Protein AF-A0A9P5VM20-F1 (afdb_monomer_lite)

Foldseek 3Di:
DDDDDDDDDDDDDDDDDDDDDDDDDDDDDDDDDDDDDDDDDDDDDDDDDDDDDDDDDDDDDDDDDDDDDDDDDDDDDDDDDDDDDPPPVPPPDDDDDPVLLVLLVVCVVVVHQLVVNCVVSVHDSVVSVLCCLQPRDPQLQDCAGPVGHGDVVVLVVLCCCCPVVVDQLVRCQVVCSSNNDPDPPDDPPPDDDDDDDDDDDDPPPPDRCDSVNSVVSNVVVVVVVVVVVVVVVLVLLLVLLVVQCVVPPLPLVSSLVSSVVVVCVVVVVVCVVCVVPDDDPPPPPDDRSHSVNSVVSNVVCLVVPDPDDVVLVVLLVVLLVVVCVVPVCSVVLLQDDPPPDPDPPDPPVSLVSLCSSCVSSLPAHSVRSSVVVNVVVVVDLPDCVLVPLDDDLVNLLLLLVVLVVCVCVCVVVCVDVPQPPDQCPDPLVLLLVSLCLVVSCVVVVSYDSVSSSVSSVVLLCVFQNPDPPPPPPDDDDDPDPVVVVVVVVVVVVVVVVVVVVSSVVSSVVQGTSVSSVVCCVPGGSVVSNVVSVDDPLPDPPPDPDDPPPPDLDPPCDPVLLVLLVVLVVVQCPPDPDPPDDDPLQVSQVVSQVVVVVVCPDDDRDRGHSVSSVVSVVVVVVSDDDDDDDDDDDDDDDDDDDQDPQLVVLLVVLCVVPPLPLVSSCVPRNVPDDSVVSVVSVVVVVVVCVVPPPDDPVVVVVVVVVVVVVVVVVVVD

InterPro domains:
  IPR001005 SANT/Myb domain [PS50090] (93-136)
  IPR001005 SANT/Myb domain [PS50090] (308-377)
  IPR001005 SANT/Myb domain [PS50090] (634-685)
  IPR001005 SANT/Myb domain [SM00717] (92-138)
  IPR001005 SANT/Myb domain [SM00717] (304-379)
  IPR001005 SANT/Myb domain [SM00717] (638-687)
  IPR001005 SANT/Myb domain [cd00167] (354-377)
  IPR009057 Homedomain-like superfamily [SSF46689] (93-145)
  IPR009057 Homedomain-like superfamily [SSF46689] (640-685)
  IPR050560 Transcription factors Myb-like [PTHR45614] (554-683)

Sequence (716 aa):
MNHQRLARTLISSAPSTNRSLLSIQSLHALRRSYSQNPVSTTSTTSARFIHSTRSTQQKPRQPKRDPESRFESAYTPTGASSTSHHASTINAKSKWNKAADDLIVQLHQQDLPWIEIDRRLGRPASSCYNRYYTVLDPNLQLWNLPHGQPNTAMLKRLVYLVEVEKMPYGKIEKQGLLDGFVTRKAGSNSMKNTSGDPTKGNKGKGSAINKVTMMKKYKDYKILLSRQSFREGQAEISRTIRRSVELYGENWVKVAASVQAHMDQWHGKAVSAAATAEGSEGEKERRPLTPAFVKEIYIGMQEKGVHWGLEDDVVMARKVLELSQRQPNILDILAKKPSSSPQTTDTNGDDTYWKEISIALGNHSPEQCRRRWQGLWELNDSDKSAQSKMWHRYEKLQFWMLWRNMYRTKFSMGAIPDLDRQPLTDLAAVLEELSFAKEISRWMRHRSEAQCLKQFSNAVRMGLLPLPVDQLKSKEQPKSRADQAKLKLEQDKAQQAQDQKFLKQQAAKFPHRKALLDAIQGEIAGPTIKKLSTIDPDNDLSTRGDPHQQIVRSDWTAELSEALQERVLQAKQGVERADFELDWKKIAQELETQEQAKALVGETVHISGSHCQKCWEHISGGLVSRDKDSEESPQTSQSSEWSDLEVKLLQQGVRRFGTSWADIRAQFLPNRDVSELYPKWKSFADESKGKVDRLQEPDFVGLLSALDKVGKEKSK

Structure (mmCIF, N/CA/C/O backbone):
data_AF-A0A9P5VM20-F1
#
_entry.id   AF-A0A9P5VM20-F1
#
loop_
_atom_site.group_PDB
_atom_site.id
_atom_site.type_symbol
_atom_site.label_atom_id
_atom_site.label_alt_id
_atom_site.label_comp_id
_atom_site.label_asym_id
_atom_site.label_entity_id
_atom_site.label_seq_id
_atom_site.pdbx_PDB_ins_code
_atom_site.Cartn_x
_atom_site.Cartn_y
_atom_site.Cartn_z
_atom_site.occupancy
_atom_site.B_iso_or_equiv
_atom_site.auth_seq_id
_atom_site.auth_comp_id
_atom_site.auth_asym_id
_atom_site.auth_atom_id
_atom_site.pdbx_PDB_model_num
ATOM 1 N N . MET A 1 1 ? -16.131 -72.545 49.077 1.00 38.06 1 MET A N 1
ATOM 2 C CA . MET A 1 1 ? -15.452 -71.244 48.919 1.00 38.06 1 MET A CA 1
ATOM 3 C C . MET A 1 1 ? -16.455 -70.242 48.351 1.00 38.06 1 MET A C 1
ATOM 5 O O . MET A 1 1 ? -16.904 -70.400 47.227 1.00 38.06 1 MET A O 1
ATOM 9 N N . ASN A 1 2 ? -16.872 -69.351 49.255 1.00 30.48 2 ASN A N 1
ATOM 10 C CA . ASN A 1 2 ? -17.749 -68.162 49.244 1.00 30.48 2 ASN A CA 1
ATOM 11 C C . ASN A 1 2 ? -18.115 -67.508 47.890 1.00 30.48 2 ASN A C 1
ATOM 13 O O . ASN A 1 2 ? -17.232 -67.238 47.089 1.00 30.48 2 ASN A O 1
ATOM 17 N N . HIS A 1 3 ? -19.415 -67.400 47.553 1.00 31.14 3 HIS A N 1
ATOM 18 C CA . HIS A 1 3 ? -20.418 -66.336 47.873 1.00 31.14 3 HIS A CA 1
ATOM 19 C C . HIS A 1 3 ? -20.296 -65.094 46.953 1.00 31.14 3 HIS A C 1
ATOM 21 O O . HIS A 1 3 ? -19.238 -64.490 46.894 1.00 31.14 3 HIS A O 1
ATOM 27 N N . GLN A 1 4 ? -21.290 -64.809 46.081 1.00 38.38 4 GLN A N 1
ATOM 28 C CA . GLN A 1 4 ? -22.449 -63.895 46.300 1.00 38.38 4 GLN A CA 1
ATOM 29 C C . GLN A 1 4 ? -22.017 -62.419 46.494 1.00 38.38 4 GLN A C 1
ATOM 31 O O . GLN A 1 4 ? -21.036 -62.178 47.170 1.00 38.38 4 GLN A O 1
ATOM 36 N N . ARG A 1 5 ? -22.685 -61.339 46.065 1.00 35.28 5 ARG A N 1
ATOM 37 C CA . ARG A 1 5 ? -24.004 -61.003 45.486 1.00 35.28 5 ARG A CA 1
ATOM 38 C C . ARG A 1 5 ? -24.051 -59.451 45.432 1.00 35.28 5 ARG A C 1
ATOM 40 O O . ARG A 1 5 ? -23.492 -58.853 46.338 1.00 35.28 5 ARG A O 1
ATOM 47 N N . LEU A 1 6 ? -24.869 -58.884 44.523 1.00 34.31 6 LEU A N 1
ATOM 48 C CA . LEU A 1 6 ? -25.761 -57.700 44.716 1.00 34.31 6 LEU A CA 1
ATOM 49 C C . LEU A 1 6 ? -25.115 -56.327 45.060 1.00 34.31 6 LEU A C 1
ATOM 51 O O . LEU A 1 6 ? -24.033 -56.260 45.606 1.00 34.31 6 LEU A O 1
ATOM 55 N N . ALA A 1 7 ? -25.711 -55.151 44.836 1.00 32.66 7 ALA A N 1
ATOM 56 C CA . ALA A 1 7 ? -26.912 -54.696 44.135 1.00 32.66 7 ALA A CA 1
ATOM 57 C C . ALA A 1 7 ? -26.880 -53.151 44.025 1.00 32.66 7 ALA A C 1
ATOM 59 O O . ALA A 1 7 ? -26.360 -52.462 44.895 1.00 32.66 7 ALA A O 1
ATOM 60 N N . ARG A 1 8 ? -27.493 -52.650 42.944 1.00 35.59 8 ARG A N 1
ATOM 61 C CA . ARG A 1 8 ? -28.425 -51.500 42.845 1.00 35.59 8 ARG A CA 1
ATOM 62 C C . ARG A 1 8 ? -28.769 -50.721 44.130 1.00 35.59 8 ARG A C 1
ATOM 64 O O . ARG A 1 8 ? -29.330 -51.328 45.030 1.00 35.59 8 ARG A O 1
ATOM 71 N N . THR A 1 9 ? -28.741 -49.379 44.041 1.00 30.81 9 THR A N 1
ATOM 72 C CA . THR A 1 9 ? -29.944 -48.537 44.284 1.00 30.81 9 THR A CA 1
ATOM 73 C C . THR A 1 9 ? -29.855 -47.152 43.617 1.00 30.81 9 THR A C 1
ATOM 75 O O . THR A 1 9 ? -28.890 -46.422 43.806 1.00 30.81 9 THR A O 1
ATOM 78 N N . LEU A 1 10 ? -30.895 -46.815 42.845 1.00 35.56 10 LEU A N 1
ATOM 79 C CA . LEU A 1 10 ? -31.323 -45.466 42.443 1.00 35.56 10 LEU A CA 1
ATOM 80 C C . LEU A 1 10 ? -32.250 -44.892 43.533 1.00 35.56 10 LEU A C 1
ATOM 82 O O . LEU A 1 10 ? -32.932 -45.691 44.166 1.00 35.56 10 LEU A O 1
ATOM 86 N N . ILE A 1 11 ? -32.305 -43.556 43.676 1.00 32.06 11 ILE A N 1
ATOM 87 C CA . ILE A 1 11 ? -33.437 -42.660 44.065 1.00 32.06 11 ILE A CA 1
ATOM 88 C C . ILE A 1 11 ? -32.806 -41.263 44.308 1.00 32.06 11 ILE A C 1
ATOM 90 O O . ILE A 1 11 ? -31.900 -41.131 45.118 1.00 32.06 11 ILE A O 1
ATOM 94 N N . SER A 1 12 ? -33.007 -40.277 43.424 1.00 31.70 12 SER A N 1
ATOM 95 C CA . SER A 1 12 ? -34.045 -39.223 43.477 1.00 31.70 12 SER A CA 1
ATOM 96 C C . SER A 1 12 ? -33.974 -38.293 44.704 1.00 31.70 12 SER A C 1
ATOM 98 O O . SER A 1 12 ? -34.444 -38.676 45.768 1.00 31.70 12 SER A O 1
ATOM 100 N N . SER A 1 13 ? -33.542 -37.039 44.498 1.00 30.05 13 SER A N 1
ATOM 101 C CA . SER A 1 13 ? -34.269 -35.817 44.916 1.00 30.05 13 SER A CA 1
ATOM 102 C C . SER A 1 13 ? -33.485 -34.544 44.555 1.00 30.05 13 SER A C 1
ATOM 104 O O . SER A 1 13 ? -32.317 -34.406 44.910 1.00 30.05 13 SER A O 1
ATOM 106 N N . ALA A 1 14 ? -34.146 -33.611 43.866 1.00 35.94 14 ALA A N 1
ATOM 107 C CA . ALA A 1 14 ? -33.708 -32.231 43.636 1.00 35.94 14 ALA A CA 1
ATOM 108 C C . ALA A 1 14 ? -34.017 -31.330 44.874 1.00 35.94 14 ALA A C 1
ATOM 110 O O . ALA A 1 14 ? -34.301 -31.858 45.945 1.00 35.94 14 ALA A O 1
ATOM 111 N N . PRO A 1 15 ? -33.970 -29.987 44.776 1.00 47.41 15 PRO A N 1
ATOM 112 C CA . PRO A 1 15 ? -32.862 -29.132 45.196 1.00 47.41 15 PRO A CA 1
ATOM 113 C C . PRO A 1 15 ? -33.172 -28.313 46.468 1.00 47.41 15 PRO A C 1
ATOM 115 O O . PRO A 1 15 ? -34.305 -27.892 46.683 1.00 47.41 15 PRO A O 1
ATOM 118 N N . SER A 1 16 ? -32.153 -27.983 47.270 1.00 32.91 16 SER A N 1
ATOM 119 C CA . SER A 1 16 ? -32.283 -26.993 48.350 1.00 32.91 16 SER A CA 1
ATOM 120 C C . SER A 1 16 ? -31.511 -25.716 48.026 1.00 32.91 16 SER A C 1
ATOM 122 O O . SER A 1 16 ? -30.281 -25.669 48.055 1.00 32.91 16 SER A O 1
ATOM 124 N N . THR A 1 17 ? -32.272 -24.662 47.758 1.00 38.44 17 THR A N 1
ATOM 125 C CA . THR A 1 17 ? -31.903 -23.261 47.953 1.00 38.44 17 THR A CA 1
ATOM 126 C C . THR A 1 17 ? -31.278 -23.034 49.328 1.00 38.44 17 THR A C 1
ATOM 128 O O . THR A 1 17 ? -31.906 -23.356 50.332 1.00 38.44 17 THR A O 1
ATOM 131 N N . ASN A 1 18 ? -30.122 -22.367 49.387 1.00 34.44 18 ASN A N 1
ATOM 132 C CA . ASN A 1 18 ? -29.865 -21.425 50.471 1.00 34.44 18 ASN A CA 1
ATOM 133 C C . ASN A 1 18 ? -28.952 -20.272 50.045 1.00 34.44 18 ASN A C 1
ATOM 135 O O . ASN A 1 18 ? -27.825 -20.445 49.588 1.00 34.44 18 ASN A O 1
ATOM 139 N N . ARG A 1 19 ? -29.527 -19.080 50.218 1.00 32.50 19 ARG A N 1
ATOM 140 C CA . ARG A 1 19 ? -28.908 -17.757 50.245 1.00 32.50 19 ARG A CA 1
ATOM 141 C C . ARG A 1 19 ? -27.747 -17.720 51.241 1.00 32.50 19 ARG A C 1
ATOM 143 O O . ARG A 1 19 ? -27.906 -18.159 52.374 1.00 32.50 19 ARG A O 1
ATOM 150 N N . SER A 1 20 ? -26.677 -17.021 50.877 1.00 32.94 20 SER A N 1
ATOM 151 C CA . SER A 1 20 ? -25.859 -16.280 51.837 1.00 32.94 20 SER A CA 1
ATOM 152 C C . SER A 1 20 ? -25.519 -14.912 51.248 1.00 32.94 20 SER A C 1
ATOM 154 O O . SER A 1 20 ? -24.911 -14.800 50.186 1.00 32.94 20 SER A O 1
ATOM 156 N N . LEU A 1 21 ? -26.019 -13.887 51.936 1.00 33.06 21 LEU A N 1
ATOM 157 C CA . LEU A 1 21 ? -25.770 -12.464 51.757 1.00 33.06 21 LEU A CA 1
ATOM 158 C C . LEU A 1 21 ? -24.658 -12.059 52.731 1.00 33.06 21 LEU A C 1
ATOM 160 O O . LEU A 1 21 ? -24.861 -12.179 53.934 1.00 33.06 21 LEU A O 1
ATOM 164 N N . LEU A 1 22 ? -23.556 -11.502 52.231 1.00 34.56 22 LEU A N 1
ATOM 165 C CA . LEU A 1 22 ? -22.639 -10.606 52.955 1.00 34.56 22 LEU A CA 1
ATOM 166 C C . LEU A 1 22 ? -22.123 -9.614 51.892 1.00 34.56 22 LEU A C 1
ATOM 168 O O . LEU A 1 22 ? -21.466 -10.031 50.948 1.00 34.56 22 LEU A O 1
ATOM 172 N N . SER A 1 23 ? -22.598 -8.368 51.781 1.00 31.70 23 SER A N 1
ATOM 173 C CA . SER A 1 23 ? -22.459 -7.209 52.680 1.00 31.70 23 SER A CA 1
ATOM 174 C C . SER A 1 23 ? -21.010 -6.851 53.013 1.00 31.70 23 SER A C 1
ATOM 176 O O . SER A 1 23 ? -20.515 -7.262 54.056 1.00 31.70 23 SER A O 1
ATOM 178 N N . ILE A 1 24 ? -20.381 -6.002 52.186 1.00 31.09 24 ILE A N 1
ATOM 179 C CA . ILE A 1 24 ? -19.352 -5.048 52.633 1.00 31.09 24 ILE A CA 1
ATOM 180 C C . ILE A 1 24 ? -19.586 -3.708 51.916 1.00 31.09 24 ILE A C 1
ATOM 182 O O . ILE A 1 24 ? -19.298 -3.548 50.731 1.00 31.09 24 ILE A O 1
ATOM 186 N N . GLN A 1 25 ? -20.138 -2.750 52.661 1.00 31.08 25 GLN A N 1
ATOM 187 C CA . GLN A 1 25 ? -20.048 -1.316 52.400 1.00 31.08 25 GLN A CA 1
ATOM 188 C C . GLN A 1 25 ? -18.874 -0.730 53.201 1.00 31.08 25 GLN A C 1
ATOM 190 O O . GLN A 1 25 ? -18.604 -1.178 54.313 1.00 31.08 25 GLN A O 1
ATOM 195 N N . SER A 1 26 ? -18.323 0.364 52.664 1.00 28.53 26 SER A N 1
ATOM 196 C CA . SER A 1 26 ? -17.567 1.438 53.337 1.00 28.53 26 SER A CA 1
ATOM 197 C C . SER A 1 26 ? -16.039 1.393 53.255 1.00 28.53 26 SER A C 1
ATOM 199 O O . SER A 1 26 ? -15.383 0.688 54.009 1.00 28.53 26 SER A O 1
ATOM 201 N N . LEU A 1 27 ? -15.484 2.297 52.435 1.00 27.55 27 LEU A N 1
ATOM 202 C CA . LEU A 1 27 ? -14.484 3.275 52.884 1.00 27.55 27 LEU A CA 1
ATOM 203 C C . LEU A 1 27 ? -14.444 4.475 51.920 1.00 27.55 27 LEU A C 1
ATOM 205 O O . LEU A 1 27 ? -14.015 4.381 50.772 1.00 27.55 27 LEU A O 1
ATOM 209 N N . HIS A 1 28 ? -14.936 5.611 52.413 1.00 30.52 28 HIS A N 1
ATOM 210 C CA . HIS A 1 28 ? -14.766 6.940 51.835 1.00 30.52 28 HIS A CA 1
ATOM 211 C C . HIS A 1 28 ? -13.472 7.584 52.365 1.00 30.52 28 HIS A C 1
ATOM 213 O O . HIS A 1 28 ? -13.065 7.327 53.493 1.00 30.52 28 HIS A O 1
ATOM 219 N N . ALA A 1 29 ? -12.972 8.543 51.577 1.00 28.86 29 ALA A N 1
ATOM 220 C CA . ALA A 1 29 ? -12.149 9.699 51.951 1.00 28.86 29 ALA A CA 1
ATOM 221 C C . ALA A 1 29 ? -10.612 9.570 51.896 1.00 28.86 29 ALA A C 1
ATOM 223 O O . ALA A 1 29 ? -9.954 9.206 52.862 1.00 28.86 29 ALA A O 1
ATOM 224 N N . LEU A 1 30 ? -10.032 10.130 50.826 1.00 28.27 30 LEU A N 1
ATOM 225 C CA . LEU A 1 30 ? -8.989 11.147 50.987 1.00 28.27 30 LEU A CA 1
ATOM 226 C C . LEU A 1 30 ? -9.009 12.144 49.821 1.00 28.27 30 LEU A C 1
ATOM 228 O O . LEU A 1 30 ? -8.614 11.877 48.691 1.00 28.27 30 LEU A O 1
ATOM 232 N N . ARG A 1 31 ? -9.541 13.318 50.155 1.00 30.67 31 ARG A N 1
ATOM 233 C CA . ARG A 1 31 ? -9.606 14.558 49.387 1.00 30.67 31 ARG A CA 1
ATOM 234 C C . ARG A 1 31 ? -8.299 15.310 49.646 1.00 30.67 31 ARG A C 1
ATOM 236 O O . ARG A 1 31 ? -8.041 15.670 50.791 1.00 30.67 31 ARG A O 1
ATOM 243 N N . ARG A 1 32 ? -7.488 15.579 48.618 1.00 31.83 32 ARG A N 1
ATOM 244 C CA . ARG A 1 32 ? -6.439 16.610 48.687 1.00 31.83 32 ARG A CA 1
ATOM 245 C C . ARG A 1 32 ? -6.528 17.552 47.493 1.00 31.83 32 ARG A C 1
ATOM 247 O O . ARG A 1 32 ? -6.366 17.178 46.340 1.00 31.83 32 ARG A O 1
ATOM 254 N N . SER A 1 33 ? -6.839 18.782 47.861 1.00 30.30 33 SER A N 1
ATOM 255 C CA . SER A 1 33 ? -6.780 20.044 47.144 1.00 30.30 33 SER A CA 1
ATOM 256 C C . SER A 1 33 ? -5.393 20.346 46.573 1.00 30.30 33 SER A C 1
ATOM 258 O O . SER A 1 33 ? -4.416 20.273 47.313 1.00 30.30 33 SER A O 1
ATOM 260 N N . TYR A 1 34 ? -5.332 20.810 45.322 1.00 29.44 34 TYR A N 1
ATOM 261 C CA . TYR A 1 34 ? -4.222 21.627 44.828 1.00 29.44 34 TYR A CA 1
ATOM 262 C C . TYR A 1 34 ? -4.739 22.849 44.059 1.00 29.44 34 TYR A C 1
ATOM 264 O O . TYR A 1 34 ? -5.268 22.754 42.958 1.00 29.44 34 TYR A O 1
ATOM 272 N N . SER A 1 35 ? -4.634 23.975 44.766 1.00 29.05 35 SER A N 1
ATOM 273 C CA . SER A 1 35 ? -4.169 25.302 44.352 1.00 29.05 35 SER A CA 1
ATOM 274 C C . SER A 1 35 ? -4.210 25.668 42.863 1.00 29.05 35 SER A C 1
ATOM 276 O O . SER A 1 35 ? -3.471 25.131 42.039 1.00 29.05 35 SER A O 1
ATOM 278 N N . GLN A 1 36 ? -5.017 26.688 42.570 1.00 32.09 36 GLN A N 1
ATOM 279 C CA . GLN A 1 36 ? -4.915 27.531 41.387 1.00 32.09 36 GLN A CA 1
ATOM 280 C C . GLN A 1 36 ? -3.664 28.415 41.488 1.00 32.09 36 GLN A C 1
ATOM 282 O O . GLN A 1 36 ? -3.449 29.037 42.522 1.00 32.09 36 GLN A O 1
ATOM 287 N N . ASN A 1 37 ? -2.897 28.540 40.402 1.00 29.48 37 ASN A N 1
ATOM 288 C CA . ASN A 1 37 ? -2.129 29.753 40.125 1.00 29.48 37 ASN A CA 1
ATOM 289 C C . ASN A 1 37 ? -2.019 29.996 38.606 1.00 29.48 37 ASN A C 1
ATOM 291 O O . ASN A 1 37 ? -1.880 29.036 37.843 1.00 29.48 37 ASN A O 1
ATOM 295 N N . PRO A 1 38 ? -2.116 31.262 38.160 1.00 34.38 38 PRO A N 1
ATOM 296 C CA . PRO A 1 38 ? -2.258 31.634 36.755 1.00 34.38 38 PRO A CA 1
ATOM 297 C C . PRO A 1 38 ? -0.906 31.736 36.035 1.00 34.38 38 PRO A C 1
ATOM 299 O O . PRO A 1 38 ? 0.060 32.285 36.562 1.00 34.38 38 PRO A O 1
ATOM 302 N N . VAL A 1 39 ? -0.851 31.260 34.788 1.00 31.39 39 VAL A N 1
ATOM 303 C CA . VAL A 1 39 ? 0.297 31.460 33.892 1.00 31.39 39 VAL A CA 1
ATOM 304 C C . VAL A 1 39 ? 0.081 32.739 33.087 1.00 31.39 39 VAL A C 1
ATOM 306 O O . VAL A 1 39 ? -0.738 32.784 32.171 1.00 31.39 39 VAL A O 1
ATOM 309 N N . SER A 1 40 ? 0.844 33.775 33.428 1.00 29.50 40 SER A N 1
ATOM 310 C CA . SER A 1 40 ? 1.009 34.988 32.629 1.00 29.50 40 SER A CA 1
ATOM 311 C C . SER A 1 40 ? 1.922 34.702 31.436 1.00 29.50 40 SER A C 1
ATOM 313 O O . SER A 1 40 ? 3.107 34.419 31.599 1.00 29.50 40 SER A O 1
ATOM 315 N N . THR A 1 41 ? 1.385 34.789 30.223 1.00 31.41 41 THR A N 1
ATOM 316 C CA . THR A 1 41 ? 2.164 34.759 28.980 1.00 31.41 41 THR A CA 1
ATOM 317 C C . THR A 1 41 ? 2.647 36.167 28.636 1.00 31.41 41 THR A C 1
ATOM 319 O O . THR A 1 41 ? 1.854 36.994 28.189 1.00 31.41 41 THR A O 1
ATOM 322 N N . THR A 1 42 ? 3.940 36.444 28.802 1.00 30.69 42 THR A N 1
ATOM 323 C CA . THR A 1 42 ? 4.594 37.623 28.219 1.00 30.69 42 THR A CA 1
ATOM 324 C C . THR A 1 42 ? 5.226 37.251 26.880 1.00 30.69 42 THR A C 1
ATOM 326 O O . THR A 1 42 ? 6.098 36.394 26.766 1.00 30.69 42 THR A O 1
ATOM 329 N N . SER A 1 43 ? 4.722 37.885 25.829 1.00 30.95 43 SER A N 1
ATOM 330 C CA . SER A 1 43 ? 5.215 37.810 24.459 1.00 30.95 43 SER A CA 1
ATOM 331 C C . SER A 1 43 ? 6.303 38.860 24.233 1.00 30.95 43 SER A C 1
ATOM 333 O O . SER A 1 43 ? 6.011 40.052 24.313 1.00 30.95 43 SER A O 1
ATOM 335 N N . THR A 1 44 ? 7.521 38.429 23.894 1.00 31.06 44 THR A N 1
ATOM 336 C CA . THR A 1 44 ? 8.617 39.327 23.498 1.00 31.06 44 THR A CA 1
ATOM 337 C C . THR A 1 44 ? 8.800 39.320 21.983 1.00 31.06 44 THR A C 1
ATOM 339 O O . THR A 1 44 ? 9.075 38.299 21.353 1.00 31.06 44 THR A O 1
ATOM 342 N N . THR A 1 45 ? 8.606 40.504 21.420 1.00 33.88 45 THR A N 1
ATOM 343 C CA . THR A 1 45 ? 8.758 40.926 20.029 1.00 33.88 45 THR A CA 1
ATOM 344 C C . THR A 1 45 ? 10.213 40.793 19.564 1.00 33.88 45 THR A C 1
ATOM 346 O O . THR A 1 45 ? 11.106 41.306 20.231 1.00 33.88 45 THR A O 1
ATOM 349 N N . SER A 1 46 ? 10.461 40.163 18.408 1.00 32.09 46 SER A N 1
ATOM 350 C CA . SER A 1 46 ? 11.780 40.177 17.754 1.00 32.09 46 SER A CA 1
ATOM 351 C C . SER A 1 46 ? 11.720 40.890 16.404 1.00 32.09 46 SER A C 1
ATOM 353 O O . SER A 1 46 ? 10.743 40.784 15.660 1.00 32.09 46 SER A O 1
ATOM 355 N N . ALA A 1 47 ? 12.756 41.690 16.173 1.00 33.91 47 ALA A N 1
ATOM 356 C CA . ALA A 1 47 ? 12.840 42.791 15.232 1.00 33.91 47 ALA A CA 1
ATOM 357 C C . ALA A 1 47 ? 13.306 42.385 13.821 1.00 33.91 47 ALA A C 1
ATOM 359 O O . ALA A 1 47 ? 13.887 41.329 13.590 1.00 33.91 47 ALA A O 1
ATOM 360 N N . ARG A 1 48 ? 13.020 43.302 12.890 1.00 36.62 48 ARG A N 1
ATOM 361 C CA . ARG A 1 48 ? 13.340 43.338 11.454 1.00 36.62 48 ARG A CA 1
ATOM 362 C C . ARG A 1 48 ? 14.803 43.019 11.130 1.00 36.62 48 ARG A C 1
ATOM 364 O O . ARG A 1 48 ? 15.686 43.543 11.795 1.00 36.62 48 ARG A O 1
ATOM 371 N N . PHE A 1 49 ? 15.030 42.356 9.992 1.00 33.69 49 PHE A N 1
ATOM 372 C CA . PHE A 1 49 ? 16.246 42.531 9.190 1.00 33.69 49 PHE A CA 1
ATOM 373 C C . PHE A 1 49 ? 15.957 42.492 7.680 1.00 33.69 49 PHE A C 1
ATOM 375 O O . PHE A 1 49 ? 14.928 42.000 7.224 1.00 33.69 49 PHE A O 1
ATOM 382 N N . ILE A 1 50 ? 16.871 43.135 6.961 1.00 35.41 50 ILE A N 1
ATOM 383 C CA . ILE A 1 50 ? 16.756 43.872 5.699 1.00 35.41 50 ILE A CA 1
ATOM 384 C C . ILE A 1 50 ? 17.016 42.980 4.469 1.00 35.41 50 ILE A C 1
ATOM 386 O O . ILE A 1 50 ? 17.860 42.089 4.506 1.00 35.41 50 ILE A O 1
ATOM 390 N N . HIS A 1 51 ? 16.318 43.258 3.361 1.00 30.52 51 HIS A N 1
ATOM 391 C CA . HIS A 1 51 ? 16.576 42.683 2.036 1.00 30.52 51 HIS A CA 1
ATOM 392 C C . HIS A 1 51 ? 17.954 43.106 1.501 1.00 30.52 51 HIS A C 1
ATOM 394 O O . HIS A 1 51 ? 18.240 44.298 1.438 1.00 30.52 51 HIS A O 1
ATOM 400 N N . SER A 1 52 ? 18.769 42.151 1.039 1.00 30.73 52 SER A N 1
ATOM 401 C CA . SER A 1 52 ? 19.969 42.448 0.249 1.00 30.73 52 SER A CA 1
ATOM 402 C C . SER A 1 52 ? 19.996 41.623 -1.036 1.00 30.73 52 SER A C 1
ATOM 404 O O . SER A 1 52 ? 20.100 40.397 -1.035 1.00 30.73 52 SER A O 1
ATOM 406 N N . THR A 1 53 ? 19.834 42.345 -2.140 1.00 35.84 53 THR A N 1
ATOM 407 C CA . THR A 1 53 ? 19.958 41.930 -3.536 1.00 35.84 53 THR A CA 1
ATOM 408 C C . THR A 1 53 ? 21.412 41.606 -3.866 1.00 35.84 53 THR A C 1
ATOM 410 O O . THR A 1 53 ? 22.274 42.457 -3.641 1.00 35.84 53 THR A O 1
ATOM 413 N N . ARG A 1 54 ? 21.709 40.446 -4.475 1.00 31.30 54 ARG A N 1
ATOM 414 C CA . ARG A 1 54 ? 23.035 40.213 -5.068 1.00 31.30 54 ARG A CA 1
ATOM 415 C C . ARG A 1 54 ? 22.970 39.853 -6.548 1.00 31.30 54 ARG A C 1
ATOM 417 O O . ARG A 1 54 ? 22.342 38.888 -6.966 1.00 31.30 54 ARG A O 1
ATOM 424 N N . SER A 1 55 ? 23.654 40.730 -7.268 1.00 31.86 55 SER A N 1
ATOM 425 C CA . SER A 1 55 ? 23.850 40.884 -8.697 1.00 31.86 55 SER A CA 1
ATOM 426 C C . SER A 1 55 ? 24.488 39.682 -9.401 1.00 31.86 55 SER A C 1
ATOM 428 O O . S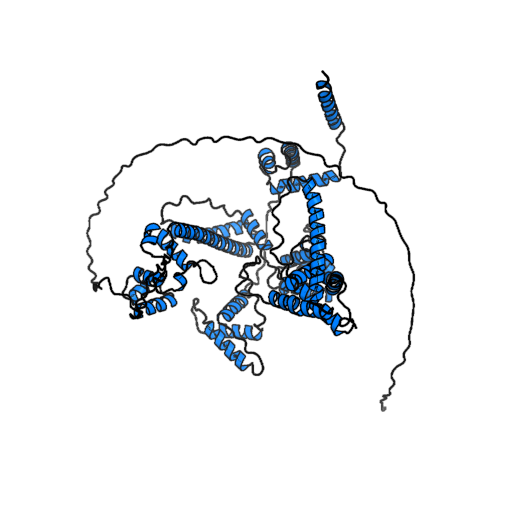ER A 1 55 ? 25.419 39.050 -8.902 1.00 31.86 55 SER A O 1
ATOM 430 N N . THR A 1 56 ? 23.973 39.453 -10.604 1.00 34.28 56 THR A N 1
ATOM 431 C CA . THR A 1 56 ? 24.447 38.643 -11.730 1.00 34.28 56 THR A CA 1
ATOM 432 C C . THR A 1 56 ? 25.924 38.876 -12.072 1.00 34.28 56 THR A C 1
ATOM 434 O O . THR A 1 56 ? 26.326 40.010 -12.323 1.00 34.28 56 THR A O 1
ATOM 437 N N . GLN A 1 57 ? 26.708 37.798 -12.197 1.00 34.34 57 GLN A N 1
ATOM 438 C CA . GLN A 1 57 ? 28.002 37.820 -12.888 1.00 34.34 57 GLN A CA 1
ATOM 439 C C . GLN A 1 57 ? 27.960 37.000 -14.181 1.00 34.34 57 GLN A C 1
ATOM 441 O O . GLN A 1 57 ? 27.395 35.909 -14.255 1.00 34.34 57 GLN A O 1
ATOM 446 N N . GLN A 1 58 ? 28.531 37.622 -15.209 1.00 33.25 58 GLN A N 1
ATOM 447 C CA . GLN A 1 58 ? 28.543 37.258 -16.618 1.00 33.25 58 GLN A CA 1
ATOM 448 C C . GLN A 1 58 ? 29.507 36.098 -16.909 1.00 33.25 58 GLN A C 1
ATOM 450 O O . GLN A 1 58 ? 30.575 35.988 -16.313 1.00 33.25 58 GLN A O 1
ATOM 455 N N . LYS A 1 59 ? 29.132 35.262 -17.882 1.00 36.28 59 LYS A N 1
ATOM 456 C CA . LYS A 1 59 ? 29.915 34.133 -18.402 1.00 36.28 59 LYS A CA 1
ATOM 457 C C . LYS A 1 59 ? 30.646 34.561 -19.690 1.00 36.28 59 LYS A C 1
ATOM 459 O O . LYS A 1 59 ? 29.984 35.123 -20.567 1.00 36.28 59 LYS A O 1
ATOM 464 N N . PRO A 1 60 ? 31.961 34.314 -19.845 1.00 36.81 60 PRO A N 1
ATOM 465 C CA . PRO A 1 60 ? 32.701 34.739 -21.030 1.00 36.81 60 PRO A CA 1
ATOM 466 C C . PRO A 1 60 ? 32.492 33.798 -22.228 1.00 36.81 60 PRO A C 1
ATOM 468 O O . PRO A 1 60 ? 32.379 32.579 -22.090 1.00 36.81 60 PRO A O 1
ATOM 471 N N . ARG A 1 61 ? 32.432 34.422 -23.411 1.00 35.06 61 ARG A N 1
ATOM 472 C CA . ARG A 1 61 ? 32.350 33.823 -24.751 1.00 35.06 61 ARG A CA 1
ATOM 473 C C . ARG A 1 61 ? 33.668 33.140 -25.134 1.00 35.06 61 ARG A C 1
ATOM 475 O O . ARG A 1 61 ? 34.734 33.696 -24.895 1.00 35.06 61 ARG A O 1
ATOM 482 N N . GLN A 1 62 ? 33.569 32.008 -25.825 1.00 37.97 62 GLN A N 1
ATOM 483 C CA . GLN A 1 62 ? 34.658 31.380 -26.582 1.00 37.97 62 GLN A CA 1
ATOM 484 C C . GLN A 1 62 ? 34.259 31.269 -28.070 1.00 37.97 62 GLN A C 1
ATOM 486 O O . GLN A 1 62 ? 33.057 31.269 -28.365 1.00 37.97 62 GLN A O 1
ATOM 491 N N . PRO A 1 63 ? 35.228 31.260 -29.008 1.00 42.69 63 PRO A N 1
ATOM 492 C CA . PRO A 1 63 ? 35.016 31.629 -30.405 1.00 42.69 63 PRO A CA 1
ATOM 493 C C . PRO A 1 63 ? 34.782 30.444 -31.357 1.00 42.69 63 PRO A C 1
ATOM 495 O O . PRO A 1 63 ? 35.165 29.308 -31.094 1.00 42.69 63 PRO A O 1
ATOM 498 N N . LYS A 1 64 ? 34.153 30.777 -32.492 1.00 38.72 64 LYS A N 1
ATOM 499 C CA . LYS A 1 64 ? 33.880 29.940 -33.671 1.00 38.72 64 LYS A CA 1
ATOM 500 C C . LYS A 1 64 ? 35.160 29.365 -34.294 1.00 38.72 64 LYS A C 1
ATOM 502 O O . LYS A 1 64 ? 36.144 30.087 -34.434 1.00 38.72 64 LYS A O 1
ATOM 507 N N . ARG A 1 65 ? 35.084 28.119 -34.772 1.00 35.75 65 ARG A N 1
ATOM 508 C CA . ARG A 1 65 ? 35.991 27.537 -35.773 1.00 35.75 65 ARG A CA 1
ATOM 509 C C . ARG A 1 65 ? 35.169 26.979 -36.936 1.00 35.75 65 ARG A C 1
ATOM 511 O O . ARG A 1 65 ? 34.158 26.319 -36.701 1.00 35.75 65 ARG A O 1
ATOM 518 N N . ASP A 1 66 ? 35.616 27.304 -38.142 1.00 43.00 66 ASP A N 1
ATOM 519 C CA . ASP A 1 66 ? 35.059 26.914 -39.439 1.00 43.00 66 ASP A CA 1
ATOM 520 C C . ASP A 1 66 ? 35.504 25.497 -39.874 1.00 43.00 66 ASP A C 1
ATOM 522 O O . ASP A 1 66 ? 36.386 24.916 -39.231 1.00 43.00 66 ASP A O 1
ATOM 526 N N . PRO A 1 67 ? 34.886 24.919 -40.927 1.00 47.09 67 PRO A N 1
ATOM 527 C CA . PRO A 1 67 ? 34.973 23.500 -41.249 1.00 47.09 67 PRO A CA 1
ATOM 528 C C . PRO A 1 67 ? 35.851 23.218 -42.478 1.00 47.09 67 PRO A C 1
ATOM 530 O O . PRO A 1 67 ? 35.543 23.671 -43.574 1.00 47.09 67 PRO A O 1
ATOM 533 N N . GLU A 1 68 ? 36.865 22.368 -42.333 1.00 32.84 68 GLU A N 1
ATOM 534 C CA . GLU A 1 68 ? 37.529 21.697 -43.456 1.00 32.84 68 GLU A CA 1
ATOM 535 C C . GLU A 1 68 ? 38.001 20.309 -43.017 1.00 32.84 68 GLU A C 1
ATOM 537 O O . GLU A 1 68 ? 38.734 20.174 -42.042 1.00 32.84 68 GLU A O 1
ATOM 542 N N . SER A 1 69 ? 37.578 19.267 -43.732 1.00 36.44 69 SER A N 1
ATOM 543 C CA . SER A 1 69 ? 38.497 18.308 -44.355 1.00 36.44 69 SER A CA 1
ATOM 544 C C . SER A 1 69 ? 37.712 17.134 -44.932 1.00 36.44 69 SER A C 1
ATOM 546 O O . SER A 1 69 ? 36.971 16.418 -44.260 1.00 36.44 69 SER A O 1
ATOM 548 N N . ARG A 1 70 ? 37.882 17.012 -46.238 1.00 37.62 70 ARG A N 1
ATOM 549 C CA . ARG A 1 70 ? 37.297 16.083 -47.187 1.00 37.62 70 ARG A CA 1
ATOM 550 C C . ARG A 1 70 ? 38.277 14.916 -47.290 1.00 37.62 70 ARG A C 1
ATOM 552 O O . ARG A 1 70 ? 39.385 15.121 -47.769 1.00 37.62 70 ARG A O 1
ATOM 559 N N . PHE A 1 71 ? 37.891 13.721 -46.848 1.00 40.44 71 PHE A N 1
ATOM 560 C CA . PHE A 1 71 ? 38.635 12.497 -47.149 1.00 40.44 71 PHE A CA 1
ATOM 561 C C . PHE A 1 71 ? 37.785 11.600 -48.045 1.00 40.44 71 PHE A C 1
ATOM 563 O O . PHE A 1 71 ? 36.813 10.981 -47.617 1.00 40.44 71 PHE A O 1
ATOM 570 N N . GLU A 1 72 ? 38.160 11.595 -49.320 1.00 34.16 72 GLU A N 1
ATOM 571 C CA . GLU A 1 72 ? 37.787 10.589 -50.303 1.00 34.16 72 GLU A CA 1
ATOM 572 C C . GLU A 1 72 ? 38.492 9.278 -49.935 1.00 34.16 72 GLU A C 1
ATOM 574 O O . GLU A 1 72 ? 39.712 9.240 -49.782 1.00 34.16 72 GLU A O 1
ATOM 579 N N . SER A 1 73 ? 37.728 8.197 -49.782 1.00 38.84 73 SER A N 1
ATOM 580 C CA . SER A 1 73 ? 38.270 6.841 -49.713 1.00 38.84 73 SER A CA 1
ATOM 581 C C . SER A 1 73 ? 37.667 6.038 -50.856 1.00 38.84 73 SER A C 1
ATOM 583 O O . SER A 1 73 ? 36.466 5.767 -50.896 1.00 38.84 73 SER A O 1
ATOM 585 N N . ALA A 1 74 ? 38.524 5.748 -51.829 1.00 35.69 74 ALA A N 1
ATOM 586 C CA . ALA A 1 74 ? 38.245 4.912 -52.975 1.00 35.69 74 ALA A CA 1
ATOM 587 C C . ALA A 1 74 ? 38.157 3.442 -52.544 1.00 35.69 74 ALA A C 1
ATOM 589 O O . ALA A 1 74 ? 39.093 2.918 -51.944 1.00 35.69 74 ALA A O 1
ATOM 590 N N . TYR A 1 75 ? 37.072 2.769 -52.924 1.00 39.41 75 TYR A N 1
ATOM 591 C CA . TYR A 1 75 ? 37.035 1.314 -53.022 1.00 39.41 75 TYR A CA 1
ATOM 592 C C . TYR A 1 75 ? 36.580 0.918 -54.424 1.00 39.41 75 TYR A C 1
ATOM 594 O O . TYR A 1 75 ? 35.526 1.331 -54.911 1.00 39.41 75 TYR A O 1
ATOM 602 N N . THR A 1 76 ? 37.437 0.139 -55.073 1.00 39.31 76 THR A N 1
ATOM 603 C CA . THR A 1 76 ? 37.229 -0.526 -56.354 1.00 39.31 76 THR A CA 1
ATOM 604 C C . THR A 1 76 ? 36.218 -1.676 -56.222 1.00 39.31 76 THR A C 1
ATOM 606 O O . THR A 1 76 ? 36.169 -2.334 -55.182 1.00 39.31 76 THR A O 1
ATOM 609 N N . PRO A 1 77 ? 35.413 -1.953 -57.265 1.00 42.50 77 PRO A N 1
ATOM 610 C CA . PRO A 1 77 ? 34.399 -3.001 -57.249 1.00 42.50 77 PRO A CA 1
ATOM 611 C C . PRO A 1 77 ? 34.903 -4.261 -57.962 1.00 42.50 77 PRO A C 1
ATOM 613 O O . PRO A 1 77 ? 35.419 -4.177 -59.075 1.00 42.50 77 PRO A O 1
ATOM 616 N N . THR A 1 78 ? 34.721 -5.452 -57.388 1.00 33.62 78 THR A N 1
ATOM 617 C CA . THR A 1 78 ? 34.682 -6.706 -58.169 1.00 33.62 78 THR A CA 1
ATOM 618 C C . THR A 1 78 ? 34.101 -7.842 -57.336 1.00 33.62 78 THR A C 1
ATOM 620 O O . THR A 1 78 ? 34.530 -8.055 -56.209 1.00 33.62 78 THR A O 1
ATOM 623 N N . GLY A 1 79 ? 33.158 -8.599 -57.902 1.00 32.56 79 GLY A N 1
ATOM 624 C CA . GLY A 1 79 ? 32.748 -9.886 -57.335 1.00 32.56 79 GLY A CA 1
ATOM 625 C C . GLY A 1 79 ? 31.270 -10.203 -57.497 1.00 32.56 79 GLY A C 1
ATOM 626 O O . GLY A 1 79 ? 30.524 -10.210 -56.526 1.00 32.56 79 GLY A O 1
ATOM 627 N N . ALA A 1 80 ? 30.853 -10.461 -58.735 1.00 39.16 80 ALA A N 1
ATOM 628 C CA . ALA A 1 80 ? 29.552 -11.024 -59.057 1.00 39.16 80 ALA A CA 1
ATOM 629 C C . ALA A 1 80 ? 29.380 -12.420 -58.431 1.00 39.16 80 ALA A C 1
ATOM 631 O O . ALA A 1 80 ? 30.239 -13.285 -58.588 1.00 39.16 80 ALA A O 1
ATOM 632 N N . SER A 1 81 ? 28.235 -12.663 -57.792 1.00 34.50 81 SER A N 1
ATOM 633 C CA . SER A 1 81 ? 27.719 -14.017 -57.608 1.00 34.50 81 SER A CA 1
ATOM 634 C C . SER A 1 81 ? 26.201 -14.002 -57.742 1.00 34.50 81 SER A C 1
ATOM 636 O O . SER A 1 81 ? 25.468 -13.462 -56.914 1.00 34.50 81 SER A O 1
ATOM 638 N N . SER A 1 82 ? 25.757 -14.532 -58.875 1.00 37.38 82 SER A N 1
ATOM 639 C CA . SER A 1 82 ? 24.372 -14.640 -59.302 1.00 37.38 82 SER A CA 1
ATOM 640 C C . SER A 1 82 ? 23.641 -15.685 -58.461 1.00 37.38 82 SER A C 1
ATOM 642 O O . SER A 1 82 ? 23.896 -16.878 -58.592 1.00 37.38 82 SER A O 1
ATOM 644 N N . THR A 1 83 ? 22.684 -15.249 -57.646 1.00 35.75 83 THR A N 1
ATOM 645 C CA . THR A 1 83 ? 21.616 -16.112 -57.126 1.00 35.75 83 THR A CA 1
ATOM 646 C C . THR A 1 83 ? 20.283 -15.574 -57.624 1.00 35.75 83 THR A C 1
ATOM 648 O O . THR A 1 83 ? 19.871 -14.453 -57.327 1.00 35.75 83 THR A O 1
ATOM 651 N N . SER A 1 84 ? 19.638 -16.365 -58.479 1.00 42.66 84 SER A N 1
ATOM 652 C CA . SER A 1 84 ? 18.350 -16.063 -59.087 1.00 42.66 84 SER A CA 1
ATOM 653 C C . SER A 1 84 ? 17.245 -16.131 -58.034 1.00 42.66 84 SER A C 1
ATOM 655 O O . SER A 1 84 ? 16.722 -17.203 -57.729 1.00 42.66 84 SER A O 1
ATOM 657 N N . HIS A 1 85 ? 16.854 -14.980 -57.501 1.00 36.69 85 HIS A N 1
ATOM 658 C CA . HIS A 1 85 ? 15.562 -14.836 -56.848 1.00 36.69 85 HIS A CA 1
ATOM 659 C C . HIS A 1 85 ? 14.558 -14.293 -57.861 1.00 36.69 85 HIS A C 1
ATOM 661 O O . HIS A 1 85 ? 14.742 -13.217 -58.428 1.00 36.69 85 HIS A O 1
ATOM 667 N N . HIS A 1 86 ? 13.489 -15.061 -58.080 1.00 41.03 86 HIS A N 1
ATOM 668 C CA . HIS A 1 86 ? 12.275 -14.634 -58.764 1.00 41.03 86 HIS A CA 1
ATOM 669 C C . HIS A 1 86 ? 11.707 -13.379 -58.084 1.00 41.03 86 HIS A C 1
ATOM 671 O O . HIS A 1 86 ? 10.885 -13.456 -57.171 1.00 41.03 86 HIS A O 1
ATOM 677 N N . ALA A 1 87 ? 12.140 -12.206 -58.540 1.00 38.47 87 ALA A N 1
ATOM 678 C CA . ALA A 1 87 ? 11.542 -10.931 -58.191 1.00 38.47 87 ALA A CA 1
ATOM 679 C C . ALA A 1 87 ? 10.211 -10.801 -58.942 1.00 38.47 87 ALA A C 1
ATOM 681 O O . ALA A 1 87 ? 10.124 -10.184 -60.003 1.00 38.47 87 ALA A O 1
ATOM 682 N N . SER A 1 88 ? 9.161 -11.402 -58.380 1.00 43.62 88 SER A N 1
ATOM 683 C CA . SER A 1 88 ? 7.794 -11.006 -58.703 1.00 43.62 88 SER A CA 1
ATOM 684 C C . SER A 1 88 ? 7.668 -9.528 -58.361 1.00 43.62 88 SER A C 1
ATOM 686 O O . SER A 1 88 ? 7.694 -9.138 -57.194 1.00 43.62 88 SER A O 1
ATOM 688 N N . THR A 1 89 ? 7.593 -8.693 -59.390 1.00 44.88 89 THR A N 1
ATOM 689 C CA . THR A 1 89 ? 7.396 -7.250 -59.288 1.00 44.88 89 THR A CA 1
ATOM 690 C C . THR A 1 89 ? 5.955 -7.013 -58.827 1.00 44.88 89 THR A C 1
ATOM 692 O O . THR A 1 89 ? 5.062 -6.702 -59.612 1.00 44.88 89 THR A O 1
ATOM 695 N N . ILE A 1 90 ? 5.689 -7.248 -57.538 1.00 51.78 90 ILE A N 1
ATOM 696 C CA . ILE A 1 90 ? 4.390 -6.976 -56.926 1.00 51.78 90 ILE A CA 1
ATOM 697 C C . ILE A 1 90 ? 4.228 -5.459 -56.902 1.00 51.78 90 ILE A C 1
ATOM 699 O O . ILE A 1 90 ? 4.886 -4.733 -56.159 1.00 51.78 90 ILE A O 1
ATOM 703 N N . ASN A 1 91 ? 3.353 -4.994 -57.785 1.00 47.41 91 ASN A N 1
ATOM 704 C CA . ASN A 1 91 ? 3.002 -3.601 -57.990 1.00 47.41 91 ASN A CA 1
ATOM 705 C C . ASN A 1 91 ? 2.669 -2.901 -56.657 1.00 47.41 91 ASN A C 1
ATOM 707 O O . ASN A 1 91 ? 1.755 -3.289 -55.924 1.00 47.41 91 ASN A O 1
ATOM 711 N N . ALA A 1 92 ? 3.409 -1.831 -56.365 1.00 50.72 92 ALA A N 1
ATOM 712 C CA . ALA A 1 92 ? 3.555 -1.188 -55.058 1.00 50.72 92 ALA A CA 1
ATOM 713 C C . ALA A 1 92 ? 2.331 -0.402 -54.525 1.00 50.72 92 ALA A C 1
ATOM 715 O O . ALA A 1 92 ? 2.499 0.545 -53.758 1.00 50.72 92 ALA A O 1
ATOM 716 N N . LYS A 1 93 ? 1.089 -0.746 -54.897 1.00 65.88 93 LYS A N 1
ATOM 717 C CA . LYS A 1 93 ? -0.130 -0.070 -54.392 1.00 65.88 93 LYS A CA 1
ATOM 718 C C . LYS A 1 93 ? -1.341 -0.995 -54.222 1.00 65.88 93 LYS A C 1
ATOM 720 O O . LYS A 1 93 ? -2.478 -0.555 -54.381 1.00 65.88 93 LYS A O 1
ATOM 725 N N . SER A 1 94 ? -1.134 -2.270 -53.897 1.00 75.88 94 SER A N 1
ATOM 726 C CA . SER A 1 94 ? -2.259 -3.155 -53.570 1.00 75.88 94 SER A CA 1
ATOM 727 C C . SER A 1 94 ? -3.037 -2.606 -52.365 1.00 75.88 94 SER A C 1
ATOM 729 O O . SER A 1 94 ? -2.507 -2.515 -51.252 1.00 75.88 94 SER A O 1
ATOM 731 N N . LYS A 1 95 ? -4.295 -2.211 -52.594 1.00 90.06 95 LYS A N 1
ATOM 732 C CA . LYS A 1 95 ? -5.212 -1.687 -51.574 1.00 90.06 95 LYS A CA 1
ATOM 733 C C . LYS A 1 95 ? -5.371 -2.725 -50.457 1.00 90.06 95 LYS A C 1
ATOM 735 O O . LYS A 1 95 ? -5.556 -3.905 -50.742 1.00 90.06 95 LYS A O 1
ATOM 740 N N . TRP A 1 96 ? -5.271 -2.298 -49.198 1.00 93.69 96 TRP A N 1
ATOM 741 C CA . TRP A 1 96 ? -5.534 -3.173 -48.053 1.00 93.69 96 TRP A CA 1
ATOM 742 C C . TRP A 1 96 ? -6.970 -3.698 -48.123 1.00 93.69 96 TRP A C 1
ATOM 744 O O . TRP A 1 96 ? -7.902 -2.918 -48.344 1.00 93.69 96 TRP A O 1
ATOM 754 N N . ASN A 1 97 ? -7.133 -5.011 -47.983 1.00 94.69 97 ASN A N 1
ATOM 755 C CA . ASN A 1 97 ? -8.429 -5.673 -47.950 1.00 94.69 97 ASN A CA 1
ATOM 756 C C . ASN A 1 97 ? -8.662 -6.277 -46.559 1.00 94.69 97 ASN A C 1
ATOM 758 O O . ASN A 1 97 ? -7.722 -6.472 -45.791 1.00 94.69 97 ASN A O 1
ATOM 762 N N . LYS A 1 98 ? -9.928 -6.566 -46.248 1.00 92.62 98 LYS A N 1
ATOM 763 C CA . LYS A 1 98 ? -10.327 -7.073 -44.932 1.00 92.62 98 LYS A CA 1
ATOM 764 C C . LYS A 1 98 ? -9.626 -8.394 -44.577 1.00 92.62 98 LYS A C 1
ATOM 766 O O . LYS A 1 98 ? -9.193 -8.555 -43.452 1.00 92.62 98 LYS A O 1
ATOM 771 N N . ALA A 1 99 ? -9.433 -9.288 -45.548 1.00 94.94 99 ALA A N 1
ATOM 772 C CA . ALA A 1 99 ? -8.759 -10.568 -45.319 1.00 94.94 99 ALA A CA 1
ATOM 773 C C . ALA A 1 99 ? -7.286 -10.405 -44.895 1.00 94.94 99 ALA A C 1
ATOM 775 O O . ALA A 1 99 ? -6.823 -11.102 -43.999 1.00 94.94 99 ALA A O 1
ATOM 776 N N . ALA A 1 100 ? -6.552 -9.470 -45.509 1.00 95.56 100 ALA A N 1
ATOM 777 C CA . ALA A 1 100 ? -5.185 -9.153 -45.106 1.00 95.56 100 ALA A CA 1
ATOM 778 C C . ALA A 1 100 ? -5.149 -8.509 -43.716 1.00 95.56 100 ALA A C 1
ATOM 780 O O . ALA A 1 100 ? -4.263 -8.815 -42.928 1.00 95.56 100 ALA A O 1
ATOM 781 N N . ASP A 1 101 ? -6.117 -7.643 -43.416 1.00 95.94 101 ASP A N 1
ATOM 782 C CA . ASP A 1 101 ? -6.253 -7.011 -42.107 1.00 95.94 101 ASP A CA 1
ATOM 783 C C . ASP A 1 101 ? -6.527 -8.055 -41.001 1.00 95.94 101 ASP A C 1
ATOM 785 O O . ASP A 1 101 ? -5.813 -8.085 -39.999 1.00 95.94 101 ASP A O 1
ATOM 789 N N . ASP A 1 102 ? -7.483 -8.964 -41.218 1.00 93.06 102 ASP A N 1
ATOM 790 C CA . ASP A 1 102 ? -7.815 -10.058 -40.294 1.00 93.06 102 ASP A CA 1
ATOM 791 C C . ASP A 1 102 ? -6.597 -10.974 -40.059 1.00 93.06 102 ASP A C 1
ATOM 793 O O . ASP A 1 102 ? -6.307 -11.358 -38.924 1.00 93.06 102 ASP A O 1
ATOM 797 N N . LEU A 1 103 ? -5.824 -11.260 -41.115 1.00 95.88 103 LEU A N 1
ATOM 798 C CA . LEU A 1 103 ? -4.610 -12.069 -41.016 1.00 95.88 103 LEU A CA 1
ATOM 799 C C . LEU A 1 103 ? -3.490 -11.352 -40.242 1.00 95.88 103 LEU A C 1
ATOM 801 O O . LEU A 1 103 ? -2.802 -11.995 -39.454 1.00 95.88 103 LEU A O 1
ATOM 805 N N . ILE A 1 104 ? -3.313 -10.033 -40.399 1.00 95.88 104 ILE A N 1
ATOM 806 C CA . ILE A 1 104 ? -2.352 -9.271 -39.579 1.00 95.88 104 ILE A CA 1
ATOM 807 C C . ILE A 1 104 ? -2.728 -9.369 -38.096 1.00 95.88 104 ILE A C 1
ATOM 809 O O . ILE A 1 104 ? -1.853 -9.624 -37.270 1.00 95.88 104 ILE A O 1
ATOM 813 N N . VAL A 1 105 ? -4.010 -9.185 -37.758 1.00 93.44 105 VAL A N 1
ATOM 814 C CA . VAL A 1 105 ? -4.491 -9.270 -36.369 1.00 93.44 105 VAL A CA 1
ATOM 815 C C . VAL A 1 105 ? -4.257 -10.670 -35.804 1.00 93.44 105 VAL A C 1
ATOM 817 O O . VAL A 1 105 ? -3.702 -10.797 -34.716 1.00 93.44 105 VAL A O 1
ATOM 820 N N . GLN A 1 106 ? -4.607 -11.714 -36.558 1.00 95.38 106 GLN A N 1
ATOM 821 C CA . GLN A 1 106 ? -4.416 -13.101 -36.140 1.00 95.38 106 GLN A CA 1
ATOM 822 C C . GLN A 1 106 ? -2.936 -13.439 -35.910 1.00 95.38 106 GLN A C 1
ATOM 824 O O . GLN A 1 106 ? -2.590 -14.008 -34.879 1.00 95.38 106 GLN A O 1
ATOM 829 N N . LEU A 1 107 ? -2.053 -13.088 -36.850 1.00 95.94 107 LEU A N 1
ATOM 830 C CA . LEU A 1 107 ? -0.623 -13.387 -36.736 1.00 95.94 107 LEU A CA 1
ATOM 831 C C . LEU A 1 107 ? 0.041 -12.584 -35.609 1.00 95.94 107 LEU A C 1
ATOM 833 O O . LEU A 1 107 ? 0.944 -13.093 -34.951 1.00 95.94 107 LEU A O 1
ATOM 837 N N . HIS A 1 108 ? -0.416 -11.354 -35.356 1.00 93.88 108 HIS A N 1
ATOM 838 C CA . HIS A 1 108 ? 0.076 -10.557 -34.235 1.00 93.88 108 HIS A CA 1
ATOM 839 C C . HIS A 1 108 ? -0.409 -11.093 -32.881 1.00 93.88 108 HIS A C 1
ATOM 841 O O . HIS A 1 108 ? 0.364 -11.111 -31.934 1.00 93.88 108 HIS A O 1
ATOM 847 N N . GLN A 1 109 ? -1.646 -11.596 -32.792 1.00 87.88 109 GLN A N 1
ATOM 848 C CA . GLN A 1 109 ? -2.158 -12.290 -31.598 1.00 87.88 109 GLN A CA 1
ATOM 849 C C . GLN A 1 109 ? -1.415 -13.601 -31.292 1.00 87.88 109 GLN A C 1
ATOM 851 O O . GLN A 1 109 ? -1.501 -14.101 -30.176 1.00 87.88 109 GLN A O 1
ATOM 856 N N . GLN A 1 110 ? -0.697 -14.155 -32.272 1.00 93.69 110 GLN A N 1
ATOM 857 C CA . GLN A 1 110 ? 0.204 -15.302 -32.114 1.00 93.69 110 GLN A CA 1
ATOM 858 C C . GLN A 1 110 ? 1.644 -14.886 -31.754 1.00 93.69 110 GLN A C 1
ATOM 860 O O . GLN A 1 110 ? 2.543 -15.718 -31.828 1.00 93.69 110 GLN A O 1
ATOM 865 N N . ASP A 1 111 ? 1.881 -13.608 -31.435 1.00 91.06 111 ASP A N 1
ATOM 866 C CA . ASP A 1 111 ? 3.196 -13.032 -31.119 1.00 91.06 111 ASP A CA 1
ATOM 867 C C . ASP A 1 111 ? 4.271 -13.263 -32.201 1.00 91.06 111 ASP A C 1
ATOM 869 O O . ASP A 1 111 ? 5.476 -13.285 -31.934 1.00 91.06 111 ASP A O 1
ATOM 873 N N . LEU A 1 112 ? 3.860 -13.393 -33.469 1.00 94.25 112 LEU A N 1
ATOM 874 C CA . LEU A 1 112 ? 4.809 -13.547 -34.569 1.00 94.25 112 LEU A CA 1
ATOM 875 C C . LEU A 1 112 ? 5.547 -12.225 -34.858 1.00 94.25 112 LEU A C 1
ATOM 877 O O . LEU A 1 112 ? 4.927 -11.155 -34.904 1.00 94.25 112 LEU A O 1
ATOM 881 N N . PRO A 1 113 ? 6.870 -12.263 -35.121 1.00 93.38 113 PRO A N 1
ATOM 882 C CA . PRO A 1 113 ? 7.627 -11.065 -35.460 1.00 93.38 113 PRO A CA 1
ATOM 883 C C . PRO A 1 113 ? 7.175 -10.493 -36.812 1.00 93.38 113 PRO A C 1
ATOM 885 O O . PRO A 1 113 ? 6.831 -11.229 -37.737 1.00 93.38 113 PRO A O 1
ATOM 888 N N . TRP A 1 114 ? 7.251 -9.167 -36.976 1.00 92.88 114 TRP A N 1
ATOM 889 C CA . TRP A 1 114 ? 6.772 -8.464 -38.181 1.00 92.88 114 TRP A CA 1
ATOM 890 C C . TRP A 1 114 ? 7.400 -8.942 -39.499 1.00 92.88 114 TRP A C 1
ATOM 892 O O . TRP A 1 114 ? 6.771 -8.834 -40.547 1.00 92.88 114 TRP A O 1
ATOM 902 N N . ILE A 1 115 ? 8.614 -9.493 -39.447 1.00 94.38 115 ILE A N 1
ATOM 903 C CA . ILE A 1 115 ? 9.309 -10.088 -40.600 1.00 94.38 115 ILE A CA 1
ATOM 904 C C . ILE A 1 115 ? 8.618 -11.385 -41.058 1.00 94.38 115 ILE A C 1
ATOM 906 O O . ILE A 1 115 ? 8.551 -11.668 -42.251 1.00 94.38 115 ILE A O 1
ATOM 910 N N . GLU A 1 116 ? 8.066 -12.166 -40.129 1.00 94.75 116 GLU A N 1
ATOM 911 C CA . GLU A 1 116 ? 7.305 -13.374 -40.463 1.00 94.75 116 GLU A CA 1
ATOM 912 C C . GLU A 1 116 ? 5.920 -13.014 -41.008 1.00 94.75 116 GLU A C 1
ATOM 914 O O . GLU A 1 116 ? 5.438 -13.617 -41.967 1.00 94.75 116 GLU A O 1
ATOM 919 N N . ILE A 1 117 ? 5.307 -11.974 -40.433 1.00 95.75 117 ILE A N 1
ATOM 920 C CA . ILE A 1 117 ? 4.037 -11.411 -40.902 1.00 95.75 117 ILE A CA 1
ATOM 921 C C . ILE A 1 117 ? 4.176 -10.906 -42.348 1.00 95.75 117 ILE A C 1
ATOM 923 O O . ILE A 1 117 ? 3.305 -11.178 -43.173 1.00 95.75 117 ILE A O 1
ATOM 927 N N . ASP A 1 118 ? 5.286 -10.236 -42.676 1.00 95.19 118 ASP A N 1
ATOM 928 C CA . ASP A 1 118 ? 5.644 -9.840 -44.046 1.00 95.19 118 ASP A CA 1
ATOM 929 C C . ASP A 1 118 ? 5.669 -11.040 -44.990 1.00 95.19 118 ASP A C 1
ATOM 931 O O . ASP A 1 118 ? 4.923 -11.069 -45.972 1.00 95.19 118 ASP A O 1
ATOM 935 N N . ARG A 1 119 ? 6.445 -12.073 -44.636 1.00 95.38 119 ARG A N 1
ATOM 936 C CA . ARG A 1 119 ? 6.607 -13.268 -45.469 1.00 95.38 119 ARG A CA 1
ATOM 937 C C . ARG A 1 119 ? 5.273 -13.958 -45.757 1.00 95.38 119 ARG A C 1
ATOM 939 O O . ARG A 1 119 ? 5.058 -14.411 -46.878 1.00 95.38 119 ARG A O 1
ATOM 946 N N . ARG A 1 120 ? 4.364 -14.006 -44.776 1.00 96.19 120 ARG A N 1
ATOM 947 C CA . ARG A 1 120 ? 3.028 -14.610 -44.937 1.00 96.19 120 ARG A CA 1
ATOM 948 C C . ARG A 1 120 ? 2.071 -13.765 -45.779 1.00 96.19 120 ARG A C 1
ATOM 950 O O . ARG A 1 120 ? 1.208 -14.325 -46.448 1.00 96.19 120 ARG A O 1
ATOM 957 N N . LEU A 1 121 ? 2.204 -12.439 -45.754 1.00 95.31 121 LEU A N 1
ATOM 958 C CA . LEU A 1 121 ? 1.329 -11.515 -46.488 1.00 95.31 121 LEU A CA 1
ATOM 959 C C . LEU A 1 121 ? 1.889 -11.079 -47.847 1.00 95.31 121 LEU A C 1
ATOM 961 O O . LEU A 1 121 ? 1.162 -10.456 -48.624 1.00 95.31 121 LEU A O 1
ATOM 965 N N . GLY A 1 122 ? 3.167 -11.357 -48.122 1.00 94.62 122 GLY A N 1
ATOM 966 C CA . GLY A 1 122 ? 3.880 -10.848 -49.294 1.00 94.62 122 GLY A CA 1
ATOM 967 C C . GLY A 1 122 ? 3.938 -9.318 -49.316 1.00 94.62 122 GLY A C 1
ATOM 968 O O . GLY A 1 122 ? 3.797 -8.705 -50.377 1.00 94.62 122 GLY A O 1
ATOM 969 N N . ARG A 1 123 ? 4.049 -8.682 -48.142 1.00 93.88 123 ARG A N 1
ATOM 970 C CA . ARG A 1 123 ? 4.022 -7.220 -47.987 1.00 93.88 123 ARG A CA 1
ATOM 971 C C . ARG A 1 123 ? 5.079 -6.770 -46.986 1.00 93.88 123 ARG A C 1
ATOM 973 O O . ARG A 1 123 ? 5.097 -7.327 -45.896 1.00 93.88 123 ARG A O 1
ATOM 980 N N . PRO A 1 124 ? 5.824 -5.679 -47.261 1.00 94.56 124 PRO A N 1
ATOM 981 C CA . PRO A 1 124 ? 6.905 -5.225 -46.391 1.00 94.56 124 PRO A CA 1
ATOM 982 C C . PRO A 1 124 ? 6.491 -5.132 -44.920 1.00 94.56 124 PRO A C 1
ATOM 984 O O . PRO A 1 124 ? 5.454 -4.535 -44.611 1.00 94.56 124 PRO A O 1
ATOM 987 N N . ALA A 1 125 ? 7.333 -5.635 -44.016 1.00 92.44 125 ALA A N 1
ATOM 988 C CA . ALA A 1 125 ? 7.094 -5.645 -42.569 1.00 92.44 125 ALA A CA 1
ATOM 989 C C . ALA A 1 125 ? 6.704 -4.263 -42.023 1.00 92.44 125 ALA A C 1
ATOM 991 O O . ALA A 1 125 ? 5.792 -4.141 -41.206 1.00 92.44 125 ALA A O 1
ATOM 992 N N . SER A 1 126 ? 7.331 -3.198 -42.535 1.00 86.12 126 SER A N 1
ATOM 993 C CA . SER A 1 126 ? 7.009 -1.807 -42.191 1.00 86.12 126 SER A CA 1
ATOM 994 C C . SER A 1 126 ? 5.586 -1.401 -42.592 1.00 86.12 126 SER A C 1
ATOM 996 O O . SER A 1 126 ? 4.942 -0.625 -41.887 1.00 86.12 126 SER A O 1
ATOM 998 N N . SER A 1 127 ? 5.066 -1.943 -43.696 1.00 91.75 127 SER A N 1
ATOM 999 C CA . SER A 1 127 ? 3.708 -1.704 -44.187 1.00 91.75 127 SER A CA 1
ATOM 1000 C C . SER A 1 127 ? 2.669 -2.430 -43.331 1.00 91.75 127 SER A C 1
ATOM 1002 O O . SER A 1 127 ? 1.693 -1.805 -42.916 1.00 91.75 127 SER A O 1
ATOM 1004 N N . CYS A 1 128 ? 2.907 -3.707 -43.009 1.00 93.75 128 CYS A N 1
ATOM 1005 C CA . CYS A 1 128 ? 2.057 -4.502 -42.115 1.00 93.75 128 CYS A CA 1
ATOM 1006 C C . CYS A 1 128 ? 2.019 -3.906 -40.702 1.00 93.75 128 CYS A C 1
ATOM 1008 O O . CYS A 1 128 ? 0.935 -3.699 -40.156 1.00 93.75 128 CYS A O 1
ATOM 1010 N N . TYR A 1 129 ? 3.185 -3.526 -40.164 1.00 89.94 129 TYR A N 1
ATOM 1011 C CA . TYR A 1 129 ? 3.303 -2.792 -38.906 1.00 89.94 129 TYR A CA 1
ATOM 1012 C C . TYR A 1 129 ? 2.456 -1.516 -38.962 1.00 89.94 129 TYR A C 1
ATOM 1014 O O . TYR A 1 129 ? 1.582 -1.294 -38.129 1.00 89.94 129 TYR A O 1
ATOM 1022 N N . ASN A 1 130 ? 2.680 -0.660 -39.964 1.00 85.12 130 ASN A N 1
ATOM 1023 C CA . ASN A 1 130 ? 1.977 0.617 -40.039 1.00 85.12 130 ASN A CA 1
ATOM 1024 C C . ASN A 1 130 ? 0.460 0.405 -40.132 1.00 85.12 130 ASN A C 1
ATOM 1026 O O . ASN A 1 130 ? -0.292 1.062 -39.419 1.00 85.12 130 ASN A O 1
ATOM 1030 N N . ARG A 1 131 ? 0.004 -0.561 -40.939 1.00 91.69 131 ARG A N 1
ATOM 1031 C CA . ARG A 1 131 ? -1.416 -0.903 -41.076 1.00 91.69 131 ARG A CA 1
ATOM 1032 C C . ARG A 1 131 ? -2.038 -1.346 -39.753 1.00 91.69 131 ARG A C 1
ATOM 1034 O O . ARG A 1 131 ? -3.102 -0.835 -39.407 1.00 91.69 131 ARG A O 1
ATOM 1041 N N . TYR A 1 132 ? -1.365 -2.224 -39.009 1.00 91.00 132 TYR A N 1
ATOM 1042 C CA . TYR A 1 132 ? -1.845 -2.699 -37.714 1.00 91.00 132 TYR A CA 1
ATOM 1043 C C . TYR A 1 132 ? -2.031 -1.549 -36.720 1.00 91.00 132 TYR A C 1
ATOM 1045 O O . TYR A 1 132 ? -3.140 -1.306 -36.247 1.00 91.00 132 TYR A O 1
ATOM 1053 N N . TYR A 1 133 ? -0.963 -0.779 -36.486 1.00 81.12 133 TYR A N 1
ATOM 1054 C CA . TYR A 1 133 ? -0.948 0.268 -35.462 1.00 81.12 133 TYR A CA 1
ATOM 1055 C C . TYR A 1 133 ? -1.786 1.507 -35.831 1.00 81.12 133 TYR A C 1
ATOM 1057 O O . TYR A 1 133 ? -2.150 2.267 -34.939 1.00 81.12 133 TYR A O 1
ATOM 1065 N N . THR A 1 134 ? -2.083 1.742 -37.117 1.00 76.38 134 THR A N 1
ATOM 1066 C CA . THR A 1 134 ? -2.874 2.916 -37.550 1.00 76.38 134 THR A CA 1
ATOM 1067 C C . THR A 1 134 ? -4.347 2.622 -37.802 1.00 76.38 134 THR A C 1
ATOM 1069 O O . THR A 1 134 ? -5.169 3.528 -37.657 1.00 76.38 134 THR A O 1
ATOM 1072 N N . VAL A 1 135 ? -4.696 1.396 -38.207 1.00 82.50 135 VAL A N 1
ATOM 1073 C CA . VAL A 1 135 ? -6.060 1.070 -38.656 1.00 82.50 135 VAL A CA 1
ATOM 1074 C C . VAL A 1 135 ? -6.693 -0.071 -37.870 1.00 82.50 135 VAL A C 1
ATOM 1076 O O . VAL A 1 135 ? -7.893 -0.005 -37.620 1.00 82.50 135 VAL A O 1
ATOM 1079 N N . LEU A 1 136 ? -5.929 -1.100 -37.497 1.00 87.88 136 LEU A N 1
ATOM 1080 C CA . LEU A 1 136 ? -6.505 -2.362 -37.015 1.00 87.88 136 LEU A CA 1
ATOM 1081 C C . LEU A 1 136 ? -6.614 -2.462 -35.504 1.00 87.88 136 LEU A C 1
ATOM 1083 O O . LEU A 1 136 ? -7.526 -3.126 -35.025 1.00 87.88 136 LEU A O 1
ATOM 1087 N N . ASP A 1 137 ? -5.735 -1.798 -34.759 1.00 79.50 137 ASP A N 1
ATOM 1088 C CA . ASP A 1 137 ? -5.816 -1.789 -33.304 1.00 79.50 137 ASP A CA 1
ATOM 1089 C C . ASP A 1 137 ? -6.663 -0.594 -32.815 1.00 79.50 137 ASP A C 1
ATOM 1091 O O . ASP A 1 137 ? -6.217 0.561 -32.870 1.00 79.50 137 ASP A O 1
ATOM 1095 N N . PRO A 1 138 ? -7.890 -0.837 -32.320 1.00 67.88 138 PRO A N 1
ATOM 1096 C CA . PRO A 1 138 ? -8.758 0.222 -31.820 1.00 67.88 138 PRO A CA 1
ATOM 1097 C C . PRO A 1 138 ? -8.213 0.871 -30.542 1.00 67.88 138 PRO A C 1
ATOM 1099 O O . PRO A 1 138 ? -8.500 2.041 -30.284 1.00 67.88 138 PRO A O 1
ATOM 1102 N N . ASN A 1 139 ? -7.395 0.165 -29.755 1.00 64.19 139 ASN A N 1
ATOM 1103 C CA . ASN A 1 139 ? -6.844 0.711 -28.518 1.00 64.19 139 ASN A CA 1
ATOM 1104 C C . ASN A 1 139 ? -5.811 1.797 -28.819 1.00 64.19 139 ASN A C 1
ATOM 1106 O O . ASN A 1 139 ? -5.737 2.792 -28.101 1.00 64.19 139 ASN A O 1
ATOM 1110 N N . LEU A 1 140 ? -5.063 1.650 -29.915 1.00 65.69 140 LEU A N 1
ATOM 1111 C CA . LEU A 1 140 ? -4.042 2.592 -30.381 1.00 65.69 140 LEU A CA 1
ATOM 1112 C C . LEU A 1 140 ? -4.576 3.916 -30.921 1.00 65.69 140 LEU A C 1
ATOM 1114 O O . LEU A 1 140 ? -3.805 4.860 -31.077 1.00 65.69 140 LEU A O 1
ATOM 1118 N N . GLN A 1 141 ? -5.885 4.029 -31.137 1.00 68.56 141 GLN A N 1
ATOM 1119 C CA . GLN A 1 141 ? -6.496 5.278 -31.589 1.00 68.56 141 GLN A CA 1
ATOM 1120 C C . GLN A 1 141 ? -6.618 6.319 -30.466 1.00 68.56 141 GLN A C 1
ATOM 1122 O O . GLN A 1 141 ? -6.845 7.499 -30.732 1.00 68.56 141 GLN A O 1
ATOM 1127 N N . LEU A 1 142 ? -6.440 5.911 -29.204 1.00 78.44 142 LEU A N 1
ATOM 1128 C CA . LEU A 1 142 ? -6.551 6.791 -28.046 1.00 78.44 142 LEU A CA 1
ATOM 1129 C C . LEU A 1 142 ? -5.213 6.918 -27.306 1.00 78.44 142 LEU A C 1
ATOM 1131 O O . LEU A 1 142 ? -4.565 5.930 -26.963 1.00 78.44 142 LEU A O 1
ATOM 1135 N N . TRP A 1 143 ? -4.821 8.160 -26.987 1.00 77.38 143 TRP A N 1
ATOM 1136 C CA . TRP A 1 143 ? -3.639 8.459 -26.151 1.00 77.38 143 TRP A CA 1
ATOM 1137 C C . TRP A 1 143 ? -3.767 7.961 -24.728 1.00 77.38 143 TRP A C 1
ATOM 1139 O O . TRP A 1 143 ? -2.752 7.699 -24.081 1.00 77.38 143 TRP A O 1
ATOM 1149 N N . ASN A 1 144 ? -5.000 7.850 -24.255 1.00 81.94 144 ASN A N 1
ATOM 1150 C CA . ASN A 1 144 ? -5.316 7.267 -22.975 1.00 81.94 144 ASN A CA 1
ATOM 1151 C C . ASN A 1 144 ? -6.359 6.179 -23.212 1.00 81.94 144 ASN A C 1
ATOM 1153 O O . ASN A 1 144 ? -7.311 6.392 -23.960 1.00 81.94 144 ASN A O 1
ATOM 1157 N N . LEU A 1 145 ? -6.186 5.038 -22.562 1.00 80.38 145 LEU A N 1
ATOM 1158 C CA . LEU A 1 145 ? -7.192 3.983 -22.537 1.00 80.38 145 LEU A CA 1
ATOM 1159 C C . LEU A 1 145 ? -8.463 4.493 -21.816 1.00 80.38 145 LEU A C 1
ATOM 1161 O O . LEU A 1 145 ? -8.384 5.493 -21.093 1.00 80.38 145 LEU A O 1
ATOM 1165 N N . PRO A 1 146 ? -9.633 3.837 -21.961 1.00 76.19 146 PRO A N 1
ATOM 1166 C CA . PRO A 1 146 ? -10.892 4.284 -21.345 1.00 76.19 146 PRO A CA 1
ATOM 1167 C C . PRO A 1 146 ? -10.817 4.531 -19.828 1.00 76.19 146 PRO A C 1
ATOM 1169 O O . PRO A 1 146 ? -11.520 5.385 -19.299 1.00 76.19 146 PRO A O 1
ATOM 1172 N N . HIS A 1 147 ? -9.910 3.842 -19.135 1.00 77.00 147 HIS A N 1
ATOM 1173 C CA . HIS A 1 147 ? -9.631 3.989 -17.702 1.00 77.00 147 HIS A CA 1
ATOM 1174 C C . HIS A 1 147 ? -8.619 5.109 -17.366 1.00 77.00 147 HIS A C 1
ATOM 1176 O O . HIS A 1 147 ? -8.104 5.184 -16.252 1.00 77.00 147 HIS A O 1
ATOM 1182 N N . GLY A 1 148 ? -8.279 5.976 -18.324 1.00 81.94 148 GLY A N 1
ATOM 1183 C CA . GLY A 1 148 ? -7.451 7.168 -18.119 1.00 81.94 148 GLY A CA 1
ATOM 1184 C C . GLY A 1 148 ? -5.935 6.939 -18.082 1.00 81.94 148 GLY A C 1
ATOM 1185 O O . GLY A 1 148 ? -5.187 7.917 -18.023 1.00 81.94 148 GLY A O 1
ATOM 1186 N N . GLN A 1 149 ? -5.448 5.695 -18.152 1.00 79.94 149 GLN A N 1
ATOM 1187 C CA . GLN A 1 149 ? -4.005 5.436 -18.221 1.00 79.94 149 GLN A CA 1
ATOM 1188 C C . GLN A 1 149 ? -3.442 5.739 -19.615 1.00 79.94 149 GLN A C 1
ATOM 1190 O O . GLN A 1 149 ? -4.140 5.544 -20.613 1.00 79.94 149 GLN A O 1
ATOM 1195 N N . PRO A 1 150 ? -2.177 6.188 -19.710 1.00 81.62 150 PRO A N 1
ATOM 1196 C CA . PRO A 1 150 ? -1.528 6.414 -20.992 1.00 81.62 150 PRO A CA 1
ATOM 1197 C C . PRO A 1 150 ? -1.432 5.113 -21.792 1.00 81.62 150 PRO A C 1
ATOM 1199 O O . PRO A 1 150 ? -1.006 4.083 -21.274 1.00 81.62 150 PRO A O 1
ATOM 1202 N N . ASN A 1 151 ? -1.769 5.181 -23.076 1.00 86.12 151 ASN A N 1
ATOM 1203 C CA . ASN A 1 151 ? -1.605 4.059 -23.983 1.00 86.12 151 ASN A CA 1
ATOM 1204 C C . ASN A 1 151 ? -0.112 3.814 -24.246 1.00 86.12 151 ASN A C 1
ATOM 1206 O O . ASN A 1 151 ? 0.539 4.524 -25.021 1.00 86.12 151 ASN A O 1
ATOM 1210 N N . THR A 1 152 ? 0.438 2.801 -23.582 1.00 84.44 152 THR A N 1
ATOM 1211 C CA . THR A 1 152 ? 1.860 2.457 -23.655 1.00 84.44 152 THR A CA 1
ATOM 1212 C C . THR A 1 152 ? 2.277 2.029 -25.057 1.00 84.44 152 THR A C 1
ATOM 1214 O O . THR A 1 152 ? 3.389 2.348 -25.465 1.00 84.44 152 THR A O 1
ATOM 1217 N N . ALA A 1 153 ? 1.403 1.382 -25.829 1.00 81.81 153 ALA A N 1
ATOM 1218 C CA . ALA A 1 153 ? 1.706 0.950 -27.188 1.00 81.81 153 ALA A CA 1
ATOM 1219 C C . ALA A 1 153 ? 1.846 2.148 -28.145 1.00 81.81 153 ALA A C 1
ATOM 1221 O O . ALA A 1 153 ? 2.799 2.204 -28.927 1.00 81.81 153 ALA A O 1
ATOM 1222 N N . MET A 1 154 ? 0.990 3.170 -28.015 1.00 84.81 154 MET A N 1
ATOM 1223 C CA . MET A 1 154 ? 1.133 4.387 -28.822 1.00 84.81 154 MET A CA 1
ATOM 1224 C C . MET A 1 154 ? 2.367 5.202 -28.414 1.00 84.81 154 MET A C 1
ATOM 1226 O O . MET A 1 154 ? 3.065 5.753 -29.266 1.00 84.81 154 MET A O 1
ATOM 1230 N N . LEU A 1 155 ? 2.695 5.235 -27.120 1.00 88.44 155 LEU A N 1
ATOM 1231 C CA . LEU A 1 155 ? 3.919 5.879 -26.642 1.00 88.44 155 LEU A CA 1
ATOM 1232 C C . LEU A 1 155 ? 5.186 5.146 -27.106 1.00 88.44 155 LEU A C 1
ATOM 1234 O O . LEU A 1 155 ? 6.128 5.804 -27.546 1.00 88.44 155 LEU A O 1
ATOM 1238 N N . LYS A 1 156 ? 5.193 3.805 -27.103 1.00 85.62 156 LYS A N 1
ATOM 1239 C CA . LYS A 1 156 ? 6.265 2.991 -27.702 1.00 85.62 156 LYS A CA 1
ATOM 1240 C C . LYS A 1 156 ? 6.424 3.298 -29.190 1.00 85.62 156 LYS A C 1
ATOM 1242 O O . LYS A 1 156 ? 7.548 3.490 -29.648 1.00 85.62 156 LYS A O 1
ATOM 1247 N N . ARG A 1 157 ? 5.316 3.425 -29.934 1.00 85.88 157 ARG A N 1
ATOM 1248 C CA . ARG A 1 157 ? 5.355 3.821 -31.349 1.00 85.88 157 ARG A CA 1
ATOM 1249 C C . ARG A 1 157 ? 5.955 5.213 -31.527 1.00 85.88 157 ARG A C 1
ATOM 1251 O O . ARG A 1 157 ? 6.833 5.376 -32.366 1.00 85.88 157 ARG A O 1
ATOM 1258 N N . LEU A 1 158 ? 5.543 6.197 -30.728 1.00 90.31 158 LEU A N 1
ATOM 1259 C CA . LEU A 1 158 ? 6.127 7.540 -30.766 1.00 90.31 158 LEU A CA 1
ATOM 1260 C C . LEU A 1 158 ? 7.640 7.512 -30.490 1.00 90.31 158 LEU A C 1
ATOM 1262 O O . LEU A 1 158 ? 8.389 8.176 -31.202 1.00 90.31 158 LEU A O 1
ATOM 1266 N N . VAL A 1 159 ? 8.098 6.730 -29.505 1.00 90.38 159 VAL A N 1
ATOM 1267 C CA . VAL A 1 159 ? 9.534 6.557 -29.227 1.00 90.38 159 VAL A CA 1
ATOM 1268 C C . VAL A 1 159 ? 10.257 5.935 -30.415 1.00 90.38 159 VAL A C 1
ATOM 1270 O O . VAL A 1 159 ? 11.285 6.459 -30.822 1.00 90.38 159 VAL A O 1
ATOM 1273 N N . TYR A 1 160 ? 9.699 4.888 -31.023 1.00 87.56 160 TYR A N 1
ATOM 1274 C CA . TYR A 1 160 ? 10.280 4.255 -32.206 1.00 87.56 160 TYR A CA 1
ATOM 1275 C C . TYR A 1 160 ? 10.429 5.241 -33.376 1.00 87.56 160 TYR A C 1
ATOM 1277 O O . TYR A 1 160 ? 11.509 5.366 -33.950 1.00 87.56 160 TYR A O 1
ATOM 1285 N N . LEU A 1 161 ? 9.376 6.002 -33.691 1.00 90.12 161 LEU A N 1
ATOM 1286 C CA . LEU A 1 161 ? 9.407 6.996 -34.771 1.00 90.12 161 LEU A CA 1
ATOM 1287 C C . LEU A 1 161 ? 10.470 8.084 -34.529 1.00 90.12 161 LEU A C 1
ATOM 1289 O O . LEU A 1 161 ? 11.125 8.540 -35.465 1.00 90.12 161 LEU A O 1
ATOM 1293 N N . VAL A 1 162 ? 10.641 8.515 -33.276 1.00 92.69 162 VAL A N 1
ATOM 1294 C CA . VAL A 1 162 ? 11.579 9.588 -32.910 1.00 92.69 162 VAL A CA 1
ATOM 1295 C C . VAL A 1 162 ? 13.018 9.079 -32.794 1.00 92.69 162 VAL A C 1
ATOM 1297 O O . VAL A 1 162 ? 13.931 9.714 -33.318 1.00 92.69 162 VAL A O 1
ATOM 1300 N N . GLU A 1 163 ? 13.249 7.963 -32.103 1.00 90.19 163 GLU A N 1
ATOM 1301 C CA . GLU A 1 163 ? 14.595 7.482 -31.769 1.00 90.19 163 GLU A CA 1
ATOM 1302 C C . GLU A 1 163 ? 15.178 6.533 -32.814 1.00 90.19 163 GLU A C 1
ATOM 1304 O O . GLU A 1 163 ? 16.381 6.613 -33.067 1.00 90.19 163 GLU A O 1
ATOM 1309 N N . VAL A 1 164 ? 14.355 5.677 -33.429 1.00 86.12 164 VAL A N 1
ATOM 1310 C CA . VAL A 1 164 ? 14.801 4.677 -34.412 1.00 86.12 164 VAL A CA 1
ATOM 1311 C C . VAL A 1 164 ? 14.703 5.240 -35.824 1.00 86.12 164 VAL A C 1
ATOM 1313 O O . VAL A 1 164 ? 15.708 5.313 -36.522 1.00 86.12 164 VAL A O 1
ATOM 1316 N N . GLU A 1 165 ? 13.528 5.727 -36.231 1.00 89.44 165 GLU A N 1
ATOM 1317 C CA . GLU A 1 165 ? 13.340 6.291 -37.580 1.00 89.44 165 GLU A CA 1
ATOM 1318 C C . GLU A 1 165 ? 13.863 7.735 -37.722 1.00 89.44 165 GLU A C 1
ATOM 1320 O O . GLU A 1 165 ? 13.833 8.304 -38.815 1.00 89.44 165 GLU A O 1
ATOM 1325 N N . LYS A 1 166 ? 14.324 8.353 -36.622 1.00 93.12 166 LYS A N 1
ATOM 1326 C CA . LYS A 1 166 ? 14.825 9.741 -36.566 1.00 93.12 166 LYS A CA 1
ATOM 1327 C C . LYS A 1 166 ? 13.855 10.765 -37.172 1.00 93.12 166 LYS A C 1
ATOM 1329 O O . LYS A 1 166 ? 14.269 11.790 -37.721 1.00 93.12 166 LYS A O 1
ATOM 1334 N N . MET A 1 167 ? 12.546 10.520 -37.087 1.00 91.44 167 MET A N 1
ATOM 1335 C CA . MET A 1 167 ? 11.562 11.408 -37.695 1.00 91.44 167 MET A CA 1
ATOM 1336 C C . MET A 1 167 ? 11.312 12.654 -36.839 1.00 91.44 167 MET A C 1
ATOM 1338 O O . MET A 1 167 ? 10.982 12.547 -35.655 1.00 91.44 167 MET A O 1
ATOM 1342 N N . PRO A 1 168 ? 11.373 13.867 -37.423 1.00 94.62 168 PRO A N 1
ATOM 1343 C CA . PRO A 1 168 ? 11.026 15.072 -36.689 1.00 94.62 168 PRO A CA 1
ATOM 1344 C C . PRO A 1 168 ? 9.521 15.093 -36.395 1.00 94.62 168 PRO A C 1
ATOM 1346 O O . PRO A 1 168 ? 8.705 14.767 -37.258 1.00 94.62 168 PRO A O 1
ATOM 1349 N N . TYR A 1 169 ? 9.132 15.575 -35.212 1.00 92.56 169 TYR A N 1
ATOM 1350 C CA . TYR A 1 169 ? 7.727 15.635 -34.777 1.00 92.56 169 TYR A CA 1
ATOM 1351 C C . TYR A 1 169 ? 6.780 16.307 -35.783 1.00 92.56 169 TYR A C 1
ATOM 1353 O O . TYR A 1 169 ? 5.640 15.885 -35.923 1.00 92.56 169 TYR A O 1
ATOM 1361 N N . GLY A 1 170 ? 7.251 17.318 -36.525 1.00 91.12 170 GLY A N 1
ATOM 1362 C CA . GLY A 1 170 ? 6.441 17.969 -37.562 1.00 91.12 170 GLY A CA 1
ATOM 1363 C C . GLY A 1 170 ? 6.156 17.075 -38.776 1.00 91.12 170 GLY A C 1
ATOM 1364 O O . GLY A 1 170 ? 5.144 17.261 -39.443 1.00 91.12 170 GLY A O 1
ATOM 1365 N N . LYS A 1 171 ? 7.018 16.092 -39.069 1.00 91.44 171 LYS A N 1
ATOM 1366 C CA . LYS A 1 171 ? 6.774 15.073 -40.102 1.00 91.44 171 LYS A CA 1
ATOM 1367 C C . LYS A 1 171 ? 5.793 14.015 -39.594 1.00 91.44 171 LYS A C 1
ATOM 1369 O O . LYS A 1 171 ? 4.883 13.665 -40.334 1.00 91.44 171 LYS A O 1
ATOM 1374 N N . ILE A 1 172 ? 5.927 13.599 -38.329 1.00 89.75 172 ILE A N 1
ATOM 1375 C CA . ILE A 1 172 ? 4.982 12.688 -37.657 1.00 89.75 172 ILE A CA 1
ATOM 1376 C C . ILE A 1 172 ? 3.564 13.286 -37.664 1.00 89.75 172 ILE A C 1
ATOM 1378 O O . ILE A 1 172 ? 2.617 12.607 -38.052 1.00 89.75 172 ILE A O 1
ATOM 1382 N N . GLU A 1 173 ? 3.442 14.575 -37.320 1.00 88.44 173 GLU A N 1
ATOM 1383 C CA . GLU A 1 173 ? 2.183 15.336 -37.339 1.00 88.44 173 GLU A CA 1
ATOM 1384 C C . GLU A 1 173 ? 1.587 15.410 -38.750 1.00 88.44 173 GLU A C 1
ATOM 1386 O O . GLU A 1 173 ? 0.448 15.011 -38.971 1.00 88.44 173 GLU A O 1
ATOM 1391 N N . LYS A 1 174 ? 2.372 15.870 -39.736 1.00 86.31 174 LYS A N 1
ATOM 1392 C CA . LYS A 1 174 ? 1.907 16.032 -41.125 1.00 86.31 174 LYS A CA 1
ATOM 1393 C C . LYS A 1 174 ? 1.471 14.719 -41.773 1.00 86.31 174 LYS A C 1
ATOM 1395 O O . LYS A 1 174 ? 0.597 14.737 -42.634 1.00 86.31 174 LYS A O 1
ATOM 1400 N N . GLN A 1 175 ? 2.098 13.605 -41.401 1.00 84.56 175 GLN A N 1
ATOM 1401 C CA . GLN A 1 175 ? 1.770 12.282 -41.932 1.00 84.56 175 GLN A CA 1
ATOM 1402 C C . GLN A 1 175 ? 0.623 11.601 -41.173 1.00 84.56 175 GLN A C 1
ATOM 1404 O O . GLN A 1 175 ? 0.182 10.539 -41.603 1.00 84.56 175 GLN A O 1
ATOM 1409 N N . GLY A 1 176 ? 0.135 12.189 -40.072 1.00 82.50 176 GLY A N 1
ATOM 1410 C CA . GLY A 1 176 ? -0.954 11.622 -39.277 1.00 82.50 176 GLY A CA 1
ATOM 1411 C C . GLY A 1 176 ? -0.625 10.248 -38.688 1.00 82.50 176 GLY A C 1
ATOM 1412 O O . GLY A 1 176 ? -1.529 9.468 -38.426 1.00 82.50 176 GLY A O 1
ATOM 1413 N N . LEU A 1 177 ? 0.660 9.930 -38.484 1.00 80.25 177 LEU A N 1
ATOM 1414 C CA . LEU A 1 177 ? 1.102 8.583 -38.084 1.00 80.25 177 LEU A CA 1
ATOM 1415 C C . LEU A 1 177 ? 0.676 8.181 -36.665 1.00 80.25 177 LEU A C 1
ATOM 1417 O O . LEU A 1 177 ? 0.802 7.015 -36.302 1.00 80.25 177 LEU A O 1
ATOM 1421 N N . LEU A 1 178 ? 0.213 9.147 -35.869 1.00 75.94 178 LEU A N 1
ATOM 1422 C CA . LEU A 1 178 ? -0.314 8.956 -34.514 1.00 75.94 178 LEU A CA 1
ATOM 1423 C C . LEU A 1 178 ? -1.743 9.499 -34.358 1.00 75.94 178 LEU A C 1
ATOM 1425 O O . LEU A 1 178 ? -2.317 9.410 -33.276 1.00 75.94 178 LEU A O 1
ATOM 1429 N N . ASP A 1 179 ? -2.318 10.056 -35.427 1.00 72.62 179 ASP A N 1
ATOM 1430 C CA . ASP A 1 179 ? -3.722 10.455 -35.454 1.00 72.62 179 ASP A CA 1
ATOM 1431 C C . ASP A 1 179 ? -4.524 9.240 -35.927 1.00 72.62 179 ASP A C 1
ATOM 1433 O O . ASP A 1 179 ? -4.883 9.109 -37.100 1.00 72.62 179 ASP A O 1
ATOM 1437 N N . GLY A 1 180 ? -4.793 8.319 -34.999 1.00 61.28 180 GLY A N 1
ATOM 1438 C CA . GLY A 1 180 ? -5.828 7.313 -35.197 1.00 61.28 180 GLY A CA 1
ATOM 1439 C C . GLY A 1 180 ? -7.151 8.034 -35.430 1.00 61.28 180 GLY A C 1
ATOM 1440 O O . GLY A 1 180 ? -7.706 8.599 -34.496 1.00 61.28 180 GLY A O 1
ATOM 1441 N N . PHE A 1 181 ? -7.577 8.101 -36.695 1.00 48.19 181 PHE A N 1
ATOM 1442 C CA . PHE A 1 181 ? -8.880 8.555 -37.183 1.00 48.19 181 PHE A CA 1
ATOM 1443 C C . PHE A 1 181 ? -9.726 9.319 -36.145 1.00 48.19 181 PHE A C 1
ATOM 1445 O O . PHE A 1 181 ? -10.692 8.791 -35.595 1.00 48.19 181 PHE A O 1
ATOM 1452 N N . VAL A 1 182 ? -9.454 10.616 -35.948 1.00 46.56 182 VAL A N 1
ATOM 1453 C CA . VAL A 1 182 ? -10.536 11.519 -35.536 1.00 46.56 182 VAL A CA 1
ATOM 1454 C C . VAL A 1 182 ? -11.542 11.439 -36.671 1.00 46.56 182 VAL A C 1
ATOM 1456 O O . VAL A 1 182 ? -11.298 11.982 -37.749 1.00 46.56 182 VAL A O 1
ATOM 1459 N N . THR A 1 183 ? -12.591 10.647 -36.465 1.00 43.16 183 THR A N 1
ATOM 1460 C CA . THR A 1 183 ? -13.638 10.316 -37.427 1.00 43.16 183 THR A CA 1
ATOM 1461 C C . THR A 1 183 ? -13.980 11.519 -38.308 1.00 43.16 183 THR A C 1
ATOM 1463 O O . THR A 1 183 ? -14.828 12.353 -37.991 1.00 43.16 183 THR A O 1
ATOM 1466 N N . ARG A 1 184 ? -13.372 11.594 -39.501 1.00 45.66 184 ARG A N 1
ATOM 1467 C CA . ARG A 1 184 ? -14.056 12.216 -40.629 1.00 45.66 184 ARG A CA 1
ATOM 1468 C C . ARG A 1 184 ? -15.225 11.290 -40.871 1.00 45.66 184 ARG A C 1
ATOM 1470 O O . ARG A 1 184 ? -15.047 10.255 -41.502 1.00 45.66 184 ARG A O 1
ATOM 1477 N N . LYS A 1 185 ? -16.372 11.623 -40.273 1.00 43.22 185 LYS A N 1
ATOM 1478 C CA . LYS A 1 185 ? -17.677 11.027 -40.552 1.00 43.22 185 LYS A CA 1
ATOM 1479 C C . LYS A 1 185 ? -17.740 10.831 -42.069 1.00 43.22 185 LYS A C 1
ATOM 1481 O O . LYS A 1 185 ? -17.852 11.808 -42.811 1.00 43.22 185 LYS A O 1
ATOM 1486 N N . ALA A 1 186 ? -17.526 9.596 -42.520 1.00 41.88 186 ALA A N 1
ATOM 1487 C CA . ALA A 1 186 ? -17.704 9.238 -43.911 1.00 41.88 186 ALA A CA 1
ATOM 1488 C C . ALA A 1 186 ? -19.152 9.592 -44.244 1.00 41.88 186 ALA A C 1
ATOM 1490 O O . ALA A 1 186 ? -20.042 9.372 -43.420 1.00 41.88 186 ALA A O 1
ATOM 1491 N N . GLY A 1 187 ? -19.346 10.250 -45.385 1.00 42.53 187 GLY A N 1
ATOM 1492 C CA . GLY A 1 187 ? -20.625 10.808 -45.788 1.00 42.53 187 GLY A CA 1
ATOM 1493 C C . GLY A 1 187 ? -21.759 9.818 -45.558 1.00 42.53 187 GLY A C 1
ATOM 1494 O O . GLY A 1 187 ? -21.811 8.760 -46.179 1.00 42.53 187 GLY A O 1
ATOM 1495 N N . SER A 1 188 ? -22.680 10.199 -44.674 1.00 37.06 188 SER A N 1
ATOM 1496 C CA . SER A 1 188 ? -24.055 9.754 -44.808 1.00 37.06 188 SER A CA 1
ATOM 1497 C C . SER A 1 188 ? -24.519 10.270 -46.166 1.00 37.06 188 SER A C 1
ATOM 1499 O O . SER A 1 188 ? -24.702 11.477 -46.343 1.00 37.06 188 SER A O 1
ATOM 1501 N N . ASN A 1 189 ? -24.649 9.366 -47.136 1.00 45.25 189 ASN A N 1
ATOM 1502 C CA . ASN A 1 189 ? -25.506 9.568 -48.295 1.00 45.25 189 ASN A CA 1
ATOM 1503 C C . ASN A 1 189 ? -26.950 9.628 -47.778 1.00 45.25 189 ASN A C 1
ATOM 1505 O O . ASN A 1 189 ? -27.715 8.677 -47.904 1.00 45.25 189 ASN A O 1
ATOM 1509 N N . SER A 1 190 ? -27.306 10.746 -47.146 1.00 36.47 190 SER A N 1
ATOM 1510 C CA . SER A 1 190 ? -28.695 11.099 -46.906 1.00 36.47 190 SER A CA 1
ATOM 1511 C C . SER A 1 190 ? -29.256 11.529 -48.248 1.00 36.47 190 SER A C 1
ATOM 1513 O O . SER A 1 190 ? -28.836 12.542 -48.813 1.00 36.47 190 SER A O 1
ATOM 1515 N N . MET A 1 191 ? -30.163 10.710 -48.775 1.00 42.09 191 MET A N 1
ATOM 1516 C CA . MET A 1 191 ? -30.963 11.033 -49.943 1.00 42.09 191 MET A CA 1
ATOM 1517 C C . MET A 1 191 ? -31.519 12.451 -49.823 1.00 42.09 191 MET A C 1
ATOM 1519 O O . MET A 1 191 ? -31.978 12.882 -48.763 1.00 42.09 191 MET A O 1
ATOM 1523 N N . LYS A 1 192 ? -31.455 13.149 -50.958 1.00 48.84 192 LYS A N 1
ATOM 1524 C CA . LYS A 1 192 ? -32.224 14.348 -51.267 1.00 48.84 192 LYS A CA 1
ATOM 1525 C C . LYS A 1 192 ? -33.640 14.191 -50.716 1.00 48.84 192 LYS A C 1
ATOM 1527 O O . LYS A 1 192 ? -34.319 13.246 -51.102 1.00 48.84 192 LYS A O 1
ATOM 1532 N N . ASN A 1 193 ? -34.068 15.115 -49.864 1.00 47.72 193 ASN A N 1
ATOM 1533 C CA . ASN A 1 193 ? -35.348 15.794 -50.018 1.00 47.72 193 ASN A CA 1
ATOM 1534 C C . ASN A 1 193 ? -35.480 16.948 -49.023 1.00 47.72 193 ASN A C 1
ATOM 1536 O O . ASN A 1 193 ? -34.986 16.894 -47.902 1.00 47.72 193 ASN A O 1
ATOM 1540 N N . THR A 1 194 ? -36.213 17.958 -49.483 1.00 43.56 194 THR A N 1
ATOM 1541 C CA . THR A 1 194 ? -36.635 19.203 -48.827 1.00 43.56 194 THR A CA 1
ATOM 1542 C C . THR A 1 194 ? -35.622 20.353 -48.787 1.00 43.56 194 THR A C 1
ATOM 1544 O O . THR A 1 194 ? -34.630 20.376 -48.067 1.00 43.56 194 THR A O 1
ATOM 1547 N N . SER A 1 195 ? -35.943 21.334 -49.629 1.00 50.59 195 SER A N 1
ATOM 1548 C CA . SER A 1 195 ? -35.539 22.731 -49.589 1.00 50.59 195 SER A CA 1
ATOM 1549 C C . SER A 1 195 ? -35.778 23.334 -48.203 1.00 50.59 195 SER A C 1
ATOM 1551 O O . SER A 1 195 ? -36.924 23.477 -47.780 1.00 50.59 195 SER A O 1
ATOM 1553 N N . GLY A 1 196 ? -34.702 23.710 -47.520 1.00 47.06 196 GLY A N 1
ATOM 1554 C CA . GLY A 1 196 ? -34.747 24.401 -46.237 1.00 47.06 196 GLY A CA 1
ATOM 1555 C C . GLY A 1 196 ? -33.369 24.955 -45.882 1.00 47.06 196 GLY A C 1
ATOM 1556 O O . GLY A 1 196 ? -32.458 24.200 -45.571 1.00 47.06 196 GLY A O 1
ATOM 1557 N N . ASP A 1 197 ? -33.251 26.270 -46.036 1.00 45.47 197 ASP A N 1
ATOM 1558 C CA . ASP A 1 197 ? -32.247 27.234 -45.561 1.00 45.47 197 ASP A CA 1
ATOM 1559 C C . ASP A 1 197 ? -30.972 26.722 -44.819 1.00 45.47 197 ASP A C 1
ATOM 1561 O O . ASP A 1 197 ? -31.065 26.135 -43.734 1.00 45.47 197 ASP A O 1
ATOM 1565 N N . PRO A 1 198 ? -29.746 26.986 -45.330 1.00 49.03 198 PRO A N 1
ATOM 1566 C CA . PRO A 1 198 ? -28.504 26.544 -44.704 1.00 49.03 198 PRO A CA 1
ATOM 1567 C C . PRO A 1 198 ? -28.029 27.531 -43.627 1.00 49.03 198 PRO A C 1
ATOM 1569 O O . PRO A 1 198 ? -27.197 28.410 -43.869 1.00 49.03 198 PRO A O 1
ATOM 1572 N N . THR A 1 199 ? -28.466 27.335 -42.384 1.00 48.69 199 THR A N 1
ATOM 1573 C CA . THR A 1 199 ? -27.792 27.958 -41.237 1.00 48.69 199 THR A CA 1
ATOM 1574 C C . THR A 1 199 ? -26.474 27.233 -40.932 1.00 48.69 199 THR A C 1
ATOM 1576 O O . THR A 1 199 ? -26.375 26.007 -40.878 1.00 48.69 199 THR A O 1
ATOM 1579 N N . LYS A 1 200 ? -25.406 28.027 -40.806 1.00 48.38 200 LYS A N 1
ATOM 1580 C CA . LYS A 1 200 ? -23.994 27.625 -40.712 1.00 48.38 200 LYS A CA 1
ATOM 1581 C C . LYS A 1 200 ? -23.726 26.679 -39.530 1.00 48.38 200 LYS A C 1
ATOM 1583 O O . LYS A 1 200 ? -23.409 27.118 -38.428 1.00 48.38 200 LYS A O 1
ATOM 1588 N N . GLY A 1 201 ? -23.766 25.372 -39.780 1.00 45.56 201 GLY A N 1
ATOM 1589 C CA . GLY A 1 201 ? -23.267 24.358 -38.853 1.00 45.56 201 GLY A CA 1
ATOM 1590 C C . GLY A 1 201 ? -21.750 24.470 -38.688 1.00 45.56 201 GLY A C 1
ATOM 1591 O O . GLY A 1 201 ? -20.987 24.183 -39.614 1.00 45.56 201 GLY A O 1
ATOM 1592 N N . ASN A 1 202 ? -21.312 24.900 -37.504 1.00 47.38 202 ASN A N 1
ATOM 1593 C CA . ASN A 1 202 ? -19.910 25.011 -37.120 1.00 47.38 202 ASN A CA 1
ATOM 1594 C C . ASN A 1 202 ? -19.275 23.609 -37.101 1.00 47.38 202 ASN A C 1
ATOM 1596 O O . ASN A 1 202 ? -19.426 22.851 -36.143 1.00 47.38 202 ASN A O 1
ATOM 1600 N N . LYS A 1 203 ? -18.606 23.228 -38.198 1.00 48.78 203 LYS A N 1
ATOM 1601 C CA . LYS A 1 203 ? -17.834 21.983 -38.288 1.00 48.78 203 LYS A CA 1
ATOM 1602 C C . LYS A 1 203 ? -16.697 22.070 -37.275 1.00 48.78 203 LYS A C 1
ATOM 1604 O O . LYS A 1 203 ? -15.679 22.703 -37.549 1.00 48.78 203 LYS A O 1
ATOM 1609 N N . GLY A 1 204 ? -16.888 21.448 -36.113 1.00 46.28 204 GLY A N 1
ATOM 1610 C CA . GLY A 1 204 ? -15.857 21.307 -35.094 1.00 46.28 204 GLY A CA 1
ATOM 1611 C C . GLY A 1 204 ? -14.611 20.701 -35.726 1.00 46.28 204 GLY A C 1
ATOM 1612 O O . GLY A 1 204 ? -14.580 19.515 -36.052 1.00 46.28 204 GLY A O 1
ATOM 1613 N N . LYS A 1 205 ? -13.594 21.534 -35.959 1.00 55.19 205 LYS A N 1
ATOM 1614 C CA . LYS A 1 205 ? -12.264 21.073 -36.338 1.00 55.19 205 LYS A CA 1
ATOM 1615 C C . LYS A 1 205 ? -11.745 20.301 -35.134 1.00 55.19 205 LYS A C 1
ATOM 1617 O O . LYS A 1 205 ? -11.333 20.916 -34.154 1.00 55.19 205 LYS A O 1
ATOM 1622 N N . GLY A 1 206 ? -11.817 18.972 -35.188 1.00 55.72 206 GLY A N 1
ATOM 1623 C CA . GLY A 1 206 ? -11.074 18.128 -34.263 1.00 55.72 206 GLY A CA 1
ATOM 1624 C C . GLY A 1 206 ? -9.631 18.613 -34.282 1.00 55.72 206 GLY A C 1
ATOM 1625 O O . GLY A 1 206 ? -9.007 18.646 -35.343 1.00 55.72 206 GLY A O 1
ATOM 1626 N N . SER A 1 207 ? -9.164 19.132 -33.147 1.00 57.47 207 SER A N 1
ATOM 1627 C CA . SER A 1 207 ? -7.821 19.682 -33.042 1.00 57.47 207 SER A CA 1
ATOM 1628 C C . SER A 1 207 ? -6.851 18.532 -33.255 1.00 57.47 207 SER A C 1
ATOM 1630 O O . SER A 1 207 ? -6.711 17.691 -32.370 1.00 57.47 207 SER A O 1
ATOM 1632 N N . ALA A 1 208 ? -6.201 18.499 -34.420 1.00 66.38 208 ALA A N 1
ATOM 1633 C CA . ALA A 1 208 ? -5.066 17.619 -34.656 1.00 66.38 208 ALA A CA 1
ATOM 1634 C C . ALA A 1 208 ? -4.077 17.774 -33.493 1.00 66.38 208 ALA A C 1
ATOM 1636 O O . ALA A 1 208 ? -3.910 18.874 -32.939 1.00 66.38 208 ALA A O 1
ATOM 1637 N N . ILE A 1 209 ? -3.479 16.666 -33.070 1.00 72.12 209 ILE A N 1
ATOM 1638 C CA . ILE A 1 209 ? -2.553 16.676 -31.945 1.00 72.12 209 ILE A CA 1
ATOM 1639 C C . ILE A 1 209 ? -1.307 17.454 -32.365 1.00 72.12 209 ILE A C 1
ATOM 1641 O O . ILE A 1 209 ? -0.481 16.986 -33.142 1.00 72.12 209 ILE A O 1
ATOM 1645 N N . ASN A 1 210 ? -1.180 18.664 -31.824 1.00 84.12 210 ASN A N 1
ATOM 1646 C CA . ASN A 1 210 ? -0.073 19.558 -32.131 1.00 84.12 210 ASN A CA 1
ATOM 1647 C C . ASN A 1 210 ? 1.271 18.896 -31.773 1.00 84.12 210 ASN A C 1
ATOM 1649 O O . ASN A 1 210 ? 1.398 18.271 -30.712 1.00 84.12 210 ASN A O 1
ATOM 1653 N N . LYS A 1 211 ? 2.299 19.106 -32.606 1.00 89.25 211 LYS A N 1
ATOM 1654 C CA . LYS A 1 211 ? 3.725 18.848 -32.317 1.00 89.25 211 LYS A CA 1
ATOM 1655 C C . LYS A 1 211 ? 4.116 19.008 -30.842 1.00 89.25 211 LYS A C 1
ATOM 1657 O O . LYS A 1 211 ? 4.812 18.152 -30.295 1.00 89.25 211 LYS A O 1
ATOM 1662 N N . VAL A 1 212 ? 3.681 20.087 -30.189 1.00 87.31 212 VAL A N 1
ATOM 1663 C CA . VAL A 1 212 ? 3.993 20.381 -28.778 1.00 87.31 212 VAL A CA 1
ATOM 1664 C C . VAL A 1 212 ? 3.467 19.290 -27.837 1.00 87.31 212 VAL A C 1
ATOM 1666 O O . VAL A 1 212 ? 4.177 18.861 -26.926 1.00 87.31 212 VAL A O 1
ATOM 1669 N N . THR A 1 213 ? 2.253 18.795 -28.078 1.00 86.56 213 THR A N 1
ATOM 1670 C CA . THR A 1 213 ? 1.631 17.726 -27.288 1.00 86.56 213 THR A CA 1
ATOM 1671 C C . THR A 1 213 ? 2.384 16.409 -27.454 1.00 86.56 213 THR A C 1
ATOM 1673 O O . THR A 1 213 ? 2.672 15.755 -26.452 1.00 86.56 213 THR A O 1
ATOM 1676 N N . MET A 1 214 ? 2.785 16.051 -28.681 1.00 89.19 214 MET A N 1
ATOM 1677 C CA . MET A 1 214 ? 3.604 14.853 -28.922 1.00 89.19 214 MET A CA 1
ATOM 1678 C C . MET A 1 214 ? 4.967 14.946 -28.236 1.00 89.19 214 MET A C 1
ATOM 1680 O O . MET A 1 214 ? 5.379 14.006 -27.563 1.00 89.19 214 MET A O 1
ATOM 1684 N N . MET A 1 215 ? 5.647 16.094 -28.331 1.00 90.38 215 MET A N 1
ATOM 1685 C CA . MET A 1 215 ? 6.925 16.310 -27.642 1.00 90.38 215 MET A CA 1
ATOM 1686 C C . MET A 1 215 ? 6.792 16.160 -26.124 1.00 90.38 215 MET A C 1
ATOM 1688 O O . MET A 1 215 ? 7.663 15.567 -25.486 1.00 90.38 215 MET A O 1
ATOM 1692 N N . LYS A 1 216 ? 5.706 16.680 -25.537 1.00 91.56 216 LYS A N 1
ATOM 1693 C CA . LYS A 1 216 ? 5.424 16.521 -24.106 1.00 91.56 216 LYS A CA 1
ATOM 1694 C C . LYS A 1 216 ? 5.200 15.049 -23.748 1.00 91.56 216 LYS A C 1
ATOM 1696 O O . LYS A 1 216 ? 5.878 14.540 -22.863 1.00 91.56 216 LYS A O 1
ATOM 1701 N N . LYS A 1 217 ? 4.326 14.350 -24.480 1.00 88.06 217 LYS A N 1
ATOM 1702 C CA . LYS A 1 217 ? 4.024 12.924 -24.262 1.00 88.06 217 LYS A CA 1
ATOM 1703 C C . LYS A 1 217 ? 5.265 12.035 -24.400 1.00 88.06 217 LYS A C 1
ATOM 1705 O O . LYS A 1 217 ? 5.462 11.149 -23.574 1.00 88.06 217 LYS A O 1
ATOM 1710 N N . TYR A 1 218 ? 6.127 12.309 -25.380 1.00 92.31 218 TYR A N 1
ATOM 1711 C CA . TYR A 1 218 ? 7.414 11.630 -25.541 1.00 92.31 218 TYR A CA 1
ATOM 1712 C C . TYR A 1 218 ? 8.323 11.828 -24.321 1.00 92.31 218 TYR A C 1
ATOM 1714 O O . TYR A 1 218 ? 8.830 10.854 -23.768 1.00 92.31 218 TYR A O 1
ATOM 1722 N N . LYS A 1 219 ? 8.502 13.077 -23.866 1.00 90.00 219 LYS A N 1
ATOM 1723 C CA . LYS A 1 219 ? 9.329 13.385 -22.687 1.00 90.00 219 LYS A CA 1
ATOM 1724 C C . LYS A 1 219 ? 8.792 12.713 -21.425 1.00 90.00 219 LYS A C 1
ATOM 1726 O O . LYS A 1 219 ? 9.566 12.095 -20.698 1.00 90.00 219 LYS A O 1
ATOM 1731 N N . ASP A 1 220 ? 7.483 12.795 -21.194 1.00 86.25 220 ASP A N 1
ATOM 1732 C CA . ASP A 1 220 ? 6.825 12.174 -20.042 1.00 86.25 220 ASP A CA 1
ATOM 1733 C C . ASP A 1 220 ? 7.025 10.648 -20.050 1.00 86.25 220 ASP A C 1
ATOM 1735 O O . ASP A 1 220 ? 7.333 10.050 -19.018 1.00 86.25 220 ASP A O 1
ATOM 1739 N N . TYR A 1 221 ? 6.930 10.017 -21.223 1.00 88.75 221 TYR A N 1
ATOM 1740 C CA . TYR A 1 221 ? 7.148 8.581 -21.365 1.00 88.75 221 TYR A CA 1
ATOM 1741 C C . TYR A 1 221 ? 8.617 8.169 -21.218 1.00 88.75 221 TYR A C 1
ATOM 1743 O O . TYR A 1 221 ? 8.896 7.173 -20.559 1.00 88.75 221 TYR A O 1
ATOM 1751 N N . LYS A 1 222 ? 9.571 8.957 -21.730 1.00 87.19 222 LYS A N 1
ATOM 1752 C CA . LYS A 1 222 ? 11.010 8.765 -21.461 1.00 87.19 222 LYS A CA 1
ATOM 1753 C C . LYS A 1 222 ? 11.297 8.779 -19.963 1.00 87.19 222 LYS A C 1
ATOM 1755 O O . LYS A 1 222 ? 11.992 7.900 -19.469 1.00 87.19 222 LYS A O 1
ATOM 1760 N N . ILE A 1 223 ? 10.721 9.737 -19.234 1.00 83.44 223 ILE A N 1
ATOM 1761 C CA . ILE A 1 223 ? 10.846 9.812 -17.772 1.00 83.44 223 ILE A CA 1
ATOM 1762 C C . ILE A 1 223 ? 10.242 8.566 -17.115 1.00 83.44 223 ILE A C 1
ATOM 1764 O O . ILE A 1 223 ? 10.830 8.029 -16.177 1.00 83.44 223 ILE A O 1
ATOM 1768 N N . LEU A 1 224 ? 9.086 8.096 -17.593 1.00 82.94 224 LEU A N 1
ATOM 1769 C CA . LEU A 1 224 ? 8.453 6.877 -17.093 1.00 82.94 224 LEU A CA 1
ATOM 1770 C C . LEU A 1 224 ? 9.334 5.641 -17.325 1.00 82.94 224 LEU A C 1
ATOM 1772 O O . LEU A 1 224 ? 9.571 4.902 -16.375 1.00 82.94 224 LEU A O 1
ATOM 1776 N N . LEU A 1 225 ? 9.867 5.459 -18.537 1.00 81.56 225 LEU A N 1
ATOM 1777 C CA . LEU A 1 225 ? 10.776 4.363 -18.879 1.00 81.56 225 LEU A CA 1
ATOM 1778 C C . LEU A 1 225 ? 12.049 4.403 -18.035 1.00 81.56 225 LEU A C 1
ATOM 1780 O O . LEU A 1 225 ? 12.428 3.384 -17.475 1.00 81.56 225 LEU A O 1
ATOM 1784 N N . SER A 1 226 ? 12.666 5.577 -17.860 1.00 76.31 226 SER A N 1
ATOM 1785 C CA . SER A 1 226 ? 13.840 5.721 -16.991 1.00 76.31 226 SER A CA 1
ATOM 1786 C C . SER A 1 226 ? 13.529 5.406 -15.525 1.00 76.31 226 SER A C 1
ATOM 1788 O O . SER A 1 226 ? 14.369 4.862 -14.815 1.00 76.31 226 SER A O 1
ATOM 1790 N N . ARG A 1 227 ? 12.322 5.734 -15.043 1.00 76.00 227 ARG A N 1
ATOM 1791 C CA . ARG A 1 227 ? 11.877 5.350 -13.694 1.00 76.00 227 ARG A CA 1
ATOM 1792 C C . ARG A 1 227 ? 11.629 3.851 -13.586 1.00 76.00 227 ARG A C 1
ATOM 1794 O O . ARG A 1 227 ? 11.939 3.277 -12.548 1.00 76.00 227 ARG A O 1
ATOM 1801 N N . GLN A 1 228 ? 11.065 3.235 -14.619 1.00 78.62 228 GLN A N 1
ATOM 1802 C CA . GLN A 1 228 ? 10.813 1.800 -14.655 1.00 78.62 228 GLN A CA 1
ATOM 1803 C C . GLN A 1 228 ? 12.127 1.014 -14.698 1.00 78.62 228 GLN A C 1
ATOM 1805 O O . GLN A 1 228 ? 12.339 0.179 -13.828 1.00 78.62 228 GLN A O 1
ATOM 1810 N N . SER A 1 229 ? 13.052 1.363 -15.595 1.00 75.50 229 SER A N 1
ATOM 1811 C CA . SER A 1 229 ? 14.376 0.735 -15.664 1.00 75.50 229 SER A CA 1
ATOM 1812 C C . SER A 1 229 ? 15.165 0.923 -14.364 1.00 75.50 229 SER A C 1
ATOM 1814 O O . SER A 1 229 ? 15.870 0.020 -13.927 1.00 75.50 229 SER A O 1
ATOM 1816 N N . PHE A 1 230 ? 15.017 2.076 -13.700 1.00 77.06 230 PHE A N 1
ATOM 1817 C CA . PHE A 1 230 ? 15.597 2.306 -12.377 1.00 77.06 230 PHE A CA 1
ATOM 1818 C C . PHE A 1 230 ? 14.984 1.392 -11.306 1.00 77.06 230 PHE A C 1
ATOM 1820 O O . PHE A 1 230 ? 15.719 0.839 -10.493 1.00 77.06 230 PHE A O 1
ATOM 1827 N N . ARG A 1 231 ? 13.657 1.204 -11.300 1.00 76.00 231 ARG A N 1
ATOM 1828 C CA . ARG A 1 231 ? 12.976 0.285 -10.369 1.00 76.00 231 ARG A CA 1
ATOM 1829 C C . ARG A 1 231 ? 13.367 -1.168 -10.616 1.00 76.00 231 ARG A C 1
ATOM 1831 O O . ARG A 1 231 ? 13.662 -1.871 -9.658 1.00 76.00 231 ARG A O 1
ATOM 1838 N N . GLU A 1 232 ? 13.398 -1.598 -11.873 1.00 80.00 232 GLU A N 1
ATOM 1839 C CA . GLU A 1 232 ? 13.818 -2.946 -12.269 1.00 80.00 232 GLU A CA 1
ATOM 1840 C C . GLU A 1 232 ? 15.279 -3.195 -11.876 1.00 80.00 232 GLU A C 1
ATOM 1842 O O . GLU A 1 232 ? 15.576 -4.205 -11.241 1.00 80.00 232 GLU A O 1
ATOM 1847 N N . GLY A 1 233 ? 16.167 -2.226 -12.125 1.00 83.94 233 GLY A N 1
ATOM 1848 C CA . GLY A 1 233 ? 17.556 -2.276 -11.671 1.00 83.94 233 GLY A CA 1
ATOM 1849 C C . GLY A 1 233 ? 17.682 -2.338 -10.145 1.00 83.94 233 GLY A C 1
ATOM 1850 O O . GLY A 1 233 ? 18.437 -3.153 -9.624 1.00 83.94 233 GLY A O 1
ATOM 1851 N N . GLN A 1 234 ? 16.904 -1.544 -9.400 1.00 84.81 234 GLN A N 1
ATOM 1852 C CA . GLN A 1 234 ? 16.878 -1.632 -7.935 1.00 84.81 234 GLN A CA 1
ATOM 1853 C C . GLN A 1 234 ? 16.359 -2.984 -7.434 1.00 84.81 234 GLN A C 1
ATOM 1855 O O . GLN A 1 234 ? 16.895 -3.509 -6.456 1.00 84.81 234 GLN A O 1
ATOM 1860 N N . ALA A 1 235 ? 15.341 -3.555 -8.080 1.00 81.25 235 ALA A N 1
ATOM 1861 C CA . ALA A 1 235 ? 14.795 -4.862 -7.728 1.00 81.25 235 ALA A CA 1
ATOM 1862 C C . ALA A 1 235 ? 15.799 -5.992 -8.007 1.00 81.25 235 ALA A C 1
ATOM 1864 O O . ALA A 1 235 ? 15.935 -6.903 -7.191 1.00 81.25 235 ALA A O 1
ATOM 1865 N N . GLU A 1 236 ? 16.532 -5.915 -9.119 1.00 86.81 236 GLU A N 1
ATOM 1866 C CA . GLU A 1 236 ? 17.601 -6.858 -9.461 1.00 86.81 236 GLU A CA 1
ATOM 1867 C C . GLU A 1 236 ? 18.763 -6.781 -8.463 1.00 86.81 236 GLU A C 1
ATOM 1869 O O . GLU A 1 236 ? 19.172 -7.807 -7.917 1.00 86.81 236 GLU A O 1
ATOM 1874 N N . ILE A 1 237 ? 19.231 -5.568 -8.138 1.00 90.38 237 ILE A N 1
ATOM 1875 C CA . ILE A 1 237 ? 20.252 -5.340 -7.102 1.00 90.38 237 ILE A CA 1
ATOM 1876 C C . ILE A 1 237 ? 19.780 -5.933 -5.772 1.00 90.38 237 ILE A C 1
ATOM 1878 O O . ILE A 1 237 ? 20.498 -6.700 -5.142 1.00 90.38 237 ILE A O 1
ATOM 1882 N N . SER A 1 238 ? 18.541 -5.650 -5.374 1.00 89.88 238 SER A N 1
ATOM 1883 C CA . SER A 1 238 ? 17.940 -6.150 -4.133 1.00 89.88 238 SER A CA 1
ATOM 1884 C C . SER A 1 238 ? 17.884 -7.684 -4.070 1.00 89.88 238 SER A C 1
ATOM 1886 O O . SER A 1 238 ? 18.192 -8.277 -3.034 1.00 89.88 238 SER A O 1
ATOM 1888 N N . ARG A 1 239 ? 17.509 -8.346 -5.175 1.00 85.31 239 ARG A N 1
ATOM 1889 C CA . ARG A 1 239 ? 17.503 -9.817 -5.283 1.00 85.31 239 ARG A CA 1
ATOM 1890 C C . ARG A 1 239 ? 18.916 -10.394 -5.214 1.00 85.31 239 ARG A C 1
ATOM 1892 O O . ARG A 1 239 ? 19.141 -11.378 -4.515 1.00 85.31 239 ARG A O 1
ATOM 1899 N N . THR A 1 240 ? 19.867 -9.754 -5.884 1.00 90.62 240 THR A N 1
ATOM 1900 C CA . THR A 1 240 ? 21.271 -10.184 -5.912 1.00 90.62 240 THR A CA 1
ATOM 1901 C C . THR A 1 240 ? 21.938 -10.028 -4.549 1.00 90.62 240 THR A C 1
ATOM 1903 O O . THR A 1 240 ? 22.673 -10.918 -4.125 1.00 90.62 240 THR A O 1
ATOM 1906 N N . ILE A 1 241 ? 21.646 -8.936 -3.834 1.00 93.62 241 ILE A N 1
ATOM 1907 C CA . ILE A 1 241 ? 22.115 -8.720 -2.463 1.00 93.62 241 ILE A CA 1
ATOM 1908 C C . ILE A 1 241 ? 21.573 -9.822 -1.550 1.00 93.62 241 ILE A C 1
ATOM 1910 O O . ILE A 1 241 ? 22.364 -10.415 -0.829 1.00 93.62 241 ILE A O 1
ATOM 1914 N N . ARG A 1 242 ? 20.270 -10.147 -1.609 1.00 88.44 242 ARG A N 1
ATOM 1915 C CA . ARG A 1 242 ? 19.682 -11.238 -0.805 1.00 88.44 242 ARG A CA 1
ATOM 1916 C C . ARG A 1 242 ? 20.388 -12.575 -1.035 1.00 88.44 242 ARG A C 1
ATOM 1918 O O . ARG A 1 242 ? 20.930 -13.129 -0.088 1.00 88.44 242 ARG A O 1
ATOM 1925 N N . ARG A 1 243 ? 20.502 -13.009 -2.295 1.00 84.12 243 ARG A N 1
ATOM 1926 C CA . ARG A 1 243 ? 21.219 -14.247 -2.657 1.00 84.12 243 ARG A CA 1
ATOM 1927 C C . ARG A 1 243 ? 22.683 -14.230 -2.222 1.00 84.12 243 ARG A C 1
ATOM 1929 O O . ARG A 1 243 ? 23.219 -15.235 -1.781 1.00 84.12 243 ARG A O 1
ATOM 1936 N N . SER A 1 244 ? 23.349 -13.085 -2.347 1.00 91.50 244 SER A N 1
ATOM 1937 C CA . SER A 1 244 ? 24.753 -12.965 -1.950 1.00 91.50 244 SER A CA 1
ATOM 1938 C C . SER A 1 244 ? 24.917 -13.013 -0.427 1.00 91.50 244 SER A C 1
ATOM 1940 O O . SER A 1 244 ? 25.887 -13.591 0.047 1.00 91.50 244 SER A O 1
ATOM 1942 N N . VAL A 1 245 ? 23.980 -12.455 0.347 1.00 92.38 245 VAL A N 1
ATOM 1943 C CA . VAL A 1 245 ? 23.974 -12.585 1.815 1.00 92.38 245 VAL A CA 1
ATOM 1944 C C . VAL A 1 245 ? 23.665 -14.023 2.238 1.00 92.38 245 VAL A C 1
ATOM 1946 O O . VAL A 1 245 ? 24.278 -14.512 3.177 1.00 92.38 245 VAL A O 1
ATOM 1949 N N . GLU A 1 246 ? 22.787 -14.733 1.525 1.00 81.25 246 GLU A N 1
ATOM 1950 C CA . GLU A 1 246 ? 22.542 -16.168 1.752 1.00 81.25 246 GLU A CA 1
ATOM 1951 C C . GLU 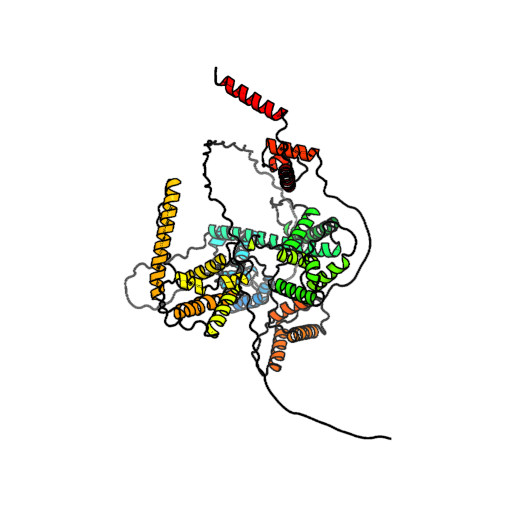A 1 246 ? 23.808 -17.010 1.511 1.00 81.25 246 GLU A C 1
ATOM 1953 O O . GLU A 1 246 ? 24.116 -17.896 2.301 1.00 81.25 246 GLU A O 1
ATOM 1958 N N . LEU A 1 247 ? 24.575 -16.706 0.457 1.00 84.81 247 LEU A N 1
ATOM 1959 C CA . LEU A 1 247 ? 25.790 -17.450 0.098 1.00 84.81 247 LEU A CA 1
ATOM 1960 C C . LEU A 1 247 ? 27.016 -17.101 0.953 1.00 84.81 247 LEU A C 1
ATOM 1962 O O . LEU A 1 247 ? 27.851 -17.965 1.214 1.00 84.81 247 LEU A O 1
ATOM 1966 N N . TYR A 1 248 ? 27.173 -15.835 1.343 1.00 91.81 248 TYR A N 1
ATOM 1967 C CA . TYR A 1 248 ? 28.397 -15.331 1.980 1.00 91.81 248 TYR A CA 1
ATOM 1968 C C . TYR A 1 248 ? 28.191 -14.828 3.416 1.00 91.81 248 TYR A C 1
ATOM 1970 O O . TYR A 1 248 ? 29.138 -14.315 4.021 1.00 91.81 248 TYR A O 1
ATOM 1978 N N . GLY A 1 249 ? 26.977 -14.935 3.961 1.00 88.94 249 GLY A N 1
ATOM 1979 C CA . GLY A 1 249 ? 26.592 -14.323 5.231 1.00 88.94 249 GLY A CA 1
ATOM 1980 C C . GLY A 1 249 ? 26.682 -12.793 5.197 1.00 88.94 249 GLY A C 1
ATOM 1981 O O . GLY A 1 249 ? 26.670 -12.158 4.141 1.00 88.94 249 GLY A O 1
ATOM 1982 N N . GLU A 1 250 ? 26.852 -12.170 6.364 1.00 92.25 250 GLU A N 1
ATOM 1983 C CA . GLU A 1 250 ? 27.077 -10.719 6.486 1.00 92.25 250 GLU A CA 1
ATOM 1984 C C . GLU A 1 250 ? 28.517 -10.286 6.129 1.00 92.25 250 GLU A C 1
ATOM 1986 O O . GLU A 1 250 ? 29.014 -9.255 6.590 1.00 92.25 250 GLU A O 1
ATOM 1991 N N . ASN A 1 251 ? 29.222 -11.048 5.284 1.00 94.88 251 ASN A N 1
ATOM 1992 C CA . ASN A 1 251 ? 30.510 -10.634 4.737 1.00 94.88 251 ASN A CA 1
ATOM 1993 C C . ASN A 1 251 ? 30.299 -9.607 3.612 1.00 94.88 251 ASN A C 1
ATOM 1995 O O . ASN A 1 251 ? 30.368 -9.920 2.423 1.00 94.88 251 ASN A O 1
ATOM 1999 N N . TRP A 1 252 ? 30.044 -8.354 3.996 1.00 96.06 252 TRP A N 1
ATOM 2000 C CA . TRP A 1 252 ? 29.675 -7.269 3.079 1.00 96.06 252 TRP A CA 1
ATOM 2001 C C . TRP A 1 252 ? 30.692 -7.014 1.960 1.00 96.06 252 TRP A C 1
ATOM 2003 O O . TRP A 1 252 ? 30.314 -6.495 0.913 1.00 96.06 252 TRP A O 1
ATOM 2013 N N . VAL A 1 253 ? 31.961 -7.392 2.149 1.00 96.94 253 VAL A N 1
ATOM 2014 C CA . VAL A 1 253 ? 32.997 -7.305 1.108 1.00 96.94 253 VAL A CA 1
ATOM 2015 C C . VAL A 1 253 ? 32.733 -8.325 -0.000 1.00 96.94 253 VAL A C 1
ATOM 2017 O O . VAL A 1 253 ? 32.666 -7.946 -1.169 1.00 96.94 253 VAL A O 1
ATOM 2020 N N . LYS A 1 254 ? 32.506 -9.598 0.355 1.00 95.44 254 LYS A N 1
ATOM 2021 C CA . LYS A 1 254 ? 32.158 -10.657 -0.610 1.00 95.44 254 LYS A CA 1
ATOM 2022 C C . LYS A 1 254 ? 30.796 -10.409 -1.257 1.00 95.44 254 LYS A C 1
ATOM 2024 O O . LYS A 1 254 ? 30.661 -10.557 -2.469 1.00 95.44 254 LYS A O 1
ATOM 2029 N N . VAL A 1 255 ? 29.813 -9.965 -0.470 1.00 95.06 255 VAL A N 1
ATOM 2030 C CA . VAL A 1 255 ? 28.477 -9.605 -0.970 1.00 95.06 255 VAL A CA 1
ATOM 2031 C C . VAL A 1 255 ? 28.581 -8.470 -1.990 1.00 95.06 255 VAL A C 1
ATOM 2033 O O . VAL A 1 255 ? 28.039 -8.591 -3.084 1.00 95.06 255 VAL A O 1
ATOM 2036 N N . ALA A 1 256 ? 29.314 -7.395 -1.687 1.00 96.25 256 ALA A N 1
ATOM 2037 C CA . ALA A 1 256 ? 29.487 -6.282 -2.616 1.00 96.25 256 ALA A CA 1
ATOM 2038 C C . ALA A 1 256 ? 30.221 -6.688 -3.900 1.00 96.25 256 ALA A C 1
ATOM 2040 O O . ALA A 1 256 ? 29.772 -6.321 -4.983 1.00 96.25 256 ALA A O 1
ATOM 2041 N N . ALA A 1 257 ? 31.287 -7.488 -3.801 1.00 96.12 257 ALA A N 1
ATOM 2042 C CA . ALA A 1 257 ? 32.008 -7.998 -4.968 1.00 96.12 257 ALA A CA 1
ATOM 2043 C C . ALA A 1 257 ? 31.115 -8.878 -5.864 1.00 96.12 257 ALA A C 1
ATOM 2045 O O . ALA A 1 257 ? 31.103 -8.705 -7.080 1.00 96.12 257 ALA A O 1
ATOM 2046 N N . SER A 1 258 ? 30.316 -9.766 -5.263 1.00 96.25 258 SER A N 1
ATOM 2047 C CA . SER A 1 258 ? 29.345 -10.615 -5.967 1.00 96.25 258 SER A CA 1
ATOM 2048 C C . SER A 1 258 ? 28.268 -9.791 -6.680 1.00 96.25 258 SER A C 1
ATOM 2050 O O . SER A 1 258 ? 28.001 -9.989 -7.866 1.00 96.25 258 SER A O 1
ATOM 2052 N N . VAL A 1 259 ? 27.683 -8.809 -5.984 1.00 95.62 259 VAL A N 1
ATOM 2053 C CA . VAL A 1 259 ? 26.652 -7.932 -6.558 1.00 95.62 259 VAL A CA 1
ATOM 2054 C C . VAL A 1 259 ? 27.237 -7.078 -7.682 1.00 95.62 259 VAL A C 1
ATOM 2056 O O . VAL A 1 259 ? 26.596 -6.930 -8.720 1.00 95.62 259 VAL A O 1
ATOM 2059 N N . GLN A 1 260 ? 28.455 -6.556 -7.517 1.00 94.81 260 GLN A N 1
ATOM 2060 C CA . GLN A 1 260 ? 29.149 -5.799 -8.558 1.00 94.81 260 GLN A CA 1
ATOM 2061 C C . GLN A 1 260 ? 29.407 -6.666 -9.798 1.00 94.81 260 GLN A C 1
ATOM 2063 O O . GLN A 1 260 ? 29.048 -6.249 -10.895 1.00 94.81 260 GLN A O 1
ATOM 2068 N N . ALA A 1 261 ? 29.909 -7.895 -9.632 1.00 94.19 261 ALA A N 1
ATOM 2069 C CA . ALA A 1 261 ? 30.135 -8.826 -10.739 1.00 94.19 261 ALA A CA 1
ATOM 2070 C C . ALA A 1 261 ? 28.837 -9.169 -11.498 1.00 94.19 261 ALA A C 1
ATOM 2072 O O . ALA A 1 261 ? 28.818 -9.170 -12.731 1.00 94.19 261 ALA A O 1
ATOM 2073 N N . HIS A 1 262 ? 27.728 -9.393 -10.782 1.00 92.69 262 HIS A N 1
ATOM 2074 C CA . HIS A 1 262 ? 26.411 -9.607 -11.400 1.00 92.69 262 HIS A CA 1
ATOM 2075 C C . HIS A 1 262 ? 25.929 -8.363 -12.152 1.00 92.69 262 HIS A C 1
ATOM 2077 O O . HIS A 1 262 ? 25.412 -8.463 -13.268 1.00 92.69 262 HIS A O 1
ATOM 2083 N N . MET A 1 263 ? 26.139 -7.169 -11.584 1.00 89.38 263 MET A N 1
ATOM 2084 C CA . MET A 1 263 ? 25.790 -5.930 -12.271 1.00 89.38 263 MET A CA 1
ATOM 2085 C C . MET A 1 263 ? 26.637 -5.698 -13.517 1.00 89.38 263 MET A C 1
ATOM 2087 O O . MET A 1 263 ? 26.102 -5.210 -14.515 1.00 89.38 263 MET A O 1
ATOM 2091 N N . ASP A 1 264 ? 27.917 -6.048 -13.492 1.00 88.69 264 ASP A N 1
ATOM 2092 C CA . ASP A 1 264 ? 28.801 -5.937 -14.649 1.00 88.69 264 ASP A CA 1
ATOM 2093 C C . ASP A 1 264 ? 28.391 -6.929 -15.746 1.00 88.69 264 ASP A C 1
ATOM 2095 O O . ASP A 1 264 ? 28.358 -6.560 -16.919 1.00 88.69 264 ASP A O 1
ATOM 2099 N N . GLN A 1 265 ? 27.943 -8.138 -15.390 1.00 88.38 265 GLN A N 1
ATOM 2100 C CA . GLN A 1 265 ? 27.374 -9.097 -16.344 1.00 88.38 265 GLN A CA 1
ATOM 2101 C C . GLN A 1 265 ? 26.056 -8.596 -16.961 1.00 88.38 265 GLN A C 1
ATOM 2103 O O . GLN A 1 265 ? 25.841 -8.717 -18.172 1.00 88.38 265 GLN A O 1
ATOM 2108 N N . TRP A 1 266 ? 25.171 -8.018 -16.144 1.00 84.12 266 TRP A N 1
ATOM 2109 C CA . TRP A 1 266 ? 23.879 -7.498 -16.595 1.00 84.12 266 TRP A CA 1
ATOM 2110 C C . TRP A 1 266 ? 24.048 -6.293 -17.524 1.00 84.12 266 TRP A C 1
ATOM 2112 O O . TRP A 1 266 ? 23.454 -6.229 -18.603 1.00 84.12 266 TRP A O 1
ATOM 2122 N N . HIS A 1 267 ? 24.925 -5.361 -17.152 1.00 78.94 267 HIS A N 1
ATOM 2123 C CA . HIS A 1 267 ? 25.211 -4.194 -17.973 1.00 78.94 267 HIS A CA 1
ATOM 2124 C C . HIS A 1 267 ? 26.124 -4.506 -19.153 1.00 78.94 267 HIS A C 1
ATOM 2126 O O . HIS A 1 267 ? 25.970 -3.859 -20.178 1.00 78.94 267 HIS A O 1
ATOM 2132 N N . GLY A 1 268 ? 27.014 -5.496 -19.080 1.00 74.81 268 GLY A N 1
ATOM 2133 C CA . GLY A 1 268 ? 27.839 -5.913 -20.217 1.00 74.81 268 GLY A CA 1
ATOM 2134 C C . GLY A 1 268 ? 26.990 -6.327 -21.422 1.00 74.81 268 GLY A C 1
ATOM 2135 O O . GLY A 1 268 ? 27.324 -6.004 -22.561 1.00 74.81 268 GLY A O 1
ATOM 2136 N N . LYS A 1 269 ? 25.820 -6.934 -21.180 1.00 63.94 269 LYS A N 1
ATOM 2137 C CA . LYS A 1 269 ? 24.834 -7.257 -22.228 1.00 63.94 269 LYS A CA 1
ATOM 2138 C C . LYS A 1 269 ? 24.068 -6.031 -22.743 1.00 63.94 269 LYS A C 1
ATOM 2140 O O . LYS A 1 269 ? 23.777 -5.952 -23.930 1.00 63.94 269 LYS A O 1
ATOM 2145 N N . ALA A 1 270 ? 23.756 -5.066 -21.878 1.00 57.84 270 ALA A N 1
ATOM 2146 C CA . ALA A 1 270 ? 23.000 -3.867 -22.260 1.00 57.84 270 ALA A CA 1
ATOM 2147 C C . ALA A 1 270 ? 23.872 -2.776 -22.916 1.00 57.84 270 ALA A C 1
ATOM 2149 O O . ALA A 1 270 ? 23.434 -2.094 -23.839 1.00 57.84 270 ALA A O 1
ATOM 2150 N N . VAL A 1 271 ? 25.113 -2.615 -22.454 1.00 52.47 271 VAL A N 1
ATOM 2151 C CA . VAL A 1 271 ? 26.080 -1.620 -22.936 1.00 52.47 271 VAL A CA 1
ATOM 2152 C C . VAL A 1 271 ? 26.708 -2.073 -24.252 1.00 52.47 271 VAL A C 1
ATOM 2154 O O . VAL A 1 271 ? 26.870 -1.238 -25.129 1.00 52.47 271 VAL A O 1
ATOM 2157 N N . SER A 1 272 ? 26.958 -3.370 -24.470 1.00 50.38 272 SER A N 1
ATOM 2158 C CA . SER A 1 272 ? 27.386 -3.864 -25.795 1.00 50.38 272 SER A CA 1
ATOM 2159 C C . SER A 1 272 ? 26.326 -3.644 -26.886 1.00 50.38 272 SER A C 1
ATOM 2161 O O . SER A 1 272 ? 26.677 -3.354 -28.027 1.00 50.38 272 SER A O 1
ATOM 2163 N N . ALA A 1 273 ? 25.035 -3.679 -26.532 1.00 51.47 273 ALA A N 1
ATOM 2164 C CA . ALA A 1 273 ? 23.937 -3.353 -27.444 1.00 51.47 273 ALA A CA 1
ATOM 2165 C C . ALA A 1 273 ? 23.747 -1.837 -27.677 1.00 51.47 273 ALA A C 1
ATOM 2167 O O . ALA A 1 273 ? 23.185 -1.444 -28.695 1.00 51.47 273 ALA A O 1
ATOM 2168 N N . ALA A 1 274 ? 24.199 -0.984 -26.750 1.00 44.31 274 ALA A N 1
ATOM 2169 C CA . ALA A 1 274 ? 24.039 0.472 -26.823 1.00 44.31 274 ALA A CA 1
ATOM 2170 C C . ALA A 1 274 ? 25.300 1.217 -27.302 1.00 44.31 274 ALA A C 1
ATOM 2172 O O . ALA A 1 274 ? 25.183 2.305 -27.856 1.00 44.31 274 ALA A O 1
ATOM 2173 N N . ALA A 1 275 ? 26.496 0.642 -27.138 1.00 44.12 275 ALA A N 1
ATOM 2174 C CA . ALA A 1 275 ? 27.776 1.241 -27.530 1.00 44.12 275 ALA A CA 1
ATOM 2175 C C . ALA A 1 275 ? 27.959 1.364 -29.055 1.00 44.12 275 ALA A C 1
ATOM 2177 O O . ALA A 1 275 ? 28.855 2.064 -29.514 1.00 44.12 275 ALA A O 1
ATOM 2178 N N . THR A 1 276 ? 27.086 0.742 -29.849 1.00 52.94 276 THR A N 1
ATOM 2179 C CA . THR A 1 276 ? 26.984 0.967 -31.299 1.00 52.94 276 THR A CA 1
ATOM 2180 C C . THR A 1 276 ? 26.157 2.207 -31.670 1.00 52.94 276 THR A C 1
ATOM 2182 O O . THR A 1 276 ? 26.101 2.560 -32.845 1.00 52.94 276 THR A O 1
ATOM 2185 N N . ALA A 1 277 ? 25.540 2.904 -30.707 1.00 45.72 277 ALA A N 1
ATOM 2186 C CA . ALA A 1 277 ? 24.789 4.139 -30.932 1.00 45.72 277 ALA A CA 1
ATOM 2187 C C . ALA A 1 277 ? 25.517 5.343 -30.303 1.00 45.72 277 ALA A C 1
ATOM 2189 O O . ALA A 1 277 ? 25.543 5.529 -29.088 1.00 45.72 277 ALA A O 1
ATOM 2190 N N . GLU A 1 278 ? 26.126 6.150 -31.167 1.00 38.72 278 GLU A N 1
ATOM 2191 C CA . GLU A 1 278 ? 27.039 7.259 -30.873 1.00 38.72 278 GLU A CA 1
ATOM 2192 C C . GLU A 1 278 ? 26.543 8.288 -29.825 1.00 38.72 278 GLU A C 1
ATOM 2194 O O . GLU A 1 278 ? 25.415 8.782 -29.883 1.00 38.72 278 GLU A O 1
ATOM 2199 N N . GLY A 1 279 ? 27.456 8.705 -28.934 1.00 50.03 279 GLY A N 1
ATOM 2200 C CA . GLY A 1 279 ? 27.555 10.101 -28.476 1.00 50.03 279 GLY A CA 1
ATOM 2201 C C . GLY A 1 279 ? 26.647 10.584 -27.335 1.00 50.03 279 GLY A C 1
ATOM 2202 O O . GLY A 1 279 ? 26.157 11.710 -27.394 1.00 50.03 279 GLY A O 1
ATOM 2203 N N . SER A 1 280 ? 26.419 9.797 -26.279 1.00 43.81 280 SER A N 1
ATOM 2204 C CA . SER A 1 280 ? 25.638 10.245 -25.109 1.00 43.81 280 SER A CA 1
ATOM 2205 C C . SER A 1 280 ? 26.527 10.747 -23.954 1.00 43.81 280 SER A C 1
ATOM 2207 O O . SER A 1 280 ? 26.986 9.949 -23.143 1.00 43.81 280 SER A O 1
ATOM 2209 N N . GLU A 1 281 ? 26.660 12.074 -23.799 1.00 48.50 281 GLU A N 1
ATOM 2210 C CA . GLU A 1 281 ? 27.300 12.806 -22.668 1.00 48.50 281 GLU A CA 1
ATOM 2211 C C . GLU A 1 281 ? 26.582 12.646 -21.297 1.00 48.50 281 GLU A C 1
ATOM 2213 O O . GLU A 1 281 ? 26.664 13.491 -20.406 1.00 48.50 281 GLU A O 1
ATOM 2218 N N . GLY A 1 282 ? 25.819 11.572 -21.111 1.00 47.34 282 GLY A N 1
ATOM 2219 C CA . GLY A 1 282 ? 24.954 11.344 -19.953 1.00 47.34 282 GLY A CA 1
ATOM 2220 C C . GLY A 1 282 ? 25.437 10.265 -18.989 1.00 47.34 282 GLY A C 1
ATOM 2221 O O . GLY A 1 282 ? 24.619 9.769 -18.212 1.00 47.34 282 GLY A O 1
ATOM 2222 N N . GLU A 1 283 ? 26.710 9.866 -19.041 1.00 51.62 283 GLU A N 1
ATOM 2223 C CA . GLU A 1 283 ? 27.285 8.867 -18.138 1.00 51.62 283 GLU A CA 1
ATOM 2224 C C . GLU A 1 283 ? 27.458 9.478 -16.740 1.00 51.62 283 GLU A C 1
ATOM 2226 O O . GLU A 1 283 ? 28.531 9.893 -16.315 1.00 51.62 283 GLU A O 1
ATOM 2231 N N . LYS A 1 284 ? 26.340 9.609 -16.019 1.00 55.84 284 LYS A N 1
ATOM 2232 C CA . LYS A 1 284 ? 26.369 9.891 -14.587 1.00 55.84 284 LYS A CA 1
ATOM 2233 C C . LYS A 1 284 ? 27.139 8.756 -13.931 1.00 55.84 284 LYS A C 1
ATOM 2235 O O . LYS A 1 284 ? 26.633 7.638 -13.858 1.00 55.84 284 LYS A O 1
ATOM 2240 N N . GLU A 1 285 ? 28.343 9.096 -13.493 1.00 59.44 285 GLU A N 1
ATOM 2241 C CA . GLU A 1 285 ? 29.268 8.305 -12.694 1.00 59.44 285 GLU A CA 1
ATOM 2242 C C . GLU A 1 285 ? 28.500 7.337 -11.785 1.00 59.44 285 GLU A C 1
ATOM 2244 O O . GLU A 1 285 ? 27.798 7.735 -10.844 1.00 59.44 285 GLU A O 1
ATOM 2249 N N . ARG A 1 286 ? 28.538 6.048 -12.140 1.00 71.50 286 ARG A N 1
ATOM 2250 C CA . ARG A 1 286 ? 27.902 5.006 -11.338 1.00 71.50 286 ARG A CA 1
ATOM 2251 C C . ARG A 1 286 ? 28.613 4.996 -9.996 1.00 71.50 286 ARG A C 1
ATOM 2253 O O . ARG A 1 286 ? 29.814 4.752 -9.939 1.00 71.50 286 ARG A O 1
ATOM 2260 N N . ARG A 1 287 ? 27.875 5.260 -8.916 1.00 79.25 287 ARG A N 1
ATOM 2261 C CA . ARG A 1 287 ? 28.437 5.115 -7.572 1.00 79.25 287 ARG A CA 1
ATOM 2262 C C . ARG A 1 287 ? 28.877 3.656 -7.400 1.00 79.25 287 ARG A C 1
ATOM 2264 O O . ARG A 1 287 ? 28.031 2.781 -7.598 1.00 79.25 287 ARG A O 1
ATOM 2271 N N . PRO A 1 288 ? 30.147 3.387 -7.052 1.00 86.12 288 PRO A N 1
ATOM 2272 C CA . PRO A 1 288 ? 30.598 2.026 -6.805 1.00 86.12 288 PRO A CA 1
ATOM 2273 C C . PRO A 1 288 ? 29.773 1.415 -5.669 1.00 86.12 288 PRO A C 1
ATOM 2275 O O . PRO A 1 288 ? 29.470 2.089 -4.678 1.00 86.12 288 PRO A O 1
ATOM 2278 N N . LEU A 1 289 ? 29.389 0.145 -5.817 1.00 92.88 289 LEU A N 1
ATOM 2279 C CA . LEU A 1 289 ? 28.674 -0.601 -4.785 1.00 92.88 289 LEU A CA 1
ATOM 2280 C C . LEU A 1 289 ? 29.646 -0.939 -3.651 1.00 92.88 289 LEU A C 1
ATOM 2282 O O . LEU A 1 289 ? 30.235 -2.014 -3.611 1.00 92.88 289 LEU A O 1
ATOM 2286 N N . THR A 1 290 ? 29.860 0.005 -2.737 1.00 95.94 290 THR A N 1
ATOM 2287 C CA . THR A 1 290 ? 30.716 -0.230 -1.572 1.00 95.94 290 THR A CA 1
ATOM 2288 C C . THR A 1 290 ? 30.051 -1.218 -0.603 1.00 95.94 290 THR A C 1
ATOM 2290 O O . THR A 1 290 ? 28.818 -1.267 -0.527 1.00 95.94 290 THR A O 1
ATOM 2293 N N . PRO A 1 291 ? 30.830 -1.966 0.202 1.00 97.44 291 PRO A N 1
ATOM 2294 C CA . PRO A 1 291 ? 30.288 -2.855 1.234 1.00 97.44 291 PRO A CA 1
ATOM 2295 C C . PRO A 1 291 ? 29.284 -2.164 2.167 1.00 97.44 291 PRO A C 1
ATOM 2297 O O . PRO A 1 291 ? 28.238 -2.725 2.482 1.00 97.44 291 PRO A O 1
ATOM 2300 N N . ALA A 1 292 ? 29.562 -0.914 2.554 1.00 94.44 292 ALA A N 1
ATOM 2301 C CA . ALA A 1 292 ? 28.674 -0.113 3.393 1.00 94.44 292 ALA A CA 1
ATOM 2302 C C . ALA A 1 292 ? 27.338 0.201 2.703 1.00 94.44 292 ALA A C 1
ATOM 2304 O O . ALA A 1 292 ? 26.286 0.080 3.324 1.00 94.44 292 ALA A O 1
ATOM 2305 N N . PHE A 1 293 ? 27.366 0.549 1.414 1.00 94.19 293 PHE A N 1
ATOM 2306 C CA . PHE A 1 293 ? 26.153 0.849 0.657 1.00 94.19 293 PHE A CA 1
ATOM 2307 C C . PHE A 1 293 ? 25.291 -0.399 0.437 1.00 94.19 293 PHE A C 1
ATOM 2309 O O . PHE A 1 293 ? 24.072 -0.355 0.585 1.00 94.19 293 PHE A O 1
ATOM 2316 N N . VAL A 1 294 ? 25.918 -1.539 0.143 1.00 95.81 294 VAL A N 1
ATOM 2317 C CA . VAL A 1 294 ? 25.220 -2.825 0.013 1.00 95.81 294 VAL A CA 1
ATOM 2318 C C . VAL A 1 294 ? 24.594 -3.251 1.342 1.00 95.81 294 VAL A C 1
ATOM 2320 O O . VAL A 1 294 ? 23.438 -3.678 1.360 1.00 95.81 294 VAL A O 1
ATOM 2323 N N . LYS A 1 295 ? 25.310 -3.058 2.457 1.00 95.06 295 LYS A N 1
ATOM 2324 C CA . LYS A 1 295 ? 24.780 -3.257 3.811 1.00 95.06 295 LYS A CA 1
ATOM 2325 C C . LYS A 1 295 ? 23.585 -2.349 4.092 1.00 95.06 295 LYS A C 1
ATOM 2327 O O . LYS A 1 295 ? 22.573 -2.830 4.586 1.00 95.06 295 LYS A O 1
ATOM 2332 N N . GLU A 1 296 ? 23.668 -1.062 3.759 1.00 93.19 296 GLU A N 1
ATOM 2333 C CA . GLU A 1 296 ? 22.567 -0.108 3.938 1.00 93.19 296 GLU A CA 1
ATOM 2334 C C . GLU A 1 296 ? 21.335 -0.508 3.116 1.00 93.19 296 GLU A C 1
ATOM 2336 O O . GLU A 1 296 ? 20.221 -0.501 3.637 1.00 93.19 296 GLU A O 1
ATOM 2341 N N . ILE A 1 297 ? 21.519 -0.927 1.857 1.00 90.00 297 ILE A N 1
ATOM 2342 C CA . ILE A 1 297 ? 20.419 -1.447 1.036 1.00 90.00 297 ILE A CA 1
ATOM 2343 C C . ILE A 1 297 ? 19.829 -2.700 1.680 1.00 90.00 297 ILE A C 1
ATOM 2345 O O . ILE A 1 297 ? 18.609 -2.807 1.751 1.00 90.00 297 ILE A O 1
ATOM 2349 N N . TYR A 1 298 ? 20.654 -3.629 2.168 1.00 92.12 298 TYR A N 1
ATOM 2350 C CA . TYR A 1 298 ? 20.171 -4.840 2.828 1.00 92.12 298 TYR A CA 1
ATOM 2351 C C . TYR A 1 298 ? 19.408 -4.547 4.118 1.00 92.12 298 TYR A C 1
ATOM 2353 O O . TYR A 1 298 ? 18.310 -5.065 4.294 1.00 92.12 298 TYR A O 1
ATOM 2361 N N . ILE A 1 299 ? 19.924 -3.673 4.982 1.00 87.56 299 ILE A N 1
ATOM 2362 C CA . ILE A 1 299 ? 19.220 -3.215 6.186 1.00 87.56 299 ILE A CA 1
ATOM 2363 C C . ILE A 1 299 ? 17.910 -2.544 5.786 1.00 87.56 299 ILE A C 1
ATOM 2365 O O . ILE A 1 299 ? 16.860 -2.907 6.298 1.00 87.56 299 ILE A O 1
ATOM 2369 N N . GLY A 1 300 ? 17.940 -1.651 4.798 1.00 84.81 300 GLY A N 1
ATOM 2370 C CA . GLY A 1 300 ? 16.743 -1.013 4.268 1.00 84.81 300 GLY A CA 1
ATOM 2371 C C . GLY A 1 300 ? 15.749 -2.016 3.680 1.00 84.81 300 GLY A C 1
ATOM 2372 O O . GLY A 1 300 ? 14.549 -1.806 3.799 1.00 84.81 300 GLY A O 1
ATOM 2373 N N . MET A 1 301 ? 16.206 -3.114 3.073 1.00 83.12 301 MET A N 1
ATOM 2374 C CA . MET A 1 301 ? 15.348 -4.222 2.649 1.00 83.12 301 MET A CA 1
ATOM 2375 C C . MET A 1 301 ? 14.801 -4.995 3.842 1.00 83.12 301 MET A C 1
ATOM 2377 O O . MET A 1 301 ? 13.641 -5.353 3.813 1.00 83.12 301 MET A O 1
ATOM 2381 N N . GLN A 1 302 ? 15.579 -5.238 4.891 1.00 79.50 302 GLN A N 1
ATOM 2382 C CA . GLN A 1 302 ? 15.108 -5.908 6.106 1.00 79.50 302 GLN A CA 1
ATOM 2383 C C . GLN A 1 302 ? 14.098 -5.044 6.879 1.00 79.50 302 GLN A C 1
ATOM 2385 O O . GLN A 1 302 ? 13.144 -5.559 7.451 1.00 79.50 302 GLN A O 1
ATOM 2390 N N . GLU A 1 303 ? 14.268 -3.723 6.853 1.00 74.50 303 GLU A N 1
ATOM 2391 C CA . GLU A 1 303 ? 13.354 -2.748 7.452 1.00 74.50 303 GLU A CA 1
ATOM 2392 C C . GLU A 1 303 ? 12.087 -2.537 6.613 1.00 74.50 303 GLU A C 1
ATOM 2394 O O . GLU A 1 303 ? 11.003 -2.358 7.164 1.00 74.50 303 GLU A O 1
ATOM 2399 N N . LYS A 1 304 ? 12.205 -2.546 5.278 1.00 71.19 304 LYS A N 1
ATOM 2400 C CA . LYS A 1 304 ? 11.072 -2.353 4.350 1.00 71.19 304 LYS A CA 1
ATOM 2401 C C . LYS A 1 304 ? 10.367 -3.654 3.964 1.00 71.19 304 LYS A C 1
ATOM 2403 O O . LYS A 1 304 ? 9.262 -3.595 3.437 1.00 71.19 304 LYS A O 1
ATOM 2408 N N . GLY A 1 305 ? 11.026 -4.796 4.132 1.00 55.47 305 GLY A N 1
ATOM 2409 C CA . GLY A 1 305 ? 10.784 -6.009 3.345 1.00 55.47 305 GLY A CA 1
ATOM 2410 C C . GLY A 1 305 ? 9.986 -7.098 4.028 1.00 55.47 305 GLY A C 1
ATOM 2411 O O . GLY A 1 305 ? 9.912 -8.196 3.493 1.00 55.47 305 GLY A O 1
ATOM 2412 N N . VAL A 1 306 ? 9.335 -6.798 5.142 1.00 59.00 306 VAL A N 1
ATOM 2413 C CA . VAL A 1 306 ? 8.254 -7.640 5.627 1.00 59.00 306 VAL A CA 1
ATOM 2414 C C . VAL A 1 306 ? 7.070 -6.738 5.901 1.00 59.00 306 VAL A C 1
ATOM 2416 O O . VAL A 1 306 ? 7.016 -6.036 6.913 1.00 59.00 306 VAL A O 1
ATOM 2419 N N . HIS A 1 307 ? 6.131 -6.709 4.956 1.00 61.91 307 HIS A N 1
ATOM 2420 C CA . HIS A 1 307 ? 4.833 -6.125 5.237 1.00 61.91 307 HIS A CA 1
ATOM 2421 C C . HIS A 1 307 ? 4.144 -7.043 6.241 1.00 61.91 307 HIS A C 1
ATOM 2423 O O . HIS A 1 307 ? 3.546 -8.037 5.852 1.00 61.91 307 HIS A O 1
ATOM 2429 N N . TRP A 1 308 ? 4.225 -6.682 7.517 1.00 74.88 308 TRP A N 1
ATOM 2430 C CA . TRP A 1 308 ? 3.422 -7.285 8.569 1.00 74.88 308 TRP A CA 1
ATOM 2431 C C . TRP A 1 308 ? 1.950 -7.040 8.255 1.00 74.88 308 TRP A C 1
ATOM 2433 O O . TRP A 1 308 ? 1.447 -5.919 8.387 1.00 74.88 308 TRP A O 1
ATOM 2443 N N . GLY A 1 309 ? 1.289 -8.070 7.736 1.00 76.69 309 GLY A N 1
ATOM 2444 C CA . GLY A 1 309 ? -0.156 -8.116 7.655 1.00 76.69 309 GLY A CA 1
ATOM 2445 C C . GLY A 1 309 ? -0.750 -8.217 9.053 1.00 76.69 309 GLY A C 1
ATOM 2446 O O . GLY A 1 309 ? -0.098 -8.626 10.014 1.00 76.69 309 GLY A O 1
ATOM 2447 N N . LEU A 1 310 ? -2.024 -7.865 9.170 1.00 73.12 310 LEU A N 1
ATOM 2448 C CA . LEU A 1 310 ? -2.759 -8.168 10.390 1.00 73.12 310 LEU A CA 1
ATOM 2449 C C . LEU A 1 310 ? -2.798 -9.684 10.618 1.00 73.12 310 LEU A C 1
ATOM 2451 O O . LEU A 1 310 ? -2.724 -10.139 11.753 1.00 73.12 310 LEU A O 1
ATOM 2455 N N . GLU A 1 311 ? -2.936 -10.454 9.544 1.00 67.44 311 GLU A N 1
ATOM 2456 C CA . GLU A 1 311 ? -2.943 -11.908 9.572 1.00 67.44 311 GLU A CA 1
ATOM 2457 C C . GLU A 1 311 ? -1.666 -12.436 10.234 1.00 67.44 311 G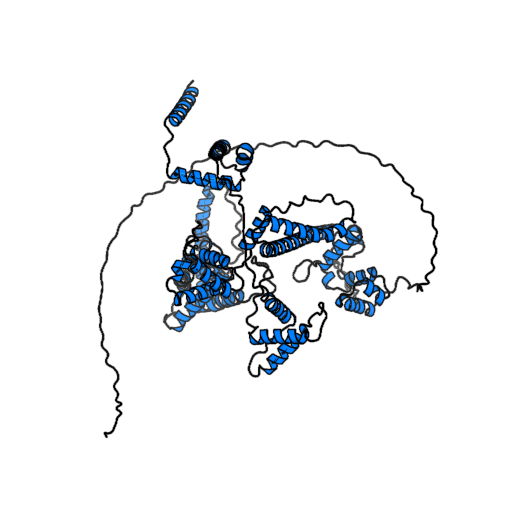LU A C 1
ATOM 2459 O O . GLU A 1 311 ? -1.756 -13.289 11.114 1.00 67.44 311 GLU A O 1
ATOM 2464 N N . ASP A 1 312 ? -0.508 -11.853 9.911 1.00 83.69 312 ASP A N 1
ATOM 2465 C CA . ASP A 1 312 ? 0.768 -12.174 10.553 1.00 83.69 312 ASP A CA 1
ATOM 2466 C C . ASP A 1 312 ? 0.750 -11.831 12.048 1.00 83.69 312 ASP A C 1
ATOM 2468 O O . ASP A 1 312 ? 1.128 -12.650 12.882 1.00 83.69 312 ASP A O 1
ATOM 2472 N N . ASP A 1 313 ? 0.253 -10.649 12.423 1.00 86.88 313 ASP A N 1
ATOM 2473 C CA . ASP A 1 313 ? 0.138 -10.262 13.835 1.00 86.88 313 ASP A CA 1
ATOM 2474 C C . ASP A 1 313 ? -0.814 -11.201 14.608 1.00 86.88 313 ASP A C 1
ATOM 2476 O O . ASP A 1 313 ? -0.557 -11.549 15.762 1.00 86.88 313 ASP A O 1
ATOM 2480 N N . VAL A 1 314 ? -1.905 -11.651 13.978 1.00 78.12 314 VAL A N 1
ATOM 2481 C CA . VAL A 1 314 ? -2.879 -12.588 14.563 1.00 78.12 314 VAL A CA 1
ATOM 2482 C C . VAL A 1 314 ? -2.281 -13.983 14.710 1.00 78.12 314 VAL A C 1
ATOM 2484 O O . VAL A 1 314 ? -2.467 -14.613 15.754 1.00 78.12 314 VAL A O 1
ATOM 2487 N N . VAL A 1 315 ? -1.562 -14.473 13.698 1.00 84.62 315 VAL A N 1
ATOM 2488 C CA . VAL A 1 315 ? -0.861 -15.764 13.748 1.00 84.62 315 VAL A CA 1
ATOM 2489 C C . VAL A 1 315 ? 0.225 -15.728 14.821 1.00 84.62 315 VAL A C 1
ATOM 2491 O O . VAL A 1 315 ? 0.280 -16.634 15.655 1.00 84.62 315 VAL A O 1
ATOM 2494 N N . MET A 1 316 ? 1.011 -14.649 14.883 1.00 93.69 316 MET A N 1
ATOM 2495 C CA . MET A 1 316 ? 2.009 -14.430 15.929 1.00 93.69 316 MET A CA 1
ATOM 2496 C C . MET A 1 316 ? 1.367 -14.432 17.317 1.00 93.69 316 MET A C 1
ATOM 2498 O O . MET A 1 316 ? 1.790 -15.192 18.184 1.00 93.69 316 MET A O 1
ATOM 2502 N N . ALA A 1 317 ? 0.313 -13.638 17.529 1.00 88.69 317 ALA A N 1
ATOM 2503 C CA . ALA A 1 317 ? -0.379 -13.561 18.813 1.00 88.69 317 ALA A CA 1
ATOM 2504 C C . ALA A 1 317 ? -0.986 -14.911 19.225 1.00 88.69 317 ALA A C 1
ATOM 2506 O O . ALA A 1 317 ? -0.887 -15.302 20.388 1.00 88.69 317 ALA A O 1
ATOM 2507 N N . ARG A 1 318 ? -1.575 -15.656 18.278 1.00 86.62 318 ARG A N 1
ATOM 2508 C CA . ARG A 1 318 ? -2.103 -17.005 18.527 1.00 86.62 318 ARG A CA 1
ATOM 2509 C C . ARG A 1 318 ? -0.987 -17.962 18.932 1.00 86.62 318 ARG A C 1
ATOM 2511 O O . ARG A 1 318 ? -1.171 -18.714 19.885 1.00 86.62 318 ARG A O 1
ATOM 2518 N N . LYS A 1 319 ? 0.157 -17.922 18.244 1.00 95.94 319 LYS A N 1
ATOM 2519 C CA . LYS A 1 319 ? 1.284 -18.804 18.549 1.00 95.94 319 LYS A CA 1
ATOM 2520 C C . LYS A 1 319 ? 1.915 -18.476 19.900 1.00 95.94 319 LYS A C 1
ATOM 2522 O O . LYS A 1 319 ? 2.181 -19.386 20.675 1.00 95.94 319 LYS A O 1
ATOM 2527 N N . VAL A 1 320 ? 2.073 -17.195 20.230 1.00 93.06 320 VAL A N 1
ATOM 2528 C CA . VAL A 1 320 ? 2.533 -16.759 21.558 1.00 93.06 320 VAL A CA 1
ATOM 2529 C C . VAL A 1 320 ? 1.558 -17.201 22.651 1.00 93.06 320 VAL A C 1
ATOM 2531 O O . VAL A 1 320 ? 1.989 -17.688 23.694 1.00 93.06 320 VAL A O 1
ATOM 2534 N N . LEU A 1 321 ? 0.246 -17.101 22.412 1.00 88.06 321 LEU A N 1
ATOM 2535 C CA . LEU A 1 321 ? -0.763 -17.582 23.357 1.00 88.06 321 LEU A CA 1
ATOM 2536 C C . LEU A 1 321 ? -0.678 -19.105 23.549 1.00 88.06 321 LEU A C 1
ATOM 2538 O O . LEU A 1 321 ? -0.702 -19.575 24.683 1.00 88.06 321 LEU A O 1
ATOM 2542 N N . GLU A 1 322 ? -0.530 -19.870 22.467 1.00 92.12 322 GLU A N 1
ATOM 2543 C CA . GLU A 1 322 ? -0.317 -21.322 22.523 1.00 92.12 322 GLU A CA 1
ATOM 2544 C C . GLU A 1 322 ? 0.936 -21.674 23.345 1.00 92.12 322 GLU A C 1
ATOM 2546 O O . GLU A 1 322 ? 0.877 -22.514 24.244 1.00 92.12 322 GLU A O 1
ATOM 2551 N N . LEU A 1 323 ? 2.056 -20.986 23.097 1.00 94.44 323 LEU A N 1
ATOM 2552 C CA . LEU A 1 323 ? 3.288 -21.158 23.869 1.00 94.44 323 LEU A CA 1
ATOM 2553 C C . LEU A 1 323 ? 3.082 -20.801 25.348 1.00 94.44 323 LEU A C 1
ATOM 2555 O O . LEU A 1 323 ? 3.596 -21.502 26.214 1.00 94.44 323 LEU A O 1
ATOM 2559 N N . SER A 1 324 ? 2.267 -19.785 25.653 1.00 91.12 324 SER A N 1
ATOM 2560 C CA . SER A 1 324 ? 1.983 -19.371 27.038 1.00 91.12 324 SER A CA 1
ATOM 2561 C C . SER A 1 324 ? 1.168 -20.382 27.834 1.00 91.12 324 SER A C 1
ATOM 2563 O O . SER A 1 324 ? 1.316 -20.476 29.050 1.00 91.12 324 SER A O 1
ATOM 2565 N N . GLN A 1 325 ? 0.350 -21.184 27.152 1.00 92.31 325 GLN A N 1
ATOM 2566 C CA . GLN A 1 325 ? -0.384 -22.278 27.785 1.00 92.31 325 GLN A CA 1
ATOM 2567 C C . GLN A 1 325 ? 0.542 -23.445 28.138 1.00 92.31 325 GLN A C 1
ATOM 2569 O O . GLN A 1 325 ? 0.330 -24.107 29.151 1.00 92.31 325 GLN A O 1
ATOM 2574 N N . ARG A 1 326 ? 1.577 -23.689 27.321 1.00 95.25 326 ARG A N 1
ATOM 2575 C CA . ARG A 1 326 ? 2.593 -24.723 27.578 1.00 95.25 326 ARG A CA 1
ATOM 2576 C C . ARG A 1 326 ? 3.619 -24.270 28.615 1.00 95.25 326 ARG A C 1
ATOM 2578 O O . ARG A 1 326 ? 4.096 -25.088 29.395 1.00 95.25 326 ARG A O 1
ATOM 2585 N N . GLN A 1 327 ? 3.960 -22.983 28.609 1.00 93.94 327 GLN A N 1
ATOM 2586 C CA . GLN A 1 327 ? 4.971 -22.389 29.471 1.00 93.94 327 GLN A CA 1
ATOM 2587 C C . GLN A 1 327 ? 4.501 -21.034 30.020 1.00 93.94 327 GLN A C 1
ATOM 2589 O O . GLN A 1 327 ? 4.547 -20.025 29.310 1.00 93.94 327 GLN A O 1
ATOM 2594 N N . PRO A 1 328 ? 4.080 -20.969 31.295 1.00 89.50 328 PRO A N 1
ATOM 2595 C CA . PRO A 1 328 ? 3.482 -19.759 31.859 1.00 89.50 328 PRO A CA 1
ATOM 2596 C C . PRO A 1 328 ? 4.451 -18.566 31.932 1.00 89.50 328 PRO A C 1
ATOM 2598 O O . PRO A 1 328 ? 4.010 -17.423 31.967 1.00 89.50 328 PRO A O 1
ATOM 2601 N N . ASN A 1 329 ? 5.763 -18.811 31.908 1.00 91.38 329 ASN A N 1
ATOM 2602 C CA . ASN A 1 329 ? 6.819 -17.795 31.927 1.00 91.38 329 ASN A CA 1
ATOM 2603 C C . ASN A 1 329 ? 7.226 -17.283 30.531 1.00 91.38 329 ASN A C 1
ATOM 2605 O O . ASN A 1 329 ? 8.130 -16.452 30.435 1.00 91.38 329 ASN A O 1
ATOM 2609 N N . ILE A 1 330 ? 6.588 -17.741 29.444 1.00 90.94 330 ILE A N 1
ATOM 2610 C CA . ILE A 1 330 ? 6.991 -17.347 28.086 1.00 90.94 330 ILE A CA 1
ATOM 2611 C C . ILE A 1 330 ? 6.860 -15.842 27.851 1.00 90.94 330 ILE A C 1
ATOM 2613 O O . ILE A 1 330 ? 7.671 -15.261 27.142 1.00 90.94 330 ILE A O 1
ATOM 2617 N N . LEU A 1 331 ? 5.858 -15.185 28.442 1.00 88.94 331 LEU A N 1
ATOM 2618 C CA . LEU A 1 331 ? 5.639 -13.756 28.216 1.00 88.94 331 LEU A CA 1
ATOM 2619 C C . LEU A 1 331 ? 6.778 -12.928 28.812 1.00 88.94 331 LEU A C 1
ATOM 2621 O O . LEU A 1 331 ? 7.231 -11.986 28.169 1.00 88.94 331 LEU A O 1
ATOM 2625 N N . ASP A 1 332 ? 7.295 -13.329 29.973 1.00 88.94 332 ASP A N 1
ATOM 2626 C CA . ASP A 1 332 ? 8.456 -12.690 30.594 1.00 88.94 332 ASP A CA 1
ATOM 2627 C C . ASP A 1 332 ? 9.726 -12.929 29.772 1.00 88.94 332 ASP A C 1
ATOM 2629 O O . ASP A 1 332 ? 10.559 -12.034 29.641 1.00 88.94 332 ASP A O 1
ATOM 2633 N N . ILE A 1 333 ? 9.859 -14.119 29.178 1.00 89.12 333 ILE A N 1
ATOM 2634 C CA . ILE A 1 333 ? 10.958 -14.457 28.269 1.00 89.12 333 ILE A CA 1
ATOM 2635 C C . ILE A 1 333 ? 10.894 -13.595 26.997 1.00 89.12 333 ILE A C 1
ATOM 2637 O O . ILE A 1 333 ? 11.869 -12.935 26.650 1.00 89.12 333 ILE A O 1
ATOM 2641 N N . LEU A 1 334 ? 9.737 -13.528 26.329 1.00 88.62 334 LEU A N 1
ATOM 2642 C CA . LEU A 1 334 ? 9.563 -12.774 25.080 1.00 88.62 334 LEU A CA 1
ATOM 2643 C C . LEU A 1 334 ? 9.593 -11.249 25.287 1.00 88.62 334 LEU A C 1
ATOM 2645 O O . LEU A 1 334 ? 9.894 -10.515 24.344 1.00 88.62 334 LEU A O 1
ATOM 2649 N N . ALA A 1 335 ? 9.278 -10.765 26.493 1.00 85.56 335 ALA A N 1
ATOM 2650 C CA . ALA A 1 335 ? 9.323 -9.347 26.849 1.00 85.56 335 ALA A CA 1
ATOM 2651 C C . ALA A 1 335 ? 10.733 -8.848 27.208 1.00 85.56 335 ALA A C 1
ATOM 2653 O O . ALA A 1 335 ? 10.959 -7.634 27.228 1.00 85.56 335 ALA A O 1
ATOM 2654 N N . LYS A 1 336 ? 11.697 -9.741 27.481 1.00 86.69 336 LYS A N 1
ATOM 2655 C CA . LYS A 1 336 ? 13.083 -9.329 27.726 1.00 86.69 336 LYS A CA 1
ATOM 2656 C C . LYS A 1 336 ? 13.645 -8.660 26.474 1.00 86.69 336 LYS A C 1
ATOM 2658 O O . LYS A 1 336 ? 13.719 -9.242 25.391 1.00 86.69 336 LYS A O 1
ATOM 2663 N N . LYS A 1 337 ? 14.064 -7.403 26.632 1.00 79.62 337 LYS A N 1
ATOM 2664 C CA . LYS A 1 337 ? 14.806 -6.684 25.596 1.00 79.62 337 LYS A CA 1
ATOM 2665 C C . LYS A 1 337 ? 16.096 -7.463 25.315 1.00 79.62 337 LYS A C 1
ATOM 2667 O O . LYS A 1 337 ? 16.709 -7.929 26.279 1.00 79.62 337 LYS A O 1
ATOM 2672 N N . PRO A 1 338 ? 16.526 -7.617 24.049 1.00 70.25 338 PRO A N 1
ATOM 2673 C CA . PRO A 1 338 ? 17.760 -8.325 23.758 1.00 70.25 338 PRO A CA 1
ATOM 2674 C C . PRO A 1 338 ? 18.869 -7.568 24.481 1.00 70.25 338 PRO A C 1
ATOM 2676 O O . PRO A 1 338 ? 19.051 -6.369 24.249 1.00 70.25 338 PRO A O 1
ATOM 2679 N N . SER A 1 339 ? 19.549 -8.237 25.409 1.00 70.62 339 SER A N 1
ATOM 2680 C CA . SER A 1 339 ? 20.733 -7.683 26.052 1.00 70.62 339 SER A CA 1
ATOM 2681 C C . SER A 1 339 ? 21.703 -7.280 24.944 1.00 70.62 339 SER A C 1
ATOM 2683 O O . SER A 1 339 ? 22.117 -8.114 24.144 1.00 70.62 339 SER A O 1
ATOM 2685 N N . SER A 1 340 ? 22.070 -6.001 24.879 1.00 60.00 340 SER A N 1
ATOM 2686 C CA . SER A 1 340 ? 23.068 -5.504 23.925 1.00 60.00 340 SER A CA 1
ATOM 2687 C C . SER A 1 340 ? 24.484 -6.023 24.220 1.00 60.00 340 SER A C 1
ATOM 2689 O O . SER A 1 340 ? 25.420 -5.664 23.511 1.00 60.00 340 SER A O 1
ATOM 2691 N N . SER A 1 341 ? 24.657 -6.837 25.268 1.00 55.56 341 SER A N 1
ATOM 2692 C CA . SER A 1 341 ? 25.917 -7.480 25.622 1.00 55.56 341 SER A CA 1
ATOM 2693 C C . SER A 1 341 ? 25.891 -8.965 25.228 1.00 55.56 341 SER A C 1
ATOM 2695 O O . SER A 1 341 ? 25.005 -9.691 25.694 1.00 55.56 341 SER A O 1
ATOM 2697 N N . PRO A 1 342 ? 26.845 -9.434 24.400 1.00 48.12 342 PRO A N 1
ATOM 2698 C CA . PRO A 1 342 ? 27.028 -10.845 24.088 1.00 48.12 342 PRO A CA 1
ATOM 2699 C C . PRO A 1 342 ? 27.676 -11.548 25.289 1.00 48.12 342 PRO A C 1
ATOM 2701 O O . PRO A 1 342 ? 28.880 -11.790 25.308 1.00 48.12 342 PRO A O 1
ATOM 2704 N N . GLN A 1 343 ? 26.894 -11.831 26.331 1.00 47.09 343 GLN A N 1
ATOM 2705 C CA . GLN A 1 343 ? 27.309 -12.740 27.400 1.00 47.09 343 GLN A CA 1
ATOM 2706 C C . GLN A 1 343 ? 26.696 -14.121 27.162 1.00 47.09 343 GLN A C 1
ATOM 2708 O O . GLN A 1 343 ? 25.506 -14.266 26.905 1.00 47.09 343 GLN A O 1
ATOM 2713 N N . THR A 1 344 ? 27.565 -15.125 27.191 1.00 50.66 344 THR A N 1
ATOM 2714 C CA . THR A 1 344 ? 27.433 -16.464 26.602 1.00 50.66 344 THR A CA 1
ATOM 2715 C C . THR A 1 344 ? 26.666 -17.478 27.452 1.00 50.66 344 THR A C 1
ATOM 2717 O O . THR A 1 344 ? 26.876 -18.678 27.298 1.00 50.66 344 THR A O 1
ATOM 2720 N N . THR A 1 345 ? 25.787 -17.052 28.356 1.00 48.53 345 THR A N 1
ATOM 2721 C CA . THR A 1 345 ? 25.120 -17.983 29.278 1.00 48.53 345 THR A CA 1
ATOM 2722 C C . THR A 1 345 ? 23.603 -17.953 29.092 1.00 48.53 345 THR A C 1
ATOM 2724 O O . THR A 1 345 ? 22.944 -16.985 29.463 1.00 48.53 345 THR A O 1
ATOM 2727 N N . ASP A 1 346 ? 23.087 -19.042 28.512 1.00 54.91 346 ASP A N 1
ATOM 2728 C CA . ASP A 1 346 ? 21.683 -19.489 28.479 1.00 54.91 346 ASP A CA 1
ATOM 2729 C C . ASP A 1 346 ? 20.668 -18.785 27.552 1.00 54.91 346 ASP A C 1
ATOM 2731 O O . ASP A 1 346 ? 19.467 -18.803 27.811 1.00 54.91 346 ASP A O 1
ATOM 2735 N N . THR A 1 347 ? 21.086 -18.269 26.390 1.00 60.22 347 THR A N 1
ATOM 2736 C CA . THR A 1 347 ? 20.152 -17.774 25.345 1.00 60.22 347 THR A CA 1
ATOM 2737 C C . THR A 1 347 ? 19.489 -18.873 24.500 1.00 60.22 347 THR A C 1
ATOM 2739 O O . THR A 1 347 ? 18.624 -18.576 23.675 1.00 60.22 347 THR A O 1
ATOM 2742 N N . ASN A 1 348 ? 19.850 -20.148 24.688 1.00 68.94 348 ASN A N 1
ATOM 2743 C CA . ASN A 1 348 ? 19.350 -21.248 23.848 1.00 68.94 348 ASN A CA 1
ATOM 2744 C C . ASN A 1 348 ? 17.826 -21.462 23.956 1.00 68.94 348 ASN A C 1
ATOM 2746 O O . ASN A 1 348 ? 17.199 -21.931 23.003 1.00 68.94 348 ASN A O 1
ATOM 2750 N N . GLY A 1 349 ? 17.214 -21.104 25.090 1.00 76.31 349 GLY A N 1
ATOM 2751 C CA . GLY A 1 349 ? 15.762 -21.197 25.269 1.00 76.31 349 GLY A CA 1
ATOM 2752 C C . GLY A 1 349 ? 14.998 -20.193 24.402 1.00 76.31 349 GLY A C 1
ATOM 2753 O O . GLY A 1 349 ? 14.072 -20.570 23.686 1.00 76.31 349 GLY A O 1
ATOM 2754 N N . ASP A 1 350 ? 15.423 -18.930 24.413 1.00 81.88 350 ASP A N 1
ATOM 2755 C CA . ASP A 1 350 ? 14.710 -17.819 23.772 1.00 81.88 350 ASP A CA 1
ATOM 2756 C C . ASP A 1 350 ? 14.653 -17.986 22.249 1.00 81.88 350 ASP A C 1
ATOM 2758 O O . ASP A 1 350 ? 13.599 -17.808 21.632 1.00 81.88 350 ASP A O 1
ATOM 2762 N N . ASP A 1 351 ? 15.767 -18.392 21.638 1.00 87.75 351 ASP A N 1
ATOM 2763 C CA . ASP A 1 351 ? 15.845 -18.624 20.194 1.00 87.75 351 ASP A CA 1
ATOM 2764 C C . ASP A 1 351 ? 14.918 -19.753 19.730 1.00 87.75 351 ASP A C 1
ATOM 2766 O O . ASP A 1 351 ? 14.419 -19.714 18.604 1.00 87.75 351 ASP A O 1
ATOM 2770 N N . THR A 1 352 ? 14.636 -20.732 20.591 1.00 93.06 352 THR A N 1
ATOM 2771 C CA . THR A 1 352 ? 13.753 -21.856 20.255 1.00 93.06 352 THR A CA 1
ATOM 2772 C C . THR A 1 352 ? 12.310 -21.383 20.053 1.00 93.06 352 THR A C 1
ATOM 2774 O O . THR A 1 352 ? 11.683 -21.728 19.050 1.00 93.06 352 THR A O 1
ATOM 2777 N N . TYR A 1 353 ? 11.801 -20.501 20.918 1.00 94.75 353 TYR A N 1
ATOM 2778 C CA . TYR A 1 353 ? 10.438 -19.968 20.788 1.00 94.75 353 TYR A CA 1
ATOM 2779 C C . TYR A 1 353 ? 10.278 -19.054 19.577 1.00 94.75 353 TYR A C 1
ATOM 2781 O O . TYR A 1 353 ? 9.276 -19.130 18.866 1.00 94.75 353 TYR A O 1
ATOM 2789 N N . TRP A 1 354 ? 11.277 -18.213 19.297 1.00 94.75 354 TRP A N 1
ATOM 2790 C CA . TRP A 1 354 ? 11.243 -17.354 18.115 1.00 94.75 354 TRP A CA 1
ATOM 2791 C C . TRP A 1 354 ? 11.333 -18.156 16.814 1.00 94.75 354 TRP A C 1
ATOM 2793 O O . TRP A 1 354 ? 10.692 -17.776 15.835 1.00 94.75 354 TRP A O 1
ATOM 2803 N N . LYS A 1 355 ? 12.048 -19.289 16.810 1.00 94.19 355 LYS A N 1
ATOM 2804 C CA . LYS A 1 355 ? 12.025 -20.256 15.703 1.00 94.19 355 LYS A CA 1
ATOM 2805 C C . LYS A 1 355 ? 10.645 -20.880 15.526 1.00 94.19 355 LYS A C 1
ATOM 2807 O O . LYS A 1 355 ? 10.152 -20.904 14.406 1.00 94.19 355 LYS A O 1
ATOM 2812 N N . GLU A 1 356 ? 9.975 -21.305 16.597 1.00 96.19 356 GLU A N 1
ATOM 2813 C CA . GLU A 1 356 ? 8.603 -21.828 16.500 1.00 96.19 356 GLU A CA 1
ATOM 2814 C C . GLU A 1 356 ? 7.594 -20.789 15.984 1.00 96.19 356 GLU A C 1
ATOM 2816 O O . GLU A 1 356 ? 6.730 -21.117 15.170 1.00 96.19 356 GLU A O 1
ATOM 2821 N N . ILE A 1 357 ? 7.704 -19.533 16.433 1.00 95.06 357 ILE A N 1
ATOM 2822 C CA . ILE A 1 357 ? 6.860 -18.423 15.961 1.00 95.06 357 ILE A CA 1
ATOM 2823 C C . ILE A 1 357 ? 7.135 -18.129 14.482 1.00 95.06 357 ILE A C 1
ATOM 2825 O O . ILE A 1 357 ? 6.200 -17.983 13.699 1.00 95.06 357 ILE A O 1
ATOM 2829 N N . SER A 1 358 ? 8.408 -18.096 14.093 1.00 94.44 358 SER A N 1
ATOM 2830 C CA . SER A 1 358 ? 8.845 -17.926 12.705 1.00 94.44 358 SER A CA 1
ATOM 2831 C C . SER A 1 358 ? 8.307 -19.035 11.796 1.00 94.44 358 SER A C 1
ATOM 2833 O O . SER A 1 358 ? 7.724 -18.737 10.755 1.00 94.44 358 SER A O 1
ATOM 2835 N N . ILE A 1 359 ? 8.395 -20.298 12.226 1.00 93.12 359 ILE A N 1
ATOM 2836 C CA . ILE A 1 359 ? 7.836 -21.451 11.503 1.00 93.12 359 ILE A CA 1
ATOM 2837 C C . ILE A 1 359 ? 6.319 -21.307 11.336 1.00 93.12 359 ILE A C 1
ATOM 2839 O O . ILE A 1 359 ? 5.799 -21.569 10.256 1.00 93.12 359 ILE A O 1
ATOM 2843 N N . ALA A 1 360 ? 5.604 -20.855 12.373 1.00 92.44 360 ALA A N 1
ATOM 2844 C CA . ALA A 1 360 ? 4.156 -20.648 12.298 1.00 92.44 360 ALA A CA 1
ATOM 2845 C C . ALA A 1 360 ? 3.754 -19.531 11.316 1.00 92.44 360 ALA A C 1
ATOM 2847 O O . ALA A 1 360 ? 2.671 -19.588 10.740 1.00 92.44 360 ALA A O 1
ATOM 2848 N N . LEU A 1 361 ? 4.610 -18.524 11.132 1.00 90.94 361 LEU A N 1
ATOM 2849 C CA . LEU A 1 361 ? 4.384 -17.407 10.213 1.00 90.94 361 LEU A CA 1
ATOM 2850 C C . LEU A 1 361 ? 4.827 -17.704 8.774 1.00 90.94 361 LEU A C 1
ATOM 2852 O O . LEU A 1 361 ? 4.367 -17.042 7.847 1.00 90.94 361 LEU A O 1
ATOM 2856 N N . GLY A 1 362 ? 5.728 -18.670 8.580 1.00 86.56 362 GLY A N 1
ATOM 2857 C CA . GLY A 1 362 ? 6.211 -19.155 7.282 1.00 86.56 362 GLY A CA 1
ATOM 2858 C C . GLY A 1 362 ? 7.140 -18.196 6.527 1.00 86.56 362 GLY A C 1
ATOM 2859 O O . GLY A 1 362 ? 8.115 -18.638 5.930 1.00 86.56 362 GLY A O 1
ATOM 2860 N N . ASN A 1 363 ? 6.880 -16.887 6.584 1.00 85.31 363 ASN A N 1
ATOM 2861 C CA . ASN A 1 363 ? 7.555 -15.875 5.763 1.00 85.31 363 ASN A CA 1
ATOM 2862 C C . ASN A 1 363 ? 8.486 -14.938 6.550 1.00 85.31 363 ASN A C 1
ATOM 2864 O O . ASN A 1 363 ? 9.135 -14.083 5.946 1.00 85.31 363 ASN A O 1
ATOM 2868 N N . HIS A 1 364 ? 8.550 -15.081 7.879 1.00 85.69 364 HIS A N 1
ATOM 2869 C CA . HIS A 1 364 ? 9.257 -14.147 8.763 1.00 85.69 364 HIS A CA 1
ATOM 2870 C C . HIS A 1 364 ? 10.337 -14.871 9.547 1.00 85.69 364 HIS A C 1
ATOM 2872 O O . HIS A 1 364 ? 10.058 -15.898 10.159 1.00 85.69 364 HIS A O 1
ATOM 2878 N N . SER A 1 365 ? 11.554 -14.332 9.581 1.00 88.50 365 SER A N 1
ATOM 2879 C CA . SER A 1 365 ? 12.646 -14.899 10.377 1.00 88.50 365 SER A CA 1
ATOM 2880 C C . SER A 1 365 ? 12.402 -14.733 11.889 1.00 88.50 365 SER A C 1
ATOM 2882 O O . SER A 1 365 ? 11.640 -13.844 12.294 1.00 88.50 365 SER A O 1
ATOM 2884 N N . PRO A 1 366 ? 13.058 -15.527 12.755 1.00 91.88 366 PRO A N 1
ATOM 2885 C CA . PRO A 1 366 ? 12.936 -15.399 14.212 1.00 91.88 366 PRO A CA 1
ATOM 2886 C C . PRO A 1 366 ? 13.222 -13.975 14.714 1.00 91.88 366 PRO A C 1
ATOM 2888 O O . PRO A 1 366 ? 12.478 -13.429 15.526 1.00 91.88 366 PRO A O 1
ATOM 2891 N N . GLU A 1 367 ? 14.244 -13.319 14.166 1.00 85.12 367 GLU A N 1
ATOM 2892 C CA . GLU A 1 367 ? 14.637 -11.946 14.494 1.00 85.12 367 GLU A CA 1
ATOM 2893 C C . GLU A 1 367 ? 13.616 -10.913 14.020 1.00 85.12 367 GLU A C 1
ATOM 2895 O O . GLU A 1 367 ? 13.424 -9.891 14.684 1.00 85.12 367 GLU A O 1
ATOM 2900 N N . GLN A 1 368 ? 12.976 -11.146 12.870 1.00 87.25 368 GLN A N 1
ATOM 2901 C CA . GLN A 1 368 ? 11.891 -10.295 12.382 1.00 87.25 368 GLN A CA 1
ATOM 2902 C C . GLN A 1 368 ? 10.675 -10.423 13.304 1.00 87.25 368 GLN A C 1
ATOM 2904 O O . GLN A 1 368 ? 10.120 -9.404 13.718 1.00 87.25 368 GLN A O 1
ATOM 2909 N N . CYS A 1 369 ? 10.324 -11.650 13.701 1.00 92.00 369 CYS A N 1
ATOM 2910 C CA . CYS A 1 369 ? 9.253 -11.924 14.659 1.00 92.00 369 CYS A CA 1
ATOM 2911 C C . CYS A 1 369 ? 9.522 -11.260 16.011 1.00 92.00 369 CYS A C 1
ATOM 2913 O O . CYS A 1 369 ? 8.654 -10.566 16.538 1.00 92.00 369 CYS A O 1
ATOM 2915 N N . ARG A 1 370 ? 10.748 -11.392 16.530 1.00 91.00 370 ARG A N 1
ATOM 2916 C CA . ARG A 1 370 ? 11.190 -10.765 17.782 1.00 91.00 370 ARG A CA 1
ATOM 2917 C C . ARG A 1 370 ? 11.078 -9.246 17.725 1.00 91.00 370 ARG A C 1
ATOM 2919 O O . ARG A 1 370 ? 10.480 -8.642 18.611 1.00 91.00 370 ARG A O 1
ATOM 2926 N N . ARG A 1 371 ? 11.608 -8.624 16.665 1.00 85.25 371 ARG A N 1
ATOM 2927 C CA . ARG A 1 371 ? 11.526 -7.168 16.459 1.00 85.25 371 ARG A CA 1
ATOM 2928 C C . ARG A 1 371 ? 10.086 -6.690 16.335 1.00 85.25 371 ARG A C 1
ATOM 2930 O O . ARG A 1 371 ? 9.744 -5.653 16.896 1.00 85.25 371 ARG A O 1
ATOM 2937 N N . ARG A 1 372 ? 9.235 -7.434 15.625 1.00 89.25 372 ARG A N 1
ATOM 2938 C CA . ARG A 1 372 ? 7.818 -7.092 15.496 1.00 89.25 372 ARG A CA 1
ATOM 2939 C C . ARG A 1 372 ? 7.091 -7.194 16.821 1.00 89.25 372 ARG A C 1
ATOM 2941 O O . ARG A 1 372 ? 6.384 -6.256 17.162 1.00 89.25 372 ARG A O 1
ATOM 2948 N N . TRP A 1 373 ? 7.278 -8.279 17.563 1.00 91.38 373 TRP A N 1
ATOM 2949 C CA . TRP A 1 373 ? 6.668 -8.458 18.877 1.00 91.38 373 TRP A CA 1
ATOM 2950 C C . TRP A 1 373 ? 7.098 -7.365 19.853 1.00 91.38 373 TRP A C 1
ATOM 2952 O O . TRP A 1 373 ? 6.258 -6.760 20.512 1.00 91.38 373 TRP A O 1
ATOM 2962 N N . GLN A 1 374 ? 8.393 -7.039 19.873 1.00 86.38 374 GLN A N 1
ATOM 2963 C CA . GLN A 1 374 ? 8.906 -5.904 20.637 1.00 86.38 374 GLN A CA 1
ATOM 2964 C C . GLN A 1 374 ? 8.262 -4.602 20.179 1.00 86.38 374 GLN A C 1
ATOM 2966 O O . GLN A 1 374 ? 7.804 -3.849 21.020 1.00 86.38 374 GLN A O 1
ATOM 2971 N N . GLY A 1 375 ? 8.117 -4.366 18.874 1.00 81.31 375 GLY A N 1
ATOM 2972 C CA . GLY A 1 375 ? 7.380 -3.215 18.356 1.00 81.31 375 GLY A CA 1
ATOM 2973 C C . GLY A 1 375 ? 5.907 -3.195 18.782 1.00 81.31 375 GLY A C 1
ATOM 2974 O O . GLY A 1 375 ? 5.392 -2.135 19.108 1.00 81.31 375 GLY A O 1
ATOM 2975 N N . LEU A 1 376 ? 5.231 -4.347 18.829 1.00 79.69 376 LEU A N 1
ATOM 2976 C CA . LEU A 1 376 ? 3.845 -4.466 19.299 1.00 79.69 376 LEU A CA 1
ATOM 2977 C C . LEU A 1 376 ? 3.708 -4.185 20.803 1.00 79.69 376 LEU A C 1
ATOM 2979 O O . LEU A 1 376 ? 2.667 -3.687 21.226 1.00 79.69 376 LEU A O 1
ATOM 2983 N N . TRP A 1 377 ? 4.745 -4.477 21.592 1.00 71.19 377 TRP A N 1
ATOM 2984 C CA . TRP A 1 377 ? 4.772 -4.294 23.047 1.00 71.19 377 TRP A CA 1
ATOM 2985 C C . TRP A 1 377 ? 5.313 -2.921 23.480 1.00 71.19 377 TRP A C 1
ATOM 2987 O O . TRP A 1 377 ? 4.829 -2.329 24.440 1.00 71.19 377 TRP A O 1
ATOM 2997 N N . GLU A 1 378 ? 6.299 -2.395 22.751 1.00 63.88 378 GLU A N 1
ATOM 2998 C CA . GLU A 1 378 ? 6.888 -1.059 22.915 1.00 63.88 378 GLU A CA 1
ATOM 2999 C C . GLU A 1 378 ? 6.015 0.042 22.297 1.00 63.88 378 GLU A C 1
ATOM 3001 O O . GLU A 1 378 ? 6.285 1.223 22.524 1.00 63.88 378 GLU A O 1
ATOM 3006 N N . LEU A 1 379 ? 4.929 -0.313 21.593 1.00 58.72 379 LEU A N 1
ATOM 3007 C CA . LEU A 1 379 ? 3.763 0.554 21.401 1.00 58.72 379 LEU A CA 1
ATOM 3008 C C . LEU A 1 379 ? 3.115 0.839 22.770 1.00 58.72 379 LEU A C 1
ATOM 3010 O O . LEU A 1 379 ? 1.988 0.443 23.054 1.00 58.72 379 LEU A O 1
ATOM 3014 N N . ASN A 1 380 ? 3.837 1.554 23.631 1.00 46.88 380 ASN A N 1
ATOM 3015 C CA . ASN A 1 380 ? 3.261 2.274 24.749 1.00 46.88 380 ASN A CA 1
ATOM 3016 C C . ASN A 1 380 ? 2.124 3.145 24.203 1.00 46.88 380 ASN A C 1
ATOM 3018 O O . ASN A 1 380 ? 2.265 3.752 23.137 1.00 46.88 380 ASN A O 1
ATOM 3022 N N . ASP A 1 381 ? 1.041 3.291 24.971 1.00 45.94 381 ASP A N 1
ATOM 3023 C CA . ASP A 1 381 ? -0.110 4.160 24.658 1.00 45.94 381 ASP A CA 1
ATOM 3024 C C . ASP A 1 381 ? 0.285 5.616 24.300 1.00 45.94 381 ASP A C 1
ATOM 3026 O O . ASP A 1 381 ? -0.522 6.395 23.787 1.00 45.94 381 ASP A O 1
ATOM 3030 N N . SER A 1 382 ? 1.536 6.008 24.558 1.00 41.62 382 SER A N 1
ATOM 3031 C CA . SER A 1 382 ? 2.116 7.301 24.209 1.00 41.62 382 SER A CA 1
ATOM 3032 C C . SER A 1 382 ? 2.650 7.430 22.776 1.00 41.62 382 SER A C 1
ATOM 3034 O O . SER A 1 382 ? 2.879 8.564 22.349 1.00 41.62 382 SER A O 1
ATOM 3036 N N . ASP A 1 383 ? 2.881 6.340 22.031 1.00 45.59 383 ASP A N 1
ATOM 3037 C CA . ASP A 1 383 ? 3.558 6.415 20.731 1.00 45.59 383 ASP A CA 1
ATOM 3038 C C . ASP A 1 383 ? 2.620 6.631 19.529 1.00 45.59 383 ASP A C 1
ATOM 3040 O O . ASP A 1 383 ? 1.450 6.250 19.486 1.00 45.59 383 ASP A O 1
ATOM 3044 N N . LYS A 1 384 ? 3.150 7.347 18.534 1.00 45.78 384 LYS A N 1
ATOM 3045 C CA . LYS A 1 384 ? 2.436 8.183 17.544 1.00 45.78 384 LYS A CA 1
ATOM 3046 C C . LYS A 1 384 ? 1.367 7.505 16.671 1.00 45.78 384 LYS A C 1
ATOM 3048 O O . LYS A 1 384 ? 0.657 8.227 15.971 1.00 45.78 384 LYS A O 1
ATOM 3053 N N . SER A 1 385 ? 1.216 6.180 16.681 1.00 48.50 385 SER A N 1
ATOM 3054 C CA . SER A 1 385 ? 0.107 5.518 15.976 1.00 48.50 385 SER A CA 1
ATOM 3055 C C . SER A 1 385 ? -1.229 5.789 16.678 1.00 48.50 385 SER A C 1
ATOM 3057 O O . SER A 1 385 ? -2.197 6.150 16.007 1.00 48.50 385 SER A O 1
ATOM 3059 N N . ALA A 1 386 ? -1.248 5.791 18.017 1.00 47.59 386 ALA A N 1
ATOM 3060 C CA . ALA A 1 386 ? -2.417 6.166 18.810 1.00 47.59 386 ALA A CA 1
ATOM 3061 C C . ALA A 1 386 ? -2.763 7.659 18.663 1.00 47.59 386 ALA A C 1
ATOM 3063 O O . ALA A 1 386 ? -3.930 8.058 18.630 1.00 47.59 386 ALA A O 1
ATOM 3064 N N . GLN A 1 387 ? -1.747 8.508 18.470 1.00 49.28 387 GLN A N 1
ATOM 3065 C CA . GLN A 1 387 ? -1.923 9.940 18.192 1.00 49.28 387 GLN A CA 1
ATOM 3066 C C . GLN A 1 387 ? -2.120 10.275 16.706 1.00 49.28 387 GLN A C 1
ATOM 3068 O O . GLN A 1 387 ? -2.368 11.441 16.371 1.00 49.28 387 GLN A O 1
ATOM 3073 N N . SER A 1 388 ? -2.032 9.294 15.800 1.00 60.53 388 SER A N 1
ATOM 3074 C CA . SER A 1 388 ? -2.267 9.532 14.379 1.00 60.53 388 SER A CA 1
ATOM 3075 C C . SER A 1 388 ? -3.681 10.064 14.205 1.00 60.53 388 SER A C 1
ATOM 3077 O O . SER A 1 388 ? -4.672 9.395 14.503 1.00 60.53 388 SER A O 1
ATOM 3079 N N . LYS A 1 389 ? -3.793 11.290 13.686 1.00 70.69 389 LYS A N 1
ATOM 3080 C CA . LYS A 1 389 ? -5.092 11.895 13.362 1.00 70.69 389 LYS A CA 1
ATOM 3081 C C . LYS A 1 389 ? -5.840 11.109 12.278 1.00 70.69 389 LYS A C 1
ATOM 3083 O O . LYS A 1 389 ? -7.037 11.326 12.107 1.00 70.69 389 LYS A O 1
ATOM 3088 N N . MET A 1 390 ? -5.152 10.241 11.533 1.00 82.94 390 MET A N 1
ATOM 3089 C CA . MET A 1 390 ? -5.745 9.462 10.453 1.00 82.94 390 MET A CA 1
ATOM 3090 C C . MET A 1 390 ? -6.101 8.053 10.919 1.00 82.94 390 MET A C 1
ATOM 3092 O O . MET A 1 390 ? -5.298 7.381 11.560 1.00 82.94 390 MET A O 1
ATOM 3096 N N . TRP A 1 391 ? -7.303 7.619 10.546 1.00 86.69 391 TRP A N 1
ATOM 3097 C CA . TRP A 1 391 ? -7.785 6.252 10.713 1.00 86.69 391 TRP A CA 1
ATOM 3098 C C . TRP A 1 391 ? -7.426 5.420 9.480 1.00 86.69 391 TRP A C 1
ATOM 3100 O O . TRP A 1 391 ? -7.844 5.759 8.364 1.00 86.69 391 TRP A O 1
ATOM 3110 N N . HIS A 1 392 ? -6.687 4.333 9.676 1.00 85.50 392 HIS A N 1
ATOM 3111 C CA . HIS A 1 392 ? -6.382 3.344 8.650 1.00 85.50 392 HIS A CA 1
ATOM 3112 C C . HIS A 1 392 ? -7.653 2.613 8.193 1.00 85.50 392 HIS A C 1
ATOM 3114 O O . HIS A 1 392 ? 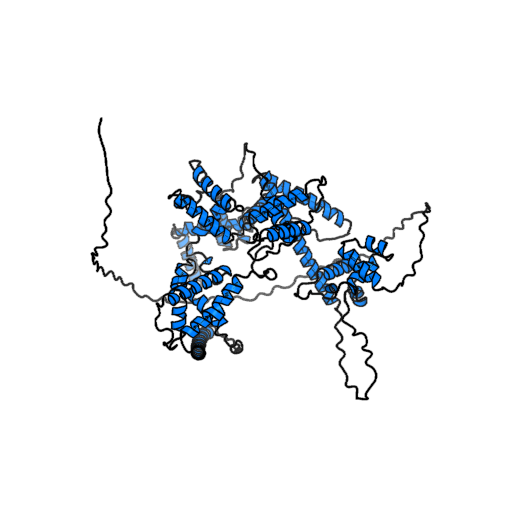-8.641 2.519 8.924 1.00 85.50 392 HIS A O 1
ATOM 3120 N N . ARG A 1 393 ? -7.632 2.082 6.961 1.00 82.56 393 ARG A N 1
ATOM 3121 C CA . ARG A 1 393 ? -8.752 1.325 6.368 1.00 82.56 393 ARG A CA 1
ATOM 3122 C C . ARG A 1 393 ? -9.235 0.216 7.310 1.00 82.56 393 ARG A C 1
ATOM 3124 O O . ARG A 1 393 ? -10.433 0.098 7.551 1.00 82.56 393 ARG A O 1
ATOM 3131 N N . TYR A 1 394 ? -8.291 -0.529 7.876 1.00 79.88 394 TYR A N 1
ATOM 3132 C CA . TYR A 1 394 ? -8.565 -1.630 8.788 1.00 79.88 394 TYR A CA 1
ATOM 3133 C C . TYR A 1 394 ? -9.124 -1.172 10.145 1.00 79.88 394 TYR A C 1
ATOM 3135 O O . TYR A 1 394 ? -10.111 -1.727 10.616 1.00 79.88 394 TYR A O 1
ATOM 3143 N N . GLU A 1 395 ? -8.582 -0.104 10.740 1.00 88.19 395 GLU A N 1
ATOM 3144 C CA . GLU A 1 395 ? -9.127 0.460 11.985 1.00 88.19 395 GLU A CA 1
ATOM 3145 C C . GLU A 1 395 ? -10.578 0.921 11.806 1.00 88.19 395 GLU A C 1
ATOM 3147 O O . GLU A 1 395 ? -11.410 0.708 12.684 1.00 88.19 395 GLU A O 1
ATOM 3152 N N . LYS A 1 396 ? -10.909 1.515 10.649 1.00 90.25 396 LYS A N 1
ATOM 3153 C CA . LYS A 1 396 ? -12.295 1.879 10.317 1.00 90.25 396 LYS A CA 1
ATOM 3154 C C . LYS A 1 396 ? -13.187 0.646 10.212 1.00 90.25 396 LYS A C 1
ATOM 3156 O O . LYS A 1 396 ? -14.319 0.690 10.682 1.00 90.25 396 LYS A O 1
ATOM 3161 N N . LEU A 1 397 ? -12.697 -0.431 9.596 1.00 87.62 397 LEU A N 1
ATOM 3162 C CA . LEU A 1 397 ? -13.444 -1.683 9.478 1.00 87.62 397 LEU A CA 1
ATOM 3163 C C . LEU A 1 397 ? -13.729 -2.270 10.866 1.00 87.62 397 LEU A C 1
ATOM 3165 O O . LEU A 1 397 ? -14.887 -2.530 11.186 1.00 87.62 397 LEU A O 1
ATOM 3169 N N . GLN A 1 398 ? -12.699 -2.384 11.706 1.00 86.50 398 GLN A N 1
ATOM 3170 C CA . GLN A 1 398 ? -12.818 -2.876 13.080 1.00 86.50 398 GLN A CA 1
ATOM 3171 C C . GLN A 1 398 ? -13.768 -2.028 13.924 1.00 86.50 398 GLN A C 1
ATOM 3173 O O . GLN A 1 398 ? -14.650 -2.571 14.586 1.00 86.50 398 GLN A O 1
ATOM 3178 N N . PHE A 1 399 ? -13.658 -0.701 13.835 1.00 94.75 399 PHE A N 1
ATOM 3179 C CA . PHE A 1 399 ? -14.572 0.218 14.508 1.00 94.75 399 PHE A CA 1
ATOM 3180 C C . PHE A 1 399 ? -16.037 -0.090 14.178 1.00 94.75 399 PHE A C 1
ATOM 3182 O O . PHE A 1 399 ? -16.852 -0.265 15.081 1.00 94.75 399 PHE A O 1
ATOM 3189 N N . TRP A 1 400 ? -16.377 -0.211 12.890 1.00 95.25 400 TRP A N 1
ATOM 3190 C CA . TRP A 1 400 ? -17.758 -0.466 12.474 1.00 95.25 400 TRP A CA 1
ATOM 3191 C C . TRP A 1 400 ? -18.238 -1.881 12.786 1.00 95.25 400 TRP A C 1
ATOM 3193 O O . TRP A 1 400 ? -19.419 -2.064 13.080 1.00 95.25 400 TRP A O 1
ATOM 3203 N N . MET A 1 401 ? -17.350 -2.876 12.764 1.00 88.44 401 MET A N 1
ATOM 3204 C CA . MET A 1 401 ? -17.680 -4.234 13.198 1.00 88.44 401 MET A CA 1
ATOM 3205 C C . MET A 1 401 ? -18.000 -4.283 14.695 1.00 88.44 401 MET A C 1
ATOM 3207 O O . MET A 1 401 ? -19.032 -4.840 15.073 1.00 88.44 401 MET A O 1
ATOM 3211 N N . LEU A 1 402 ? -17.169 -3.655 15.533 1.00 89.75 402 LEU A N 1
ATOM 3212 C CA . LEU A 1 402 ? -17.405 -3.543 16.974 1.00 89.75 402 LEU A CA 1
ATOM 3213 C C . LEU A 1 402 ? -18.687 -2.765 17.265 1.00 89.75 402 LEU A C 1
ATOM 3215 O O . LEU A 1 402 ? -19.516 -3.234 18.044 1.00 89.75 402 LEU A O 1
ATOM 3219 N N . TRP A 1 403 ? -18.893 -1.633 16.587 1.00 96.06 403 TRP A N 1
ATOM 3220 C CA . TRP A 1 403 ? -20.114 -0.841 16.714 1.00 96.06 403 TRP A CA 1
ATOM 3221 C C . TRP A 1 403 ? -21.361 -1.665 16.378 1.00 96.06 403 TRP A C 1
ATOM 3223 O O . TRP A 1 403 ? -22.288 -1.736 17.181 1.00 96.06 403 TRP A O 1
ATOM 3233 N N . ARG A 1 404 ? -21.363 -2.370 15.236 1.00 90.69 404 ARG A N 1
ATOM 3234 C CA . ARG A 1 404 ? -22.475 -3.238 14.811 1.00 90.69 404 ARG A CA 1
ATOM 3235 C C . ARG A 1 404 ? -22.720 -4.379 15.795 1.00 90.69 404 ARG A C 1
ATOM 3237 O O . ARG A 1 404 ? -23.871 -4.747 16.025 1.00 90.69 404 ARG A O 1
ATOM 3244 N N . ASN A 1 405 ? -21.660 -4.955 16.358 1.00 89.00 405 ASN A N 1
ATOM 3245 C CA . ASN A 1 405 ? -21.783 -5.999 17.368 1.00 89.00 405 ASN A CA 1
ATOM 3246 C C . ASN A 1 405 ? -22.432 -5.457 18.649 1.00 89.00 405 ASN A C 1
ATOM 3248 O O . ASN A 1 405 ? -23.394 -6.040 19.132 1.00 89.00 405 ASN A O 1
ATOM 3252 N N . MET A 1 406 ? -21.971 -4.308 19.153 1.00 91.06 406 MET A N 1
ATOM 3253 C CA . MET A 1 406 ? -22.544 -3.665 20.343 1.00 91.06 406 MET A CA 1
ATOM 3254 C C . MET A 1 406 ? -23.987 -3.203 20.129 1.00 91.06 406 MET A C 1
ATOM 3256 O O . MET A 1 406 ? -24.820 -3.344 21.022 1.00 91.06 406 MET A O 1
ATOM 3260 N N . TYR A 1 407 ? -24.300 -2.715 18.928 1.00 88.44 407 TYR A N 1
ATOM 3261 C CA . TYR A 1 407 ? -25.669 -2.449 18.504 1.00 88.44 407 TYR A CA 1
ATOM 3262 C C . TYR A 1 407 ? -26.514 -3.728 18.570 1.00 88.44 407 TYR A C 1
ATOM 3264 O O . TYR A 1 407 ? -27.555 -3.753 19.213 1.00 88.44 407 TYR A O 1
ATOM 3272 N N . ARG A 1 408 ? -26.054 -4.846 18.001 1.00 88.00 408 ARG A N 1
ATOM 3273 C CA . ARG A 1 408 ? -26.803 -6.108 18.085 1.00 88.00 408 ARG A CA 1
ATOM 3274 C C . ARG A 1 408 ? -26.983 -6.588 19.520 1.00 88.00 408 ARG A C 1
ATOM 3276 O O . ARG A 1 408 ? -28.088 -6.975 19.871 1.00 88.00 408 ARG A O 1
ATOM 3283 N N . THR A 1 409 ? -25.948 -6.552 20.354 1.00 87.69 409 THR A N 1
ATOM 3284 C CA . THR A 1 409 ? -26.034 -7.078 21.724 1.00 87.69 409 THR A CA 1
ATOM 3285 C C . THR A 1 409 ? -26.938 -6.230 22.613 1.00 87.69 409 THR A C 1
ATOM 3287 O O . THR A 1 409 ? -27.824 -6.783 23.264 1.00 87.69 409 THR A O 1
ATOM 3290 N N . LYS A 1 410 ? -26.794 -4.897 22.605 1.00 87.38 410 LYS A N 1
ATOM 3291 C CA . LYS A 1 410 ? -27.635 -4.017 23.437 1.00 87.38 410 LYS A CA 1
ATOM 3292 C C . LYS A 1 410 ? -29.108 -4.031 23.013 1.00 87.38 410 LYS A C 1
ATOM 3294 O O . LYS A 1 410 ? -29.978 -3.908 23.871 1.00 87.38 410 LYS A O 1
ATOM 3299 N N . PHE A 1 411 ? -29.398 -4.218 21.724 1.00 83.38 411 PHE A N 1
ATOM 3300 C CA . PHE A 1 411 ? -30.769 -4.168 21.204 1.00 83.38 411 PHE A CA 1
ATOM 3301 C C . PHE A 1 411 ? -31.442 -5.544 21.139 1.00 83.38 411 PHE A C 1
ATOM 3303 O O . PHE A 1 411 ? -32.630 -5.648 21.430 1.00 83.38 411 PHE A O 1
ATOM 3310 N N . SER A 1 412 ? -30.701 -6.617 20.843 1.00 81.56 412 SER A N 1
ATOM 3311 C CA . SER A 1 412 ? -31.246 -7.984 20.835 1.00 81.56 412 SER A CA 1
ATOM 3312 C C . SER A 1 412 ? -31.640 -8.468 22.228 1.00 81.56 412 SER A C 1
ATOM 3314 O O . SER A 1 412 ? -32.496 -9.338 22.341 1.00 81.56 412 SER A O 1
ATOM 3316 N N . MET A 1 413 ? -31.033 -7.928 23.287 1.00 81.25 413 MET A N 1
ATOM 3317 C CA . MET A 1 413 ? -31.364 -8.302 24.663 1.00 81.25 413 MET A CA 1
ATOM 3318 C C . MET A 1 413 ? -32.611 -7.597 25.218 1.00 81.25 413 MET A C 1
ATOM 3320 O O . MET A 1 413 ? -32.919 -7.766 26.393 1.00 81.25 413 MET A O 1
ATOM 3324 N N . GLY A 1 414 ? -33.310 -6.772 24.425 1.00 76.56 414 GLY A N 1
ATOM 3325 C CA . GLY A 1 414 ? -34.458 -5.995 24.914 1.00 76.56 414 GLY A CA 1
ATOM 3326 C C . GLY A 1 414 ? -34.098 -5.018 26.043 1.00 76.56 414 GLY A C 1
ATOM 3327 O O . GLY A 1 414 ? -34.978 -4.525 26.740 1.00 76.56 414 GLY A O 1
ATOM 3328 N N . ALA A 1 415 ? -32.804 -4.735 26.232 1.00 68.06 415 ALA A N 1
ATOM 3329 C CA . ALA A 1 415 ? -32.281 -4.010 27.387 1.00 68.06 415 ALA A CA 1
ATOM 3330 C C . ALA A 1 415 ? -32.583 -2.502 27.357 1.00 68.06 415 ALA A C 1
ATOM 3332 O O . ALA A 1 415 ? -32.308 -1.805 28.331 1.00 68.06 415 ALA A O 1
ATOM 3333 N N . ILE A 1 416 ? -33.157 -1.990 26.265 1.00 68.69 416 ILE A N 1
ATOM 3334 C CA . ILE A 1 416 ? -33.558 -0.586 26.142 1.00 68.69 416 ILE A CA 1
ATOM 3335 C C . ILE A 1 416 ? -35.062 -0.528 25.823 1.00 68.69 416 ILE A C 1
ATOM 3337 O O . ILE A 1 416 ? -35.456 -0.314 24.672 1.00 68.69 416 ILE A O 1
ATOM 3341 N N . PRO A 1 417 ? -35.928 -0.763 26.822 1.00 60.31 417 PRO A N 1
ATOM 3342 C CA . PRO A 1 417 ? -37.370 -0.798 26.636 1.00 60.31 417 PRO A CA 1
ATOM 3343 C C . PRO A 1 417 ? -37.956 0.623 26.572 1.00 60.31 417 PRO A C 1
ATOM 3345 O O . PRO A 1 417 ? -38.743 0.966 27.435 1.00 60.31 417 PRO A O 1
ATOM 3348 N N . ASP A 1 418 ? -37.559 1.464 25.601 1.00 76.06 418 ASP A N 1
ATOM 3349 C CA . ASP A 1 418 ? -38.362 2.652 25.207 1.00 76.06 418 ASP A CA 1
ATOM 3350 C C . ASP A 1 418 ? -37.882 3.447 23.966 1.00 76.06 418 ASP A C 1
ATOM 3352 O O . ASP A 1 418 ? -38.257 4.604 23.759 1.00 76.06 418 ASP A O 1
ATOM 3356 N N . LEU A 1 419 ? -37.032 2.879 23.105 1.00 79.19 419 LEU A N 1
ATOM 3357 C CA . LEU A 1 419 ? -36.460 3.622 21.961 1.00 79.19 419 LEU A CA 1
ATOM 3358 C C . LEU A 1 419 ? -37.486 4.108 20.931 1.00 79.19 419 LEU A C 1
ATOM 3360 O O . LEU A 1 419 ? -37.197 5.027 20.161 1.00 79.19 419 LEU A O 1
ATOM 3364 N N . ASP A 1 420 ? -38.652 3.467 20.902 1.00 77.62 420 ASP A N 1
ATOM 3365 C CA . ASP A 1 420 ? -39.741 3.793 19.986 1.00 77.62 420 ASP A CA 1
ATOM 3366 C C . ASP A 1 420 ? -40.586 4.982 20.467 1.00 77.62 420 ASP A C 1
ATOM 3368 O O . ASP A 1 420 ? -41.303 5.568 19.660 1.00 77.62 420 ASP A O 1
ATOM 3372 N N . ARG A 1 421 ? -40.487 5.385 21.745 1.00 80.25 421 ARG A N 1
ATOM 3373 C CA . ARG A 1 421 ? -41.317 6.467 22.310 1.00 80.25 421 ARG A CA 1
ATOM 3374 C C . ARG A 1 421 ? -40.549 7.722 22.699 1.00 80.25 421 ARG A C 1
ATOM 3376 O O . ARG A 1 421 ? -41.177 8.761 22.884 1.00 80.25 421 ARG A O 1
ATOM 3383 N N . GLN A 1 422 ? -39.222 7.663 22.814 1.00 81.12 422 GLN A N 1
ATOM 3384 C CA . GLN A 1 422 ? -38.434 8.838 23.183 1.00 81.12 422 GLN A CA 1
ATOM 3385 C C . GLN A 1 422 ? -38.235 9.780 21.982 1.00 81.12 422 GLN A C 1
ATOM 3387 O O . GLN A 1 422 ? -37.550 9.403 21.020 1.00 81.12 422 GLN A O 1
ATOM 3392 N N . PRO A 1 423 ? -38.795 11.007 22.018 1.00 81.88 423 PRO A N 1
ATOM 3393 C CA . PRO A 1 423 ? -38.527 12.003 20.990 1.00 81.88 423 PRO A CA 1
ATOM 3394 C C . PRO A 1 423 ? -37.048 12.408 21.017 1.00 81.88 423 PRO A C 1
ATOM 3396 O O . PRO A 1 423 ? -36.433 12.500 22.081 1.00 81.88 423 PRO A O 1
ATOM 3399 N N . LEU A 1 424 ? -36.477 12.692 19.844 1.00 86.06 424 LEU A N 1
ATOM 3400 C CA . LEU A 1 424 ? -35.125 13.240 19.712 1.00 86.06 424 LEU A CA 1
ATOM 3401 C C . LEU A 1 424 ? -35.092 14.707 20.177 1.00 86.06 424 LEU A C 1
ATOM 3403 O O . LEU A 1 424 ? -35.137 15.635 19.372 1.00 86.06 424 LEU A O 1
ATOM 3407 N N . THR A 1 425 ? -35.037 14.935 21.486 1.00 83.50 425 THR A N 1
ATOM 3408 C CA . THR A 1 425 ? -34.926 16.292 22.047 1.00 83.50 425 THR A CA 1
ATOM 3409 C C . THR A 1 425 ? -33.504 16.845 21.936 1.00 83.50 425 THR A C 1
ATOM 3411 O O . THR A 1 425 ? -33.336 18.040 21.698 1.00 83.50 425 THR A O 1
ATOM 3414 N N . ASP A 1 426 ? -32.488 15.978 22.024 1.00 85.56 426 ASP A N 1
ATOM 3415 C CA . ASP A 1 426 ? -31.075 16.325 21.851 1.00 85.56 426 ASP A CA 1
ATOM 3416 C C . ASP A 1 426 ? -30.336 15.277 21.001 1.00 85.56 426 ASP A C 1
ATOM 3418 O O . ASP A 1 426 ? -29.891 14.233 21.482 1.00 85.56 426 ASP A O 1
ATOM 3422 N N . LEU A 1 427 ? -30.194 15.566 19.704 1.00 84.31 427 LEU A N 1
ATOM 3423 C CA . LEU A 1 427 ? -29.491 14.695 18.760 1.00 84.31 427 LEU A CA 1
ATOM 3424 C C . LEU A 1 427 ? -28.016 14.487 19.144 1.00 84.31 427 LEU A C 1
ATOM 3426 O O . LEU A 1 427 ? -27.482 13.415 18.880 1.00 84.31 427 LEU A O 1
ATOM 3430 N N . ALA A 1 428 ? -27.350 15.471 19.758 1.00 85.12 428 ALA A N 1
ATOM 3431 C CA . ALA A 1 428 ? -25.939 15.341 20.114 1.00 85.12 428 ALA A CA 1
ATOM 3432 C C . ALA A 1 428 ? -25.755 14.336 21.258 1.00 85.12 428 ALA A C 1
ATOM 3434 O O . ALA A 1 428 ? -24.954 13.411 21.124 1.00 85.12 428 ALA A O 1
ATOM 3435 N N . ALA A 1 429 ? -26.559 14.461 22.317 1.00 88.00 429 ALA A N 1
ATOM 3436 C CA . ALA A 1 429 ? -26.564 13.511 23.429 1.00 88.00 429 ALA A CA 1
ATOM 3437 C C . ALA A 1 429 ? -26.942 12.094 22.964 1.00 88.00 429 ALA A C 1
ATOM 3439 O O . ALA A 1 429 ? -26.294 11.115 23.333 1.00 88.00 429 ALA A O 1
ATOM 3440 N N . VAL A 1 430 ? -27.942 11.982 22.080 1.00 88.38 430 VAL A N 1
ATOM 3441 C CA . VAL A 1 430 ? -28.345 10.694 21.497 1.00 88.38 430 VAL A CA 1
ATOM 3442 C C . VAL A 1 430 ? -27.211 10.083 20.671 1.00 88.38 430 VAL A C 1
ATOM 3444 O O . VAL A 1 430 ? -26.936 8.895 20.809 1.00 88.38 430 VAL A O 1
ATOM 3447 N N . LEU A 1 431 ? -26.520 10.857 19.831 1.00 89.12 431 LEU A N 1
ATOM 3448 C CA . LEU A 1 431 ? -25.389 10.346 19.049 1.00 89.12 431 LEU A CA 1
ATOM 3449 C C . LEU A 1 431 ? -24.209 9.930 19.930 1.00 89.12 431 LEU A C 1
ATOM 3451 O O . LEU A 1 431 ? -23.567 8.923 19.636 1.00 89.12 431 LEU A O 1
ATOM 3455 N N . GLU A 1 432 ? -23.932 10.660 21.007 1.00 90.31 432 GLU A N 1
ATOM 3456 C CA . GLU A 1 432 ? -22.901 10.283 21.972 1.00 90.31 432 GLU A CA 1
ATOM 3457 C C . GLU A 1 432 ? -23.228 8.938 22.633 1.00 90.31 432 GLU A C 1
ATOM 3459 O O . GLU A 1 432 ? -22.391 8.033 22.630 1.00 90.31 432 GLU A O 1
ATOM 3464 N N . GLU A 1 433 ? -24.472 8.747 23.076 1.00 90.94 433 GLU A N 1
ATOM 3465 C CA . GLU A 1 433 ? -24.936 7.488 23.668 1.00 90.94 433 GLU A CA 1
ATOM 3466 C C . GLU A 1 433 ? -24.897 6.318 22.665 1.00 90.94 433 GLU A C 1
ATOM 3468 O O . GLU A 1 433 ? -24.516 5.196 23.007 1.00 90.94 433 GLU A O 1
ATOM 3473 N N . LEU A 1 434 ? -25.257 6.579 21.405 1.00 90.44 434 LEU A N 1
ATOM 3474 C CA . LEU A 1 434 ? -25.249 5.585 20.328 1.00 90.44 434 LEU A CA 1
ATOM 3475 C C . LEU A 1 434 ? -23.858 5.300 19.759 1.00 90.44 434 LEU A C 1
ATOM 3477 O O . LEU A 1 434 ? -23.705 4.358 18.985 1.00 90.44 434 LEU A O 1
ATOM 3481 N N . SER A 1 435 ? -22.841 6.084 20.114 1.00 94.00 435 SER A N 1
ATOM 3482 C CA . SER A 1 435 ? -21.488 5.909 19.581 1.00 94.00 435 SER A CA 1
ATOM 3483 C C . SER A 1 435 ? -20.789 4.655 20.107 1.00 94.00 435 SER A C 1
ATOM 3485 O O . SER A 1 435 ? -19.883 4.147 19.447 1.00 94.00 435 SER A O 1
ATOM 3487 N N . PHE A 1 436 ? -21.167 4.187 21.305 1.00 95.12 436 PHE A N 1
ATOM 3488 C CA . PHE A 1 436 ? -20.439 3.170 22.077 1.00 95.12 436 PHE A CA 1
ATOM 3489 C C . PHE A 1 436 ? -18.933 3.461 22.186 1.00 95.12 436 PHE A C 1
ATOM 3491 O O . PHE A 1 436 ? -18.119 2.545 22.300 1.00 95.12 436 PHE A O 1
ATOM 3498 N N . ALA A 1 437 ? -18.536 4.738 22.107 1.00 94.69 437 ALA A N 1
ATOM 3499 C CA . ALA A 1 437 ? -17.141 5.126 21.948 1.00 94.69 437 ALA A CA 1
ATOM 3500 C C . ALA A 1 437 ? -16.265 4.641 23.105 1.00 94.69 437 ALA A C 1
ATOM 3502 O O . ALA A 1 437 ? -15.143 4.199 22.864 1.00 94.69 437 ALA A O 1
ATOM 3503 N N . LYS A 1 438 ? -16.800 4.664 24.330 1.00 94.69 438 LYS A N 1
ATOM 3504 C CA . LYS A 1 438 ? -16.132 4.201 25.548 1.00 94.69 438 LYS A CA 1
ATOM 3505 C C . LYS A 1 438 ? -15.857 2.704 25.522 1.00 94.69 438 LYS A C 1
ATOM 3507 O O . LYS A 1 438 ? -14.747 2.260 25.819 1.00 94.69 438 LYS A O 1
ATOM 3512 N N . GLU A 1 439 ? -16.863 1.905 25.179 1.00 93.56 439 GLU A N 1
ATOM 3513 C CA . GLU A 1 439 ? -16.715 0.461 25.072 1.00 93.56 439 GLU A CA 1
ATOM 3514 C C . GLU A 1 439 ? -15.805 0.097 23.898 1.00 93.56 439 GLU A C 1
ATOM 3516 O O . GLU A 1 439 ? -14.893 -0.707 24.072 1.00 93.56 439 GLU A O 1
ATOM 3521 N N . ILE A 1 440 ? -15.978 0.725 22.732 1.00 93.31 440 ILE A N 1
ATOM 3522 C CA . ILE A 1 440 ? -15.131 0.486 21.558 1.00 93.31 440 ILE A CA 1
ATOM 3523 C C . ILE A 1 440 ? -13.676 0.873 21.846 1.00 93.31 440 ILE A C 1
ATOM 3525 O O . ILE A 1 440 ? -12.789 0.104 21.491 1.00 93.31 440 ILE A O 1
ATOM 3529 N N . SER A 1 441 ? -13.396 1.985 22.540 1.00 92.94 441 SER A N 1
ATOM 3530 C CA . SER A 1 441 ? -12.017 2.358 22.904 1.00 92.94 441 SER A CA 1
ATOM 3531 C C . SER A 1 441 ? -11.352 1.362 23.856 1.00 92.94 441 SER A C 1
ATOM 3533 O O . SER A 1 441 ? -10.141 1.186 23.809 1.00 92.94 441 SER A O 1
ATOM 3535 N N . ARG A 1 442 ? -12.122 0.646 24.690 1.00 87.69 442 ARG A N 1
ATOM 3536 C CA . ARG A 1 442 ? -11.566 -0.439 25.522 1.00 87.69 442 ARG A CA 1
ATOM 3537 C C . ARG A 1 442 ? -11.096 -1.628 24.679 1.00 87.69 442 ARG A C 1
ATOM 3539 O O . ARG A 1 442 ? -10.124 -2.282 25.048 1.00 87.69 442 ARG A O 1
ATOM 3546 N N . TRP A 1 443 ? -11.770 -1.900 23.558 1.00 88.88 443 TRP A N 1
ATOM 3547 C CA . TRP A 1 443 ? -11.358 -2.923 22.589 1.00 88.88 443 TRP A CA 1
ATOM 3548 C C . TRP A 1 443 ? -10.231 -2.423 21.678 1.00 88.88 443 TRP A C 1
ATOM 3550 O O . TRP A 1 443 ? -9.255 -3.130 21.441 1.00 88.88 443 TRP A O 1
ATOM 3560 N N . MET A 1 444 ? -10.327 -1.181 21.208 1.00 87.31 444 MET A N 1
ATOM 3561 C CA . MET A 1 444 ? -9.325 -0.513 20.382 1.00 87.31 444 MET A CA 1
ATOM 3562 C C . MET A 1 444 ? -8.320 0.239 21.261 1.00 87.31 444 MET A C 1
ATOM 3564 O O . MET A 1 444 ? -8.302 1.462 21.239 1.00 87.31 444 MET A O 1
ATOM 3568 N N . ARG A 1 445 ? -7.473 -0.476 22.016 1.00 81.25 445 ARG A N 1
ATOM 3569 C CA . ARG A 1 445 ? -6.552 0.107 23.025 1.00 81.25 445 ARG A CA 1
ATOM 3570 C C . ARG A 1 445 ? -5.724 1.308 22.533 1.00 81.25 445 ARG A C 1
ATOM 3572 O O . ARG A 1 445 ? -5.480 2.236 23.287 1.00 81.25 445 ARG A O 1
ATOM 3579 N N . HIS A 1 446 ? -5.376 1.331 21.248 1.00 82.12 446 HIS A N 1
ATOM 3580 C CA . HIS A 1 446 ? -4.635 2.417 20.597 1.00 82.12 446 HIS A CA 1
ATOM 3581 C C . HIS A 1 446 ? -5.496 3.642 20.218 1.00 82.12 446 HIS A C 1
ATOM 3583 O O . HIS A 1 446 ? -4.982 4.585 19.625 1.00 82.12 446 HIS A O 1
ATOM 3589 N N . ARG A 1 447 ? -6.807 3.657 20.489 1.00 87.44 447 ARG A N 1
ATOM 3590 C CA . ARG A 1 447 ? -7.716 4.779 20.204 1.00 87.44 447 ARG A CA 1
ATOM 3591 C C . ARG A 1 447 ? -8.420 5.228 21.472 1.00 87.44 447 ARG A C 1
ATOM 3593 O O . ARG A 1 447 ? -9.068 4.440 22.153 1.00 87.44 447 ARG A O 1
ATOM 3600 N N . SER A 1 448 ? -8.354 6.524 21.758 1.00 91.50 448 SER A N 1
ATOM 3601 C CA . SER A 1 448 ? -9.070 7.092 22.899 1.00 91.50 448 SER A CA 1
ATOM 3602 C C . SER A 1 448 ? -10.578 7.172 22.643 1.00 91.50 448 SER A C 1
ATOM 3604 O O . SER A 1 448 ? -11.030 7.274 21.499 1.00 91.50 448 SER A O 1
ATOM 3606 N N . GLU A 1 449 ? -11.366 7.204 23.719 1.00 94.00 449 GLU A N 1
ATOM 3607 C CA . GLU A 1 449 ? -12.823 7.401 23.674 1.00 94.00 449 GLU A CA 1
ATOM 3608 C C . GLU A 1 449 ? -13.204 8.621 22.816 1.00 94.00 449 GLU A C 1
ATOM 3610 O O . GLU A 1 449 ? -14.038 8.526 21.916 1.00 94.00 449 GLU A O 1
ATOM 3615 N N . ALA A 1 450 ? -12.501 9.745 22.993 1.00 90.06 450 ALA A N 1
ATOM 3616 C CA . ALA A 1 450 ? -12.722 10.961 22.212 1.00 90.06 450 ALA A CA 1
ATOM 3617 C C . ALA A 1 450 ? -12.438 10.777 20.707 1.00 90.06 450 ALA A C 1
ATOM 3619 O O . ALA A 1 450 ? -13.117 11.371 19.866 1.00 90.06 450 ALA A O 1
ATOM 3620 N N . GLN A 1 451 ? -11.447 9.960 20.336 1.00 92.38 451 GLN A N 1
ATOM 3621 C CA . GLN A 1 451 ? -11.162 9.653 18.931 1.00 92.38 451 GLN A CA 1
ATOM 3622 C C . GLN A 1 451 ? -12.250 8.769 18.320 1.00 92.38 451 GLN A C 1
ATOM 3624 O O . GLN A 1 451 ? -12.690 9.057 17.205 1.00 92.38 451 GLN A O 1
ATOM 3629 N N . CYS A 1 452 ? -12.698 7.738 19.041 1.00 94.75 452 CYS A N 1
ATOM 3630 C CA . CYS A 1 452 ? -13.802 6.868 18.634 1.00 94.75 452 CYS A CA 1
ATOM 3631 C C . CYS A 1 452 ? -15.097 7.669 18.438 1.00 94.75 452 CYS A C 1
ATOM 3633 O O . CYS A 1 452 ? -15.724 7.580 17.381 1.00 94.75 452 CYS A O 1
ATOM 3635 N N . LEU A 1 453 ? -15.441 8.537 19.395 1.00 93.94 453 LEU A N 1
ATOM 3636 C CA . LEU A 1 453 ? -16.608 9.418 19.313 1.00 93.94 453 LEU A CA 1
ATOM 3637 C C . LEU A 1 453 ? -16.515 10.372 18.116 1.00 93.94 453 LEU A C 1
ATOM 3639 O O . LEU A 1 453 ? -17.483 10.555 17.374 1.00 93.94 453 LEU A O 1
ATOM 3643 N N . LYS A 1 454 ? -15.335 10.954 17.878 1.00 92.06 454 LYS A N 1
ATOM 3644 C CA . LYS A 1 454 ? -15.095 11.831 16.726 1.00 92.06 454 LYS A CA 1
ATOM 3645 C C . LYS A 1 454 ? -15.215 11.085 15.397 1.00 92.06 454 LYS A C 1
ATOM 3647 O O . LYS A 1 454 ? -15.749 11.641 14.438 1.00 92.06 454 LYS A O 1
ATOM 3652 N N . GLN A 1 455 ? -14.716 9.853 15.318 1.00 94.25 455 GLN A N 1
ATOM 3653 C CA . GLN A 1 455 ? -14.815 9.019 14.121 1.00 94.25 455 GLN A CA 1
ATOM 3654 C C . GLN A 1 455 ? -16.267 8.646 13.819 1.00 94.25 455 GLN A C 1
ATOM 3656 O O . GLN A 1 455 ? -16.703 8.807 12.677 1.00 94.25 455 GLN A O 1
ATOM 3661 N N . PHE A 1 456 ? -17.019 8.237 14.843 1.00 95.69 456 PHE A N 1
ATOM 3662 C CA . PHE A 1 456 ? -18.456 7.994 14.756 1.00 95.69 456 PHE A CA 1
ATOM 3663 C C . PHE A 1 456 ? -19.201 9.235 14.259 1.00 95.69 456 PHE A C 1
ATOM 3665 O O . PHE A 1 456 ? -19.837 9.203 13.208 1.00 95.69 456 PHE A O 1
ATOM 3672 N N . SER A 1 457 ? -19.036 10.360 14.958 1.00 91.94 457 SER A N 1
ATOM 3673 C CA . SER A 1 457 ? -19.732 11.615 14.660 1.00 91.94 457 SER A CA 1
ATOM 3674 C C . SER A 1 457 ? -19.430 12.121 13.251 1.00 91.94 457 SER A C 1
ATOM 3676 O O . SER A 1 457 ? -20.327 12.569 12.540 1.00 91.94 457 SER A O 1
ATOM 3678 N N . ASN A 1 458 ? -18.175 12.016 12.802 1.00 90.69 458 ASN A N 1
ATOM 3679 C CA . ASN A 1 458 ? -17.804 12.396 11.441 1.00 90.69 458 ASN A CA 1
ATOM 3680 C C . ASN A 1 458 ? -18.462 11.508 10.390 1.00 90.69 458 ASN A C 1
ATOM 3682 O O . ASN A 1 458 ? -18.915 12.023 9.375 1.00 90.69 458 ASN A O 1
ATOM 3686 N N . ALA A 1 459 ? -18.515 10.199 10.609 1.00 92.38 459 ALA A N 1
ATOM 3687 C CA . ALA A 1 459 ? -19.148 9.296 9.663 1.00 92.38 459 ALA A CA 1
ATOM 3688 C C . ALA A 1 459 ? -20.669 9.475 9.622 1.00 92.38 459 ALA A C 1
ATOM 3690 O O . ALA A 1 459 ? -21.229 9.521 8.531 1.00 92.38 459 ALA A O 1
ATOM 3691 N N . VAL A 1 460 ? -21.313 9.673 10.779 1.00 91.62 460 VAL A N 1
ATOM 3692 C CA . VAL A 1 460 ? -22.734 10.045 10.870 1.00 91.62 460 VAL A CA 1
ATOM 3693 C C . VAL A 1 460 ? -23.005 11.331 10.108 1.00 91.62 460 VAL A C 1
ATOM 3695 O O . VAL A 1 460 ? -23.896 11.377 9.261 1.00 91.62 460 VAL A O 1
ATOM 3698 N N . ARG A 1 461 ? -22.176 12.352 10.329 1.00 86.88 461 ARG A N 1
ATOM 3699 C CA . ARG A 1 461 ? -22.292 13.621 9.618 1.00 86.88 461 ARG A CA 1
ATOM 3700 C C . ARG A 1 461 ? -22.117 13.457 8.108 1.00 86.88 461 ARG A C 1
ATOM 3702 O O . ARG A 1 461 ? -22.891 14.019 7.353 1.00 86.88 461 ARG A O 1
ATOM 3709 N N . MET A 1 462 ? -21.131 12.688 7.652 1.00 86.38 462 MET A N 1
ATOM 3710 C CA . MET A 1 462 ? -20.881 12.510 6.216 1.00 86.38 462 MET A CA 1
ATOM 3711 C C . MET A 1 462 ? -21.920 11.621 5.521 1.00 86.38 462 MET A C 1
ATOM 3713 O O . MET A 1 462 ? -22.191 11.844 4.345 1.00 86.38 462 MET A O 1
ATOM 3717 N N . GLY A 1 463 ? -22.458 10.614 6.213 1.00 87.00 463 GLY A N 1
ATOM 3718 C CA . GLY A 1 463 ? -23.389 9.642 5.637 1.00 87.00 463 GLY A CA 1
ATOM 3719 C C . GLY A 1 463 ? -24.847 10.088 5.688 1.00 87.00 463 GLY A C 1
ATOM 3720 O O . GLY A 1 463 ? -25.525 10.045 4.672 1.00 87.00 463 GLY A O 1
ATOM 3721 N N . LEU A 1 464 ? -25.312 10.556 6.849 1.00 87.75 464 LEU A N 1
ATOM 3722 C CA . LEU A 1 464 ? -26.724 10.898 7.065 1.00 87.75 464 LEU A CA 1
ATOM 3723 C C . LEU A 1 464 ? -27.000 12.400 6.970 1.00 87.75 464 LEU A C 1
ATOM 3725 O O . LEU A 1 464 ? -28.129 12.814 6.704 1.00 87.75 464 LEU A O 1
ATOM 3729 N N . LEU A 1 465 ? -25.983 13.235 7.201 1.00 79.19 465 LEU A N 1
ATOM 3730 C CA . LEU A 1 465 ? -26.147 14.680 7.368 1.00 79.19 465 LEU A CA 1
ATOM 3731 C C . LEU A 1 465 ? -25.221 15.495 6.441 1.00 79.19 465 LEU A C 1
ATOM 3733 O O . LEU A 1 465 ? -24.495 16.367 6.933 1.00 79.19 465 LEU A O 1
ATOM 3737 N N . PRO A 1 466 ? -25.209 15.248 5.116 1.00 75.31 466 PRO A N 1
ATOM 3738 C CA . PRO A 1 466 ? -24.323 15.974 4.217 1.00 75.31 466 PRO A CA 1
ATOM 3739 C C . PRO A 1 466 ? -24.613 17.478 4.307 1.00 75.31 466 PRO A C 1
ATOM 3741 O O . PRO A 1 466 ? -25.735 17.933 4.071 1.00 75.31 466 PRO A O 1
ATOM 3744 N N . LEU A 1 467 ? -23.600 18.253 4.701 1.00 71.69 467 LEU A N 1
ATOM 3745 C CA . LEU A 1 467 ? -23.689 19.710 4.724 1.00 71.69 467 LEU A CA 1
ATOM 3746 C C . LEU A 1 467 ? -23.735 20.234 3.278 1.00 71.69 467 LEU A C 1
ATOM 3748 O O . LEU A 1 467 ? -22.970 19.745 2.443 1.00 71.69 467 LEU A O 1
ATOM 3752 N N . PRO A 1 468 ? -24.563 21.249 2.969 1.00 73.62 468 PRO A N 1
ATOM 3753 C CA . PRO A 1 468 ? -24.490 21.955 1.695 1.00 73.62 468 PRO A CA 1
ATOM 3754 C C . PRO A 1 468 ? -23.101 22.596 1.546 1.00 73.62 468 PRO A C 1
ATOM 3756 O O . PRO A 1 468 ? -22.774 23.564 2.232 1.00 73.62 468 PRO A O 1
ATOM 3759 N N . VAL A 1 469 ? -22.260 22.037 0.672 1.00 59.56 469 VAL A N 1
ATOM 3760 C CA . VAL A 1 469 ? -20.848 22.439 0.499 1.00 59.56 469 VAL A CA 1
ATOM 3761 C C . VAL A 1 469 ? -20.711 23.867 -0.060 1.00 59.56 469 VAL A C 1
ATOM 3763 O O . VAL A 1 469 ? -19.667 24.501 0.094 1.00 59.56 469 VAL A O 1
ATOM 3766 N N . ASP A 1 470 ? -21.777 24.421 -0.637 1.00 63.78 470 ASP A N 1
ATOM 3767 C CA . ASP A 1 470 ? -21.727 25.677 -1.388 1.00 63.78 470 ASP A CA 1
ATOM 3768 C C . ASP A 1 470 ? -21.800 26.961 -0.539 1.00 63.78 470 ASP A C 1
ATOM 3770 O O . ASP A 1 470 ? -21.577 28.046 -1.072 1.00 63.78 470 ASP A O 1
ATOM 3774 N N . GLN A 1 471 ? -22.045 26.889 0.777 1.00 56.56 471 GLN A N 1
ATOM 3775 C CA . GLN A 1 471 ? -22.343 28.093 1.581 1.00 56.56 471 GLN A CA 1
ATOM 3776 C C . GLN A 1 471 ? -21.176 28.700 2.389 1.00 56.56 471 GLN A C 1
ATOM 3778 O O . GLN A 1 471 ? -21.373 29.727 3.030 1.00 56.56 471 GLN A O 1
ATOM 3783 N N . LEU A 1 472 ? -19.957 28.144 2.359 1.00 49.91 472 LEU A N 1
ATOM 3784 C CA . LEU A 1 472 ? -18.863 28.577 3.262 1.00 49.91 472 LEU A CA 1
ATOM 3785 C C . LEU A 1 472 ? -17.664 29.281 2.595 1.00 49.91 472 LEU A C 1
ATOM 3787 O O . LEU A 1 472 ? -16.610 29.431 3.210 1.00 49.91 472 LEU A O 1
ATOM 3791 N N . LYS A 1 473 ? -17.785 29.769 1.355 1.00 49.62 473 LYS A N 1
ATOM 3792 C CA . LYS A 1 473 ? -16.718 30.566 0.712 1.00 49.62 473 LYS A CA 1
ATOM 3793 C C . LYS A 1 473 ? -16.961 32.074 0.840 1.00 49.62 473 LYS A C 1
ATOM 3795 O O . LYS A 1 473 ? -17.135 32.755 -0.167 1.00 49.62 473 LYS A O 1
ATOM 3800 N N . SER A 1 474 ? -16.919 32.626 2.054 1.00 53.03 474 SER A N 1
ATOM 3801 C CA . SER A 1 474 ? -16.784 34.081 2.223 1.00 53.03 474 SER A CA 1
ATOM 3802 C C . SER A 1 474 ? -15.316 34.491 2.033 1.00 53.03 474 SER A C 1
ATOM 3804 O O . SER A 1 474 ? -14.443 34.147 2.832 1.00 53.03 474 SER A O 1
ATOM 3806 N N . LYS A 1 475 ? -15.039 35.199 0.932 1.00 47.34 475 LYS A N 1
ATOM 3807 C CA . LYS A 1 475 ? -13.741 35.807 0.608 1.00 47.34 475 LYS A CA 1
ATOM 3808 C C . LYS A 1 475 ? -13.544 37.071 1.442 1.00 47.34 475 LYS A C 1
ATOM 3810 O O . LYS A 1 475 ? -13.876 38.143 0.967 1.00 47.34 475 LYS A O 1
ATOM 3815 N N . GLU A 1 476 ? -12.953 36.975 2.622 1.00 58.25 476 GLU A N 1
ATOM 3816 C CA . GLU A 1 476 ? -12.347 38.152 3.253 1.00 58.25 476 GLU A CA 1
ATOM 3817 C C . GLU A 1 476 ? -11.221 37.711 4.192 1.00 58.25 476 GLU A C 1
ATOM 3819 O O . GLU A 1 476 ? -11.434 36.978 5.155 1.00 58.25 476 GLU A O 1
ATOM 3824 N N . GLN A 1 477 ? -9.985 38.092 3.854 1.00 49.91 477 GLN A N 1
ATOM 3825 C CA . GLN A 1 477 ? -8.813 37.827 4.686 1.00 49.91 477 GLN A CA 1
ATOM 3826 C C . GLN A 1 477 ? -8.590 39.006 5.647 1.00 49.91 477 GLN A C 1
ATOM 3828 O O . GLN A 1 477 ? -8.406 40.135 5.180 1.00 49.91 477 GLN A O 1
ATOM 3833 N N . PRO A 1 478 ? -8.557 38.777 6.971 1.00 62.00 478 PRO A N 1
ATOM 3834 C CA . PRO A 1 478 ? -8.273 39.827 7.945 1.00 62.00 478 PRO A CA 1
ATOM 3835 C C . PRO A 1 478 ? -6.805 40.277 7.876 1.00 62.00 478 PRO A C 1
ATOM 3837 O O . PRO A 1 478 ? -5.884 39.459 7.796 1.00 62.00 478 PRO A O 1
ATOM 3840 N N . LYS A 1 479 ? -6.591 41.597 7.948 1.00 73.94 479 LYS A N 1
ATOM 3841 C CA . LYS A 1 479 ? -5.285 42.258 7.768 1.00 73.94 479 LYS A CA 1
ATOM 3842 C C . LYS A 1 479 ? -4.402 42.296 9.028 1.00 73.94 479 LYS A C 1
ATOM 3844 O O . LYS A 1 479 ? -3.234 42.651 8.910 1.00 73.94 479 LYS A O 1
ATOM 3849 N N . SER A 1 480 ? -4.899 41.919 10.214 1.00 85.25 480 SER A N 1
ATOM 3850 C CA . SER A 1 480 ? -4.107 41.942 11.458 1.00 85.25 480 SER A CA 1
ATOM 3851 C C . SER A 1 480 ? -4.212 40.649 12.279 1.00 85.25 480 SER A C 1
ATOM 3853 O O . SER A 1 480 ? -5.227 39.955 12.277 1.00 85.25 480 SER A O 1
ATOM 3855 N N . ARG A 1 481 ? -3.137 40.322 13.010 1.00 79.44 481 ARG A N 1
ATOM 3856 C CA . ARG A 1 481 ? -3.029 39.116 13.853 1.00 79.44 481 ARG A CA 1
ATOM 3857 C C . ARG A 1 481 ? -3.929 39.169 15.097 1.00 79.44 481 ARG A C 1
ATOM 3859 O O . ARG A 1 481 ? -4.365 38.122 15.565 1.00 79.44 481 ARG A O 1
ATOM 3866 N N . ALA A 1 482 ? -4.212 40.362 15.622 1.00 79.94 482 ALA A N 1
ATOM 3867 C CA . ALA A 1 482 ? -5.143 40.539 16.738 1.00 79.94 482 ALA A CA 1
ATOM 3868 C C . ALA A 1 482 ? -6.596 40.321 16.283 1.00 79.94 482 ALA A C 1
ATOM 3870 O O . ALA A 1 482 ? -7.369 39.654 16.973 1.00 79.94 482 ALA A O 1
ATOM 3871 N N . ASP A 1 483 ? -6.925 40.779 15.072 1.00 81.62 483 ASP A N 1
ATOM 3872 C CA . ASP A 1 483 ? -8.240 40.558 14.468 1.00 81.62 483 ASP A CA 1
ATOM 3873 C C . ASP A 1 483 ? -8.440 39.089 14.090 1.00 81.62 483 ASP A C 1
ATOM 3875 O O . ASP A 1 483 ? -9.543 38.575 14.213 1.00 81.62 483 ASP A O 1
ATOM 3879 N N . GLN A 1 484 ? -7.374 38.361 13.734 1.00 81.94 484 GLN A N 1
ATOM 3880 C CA . GLN A 1 484 ? -7.448 36.920 13.460 1.00 81.94 484 GLN A CA 1
ATOM 3881 C C . GLN A 1 484 ? -7.889 36.090 14.671 1.00 81.94 484 GLN A C 1
ATOM 3883 O O . GLN A 1 484 ? -8.625 35.124 14.495 1.00 81.94 484 GLN A O 1
ATOM 3888 N N . ALA A 1 485 ? -7.466 36.432 15.893 1.00 87.06 485 ALA A N 1
ATOM 3889 C CA . ALA A 1 485 ? -7.856 35.672 17.084 1.00 87.06 485 ALA A CA 1
ATOM 3890 C C . ALA A 1 485 ? -9.329 35.908 17.459 1.00 87.06 485 ALA A C 1
ATOM 3892 O O . ALA A 1 485 ? -10.043 34.951 17.761 1.00 87.06 485 ALA A O 1
ATOM 3893 N N . LYS A 1 486 ? -9.793 37.165 17.391 1.00 88.12 486 LYS A N 1
ATOM 3894 C CA . LYS A 1 486 ? -11.207 37.510 17.610 1.00 88.12 486 LYS A CA 1
ATOM 3895 C C . LYS A 1 486 ? -12.101 36.932 16.516 1.00 88.12 486 LYS A C 1
ATOM 3897 O O . LYS A 1 486 ? -13.086 36.279 16.839 1.00 88.12 486 LYS A O 1
ATOM 3902 N N . LEU A 1 487 ? -11.699 37.075 15.251 1.00 88.31 487 LEU A N 1
ATOM 3903 C CA . LEU A 1 487 ? -12.417 36.506 14.114 1.00 88.31 487 LEU A CA 1
ATOM 3904 C C . LEU A 1 487 ? -12.487 34.983 14.210 1.00 88.31 487 LEU A C 1
ATOM 3906 O O . LEU A 1 487 ? -13.534 34.417 13.938 1.00 88.31 487 LEU A O 1
ATOM 3910 N N . LYS A 1 488 ? -11.413 34.310 14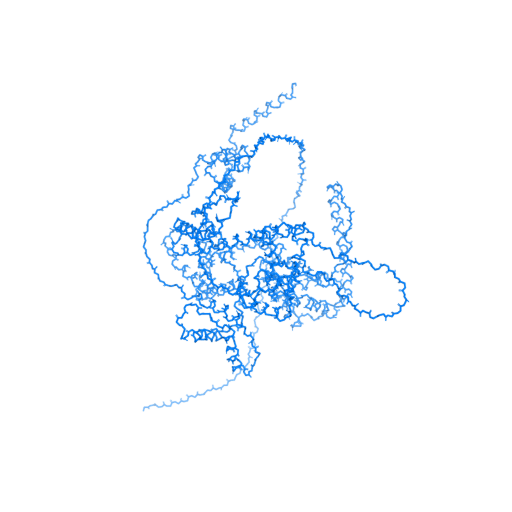.642 1.00 87.31 488 LYS A N 1
ATOM 3911 C CA . LYS A 1 488 ? -11.432 32.858 14.841 1.00 87.31 488 LYS A CA 1
ATOM 3912 C C . LYS A 1 488 ? -12.434 32.448 15.921 1.00 87.31 488 LYS A C 1
ATOM 3914 O O . LYS A 1 488 ? -13.203 31.525 15.699 1.00 87.31 488 LYS A O 1
ATOM 3919 N N . LEU A 1 489 ? -12.468 33.148 17.056 1.00 91.56 489 LEU A N 1
ATOM 3920 C CA . LEU A 1 489 ? -13.435 32.856 18.117 1.00 91.56 489 LEU A CA 1
ATOM 3921 C C . LEU A 1 489 ? -14.885 33.118 17.670 1.00 91.56 489 LEU A C 1
ATOM 3923 O O . LEU A 1 489 ? -15.780 32.350 18.018 1.00 91.56 489 LEU A O 1
ATOM 3927 N N . GLU A 1 490 ? -15.131 34.183 16.903 1.00 91.00 490 GLU A N 1
ATOM 3928 C CA . GLU A 1 490 ? -16.452 34.468 16.326 1.00 91.00 490 GLU A CA 1
ATOM 3929 C C . GLU A 1 490 ? -16.847 33.456 15.248 1.00 91.00 490 GLU A C 1
ATOM 3931 O O . GLU A 1 490 ? -17.989 33.006 15.239 1.00 91.00 490 GLU A O 1
ATOM 3936 N N . GLN A 1 491 ? -15.909 33.037 14.397 1.00 86.62 491 GLN A N 1
ATOM 3937 C CA . GLN A 1 491 ? -16.112 31.969 13.418 1.00 86.62 491 GLN A CA 1
ATOM 3938 C C . GLN A 1 491 ? -16.423 30.641 14.106 1.00 86.62 491 GLN A C 1
ATOM 3940 O O . GLN A 1 491 ? -17.362 29.967 13.698 1.00 86.62 491 GLN A O 1
ATOM 3945 N N . ASP A 1 492 ? -15.708 30.294 15.178 1.00 84.25 492 ASP A N 1
ATOM 3946 C CA . ASP A 1 492 ? -15.955 29.072 15.945 1.00 84.25 492 ASP A CA 1
ATOM 3947 C C . ASP A 1 492 ? -17.358 29.104 16.589 1.00 84.25 492 ASP A C 1
ATOM 3949 O O . ASP A 1 492 ? -18.096 28.121 16.514 1.00 84.25 492 ASP A O 1
ATOM 3953 N N . LYS A 1 493 ? -17.784 30.251 17.145 1.00 88.38 493 LYS A N 1
ATOM 3954 C CA . LYS A 1 493 ? -19.146 30.432 17.688 1.00 88.38 493 LYS A CA 1
ATOM 3955 C C . LYS A 1 493 ? -20.228 30.393 16.606 1.00 88.38 493 LYS A C 1
ATOM 3957 O O . LYS A 1 493 ? -21.266 29.765 16.806 1.00 88.38 493 LYS A O 1
ATOM 3962 N N . ALA A 1 494 ? -20.005 31.056 15.472 1.00 85.75 494 ALA A N 1
ATOM 3963 C CA . ALA A 1 494 ? -20.941 31.070 14.350 1.00 85.75 494 ALA A CA 1
ATOM 3964 C C . ALA A 1 494 ? -21.092 29.669 13.743 1.00 85.75 494 ALA A C 1
ATOM 3966 O O . ALA A 1 494 ? -22.214 29.224 13.501 1.00 85.75 494 ALA A O 1
ATOM 3967 N N . GLN A 1 495 ? -19.981 28.944 13.589 1.00 83.06 495 GLN A N 1
ATOM 3968 C CA . GLN A 1 495 ? -19.975 27.554 13.148 1.00 83.06 495 GLN A CA 1
ATOM 3969 C C . GLN A 1 495 ? -20.737 26.668 14.136 1.00 83.06 495 GLN A C 1
ATOM 3971 O O . GLN A 1 495 ? -21.592 25.896 13.717 1.00 83.06 495 GLN A O 1
ATOM 3976 N N . GLN A 1 496 ? -20.511 26.828 15.443 1.00 83.75 496 GLN A N 1
ATOM 3977 C CA . GLN A 1 496 ? -21.234 26.071 16.466 1.00 83.75 496 GLN A CA 1
ATOM 3978 C C . GLN A 1 496 ? -22.750 26.342 16.431 1.00 83.75 496 GLN A C 1
ATOM 3980 O O . GLN A 1 496 ? -23.547 25.410 16.543 1.00 83.75 496 GLN A O 1
ATOM 3985 N N . ALA A 1 497 ? -23.169 27.597 16.241 1.00 84.69 497 ALA A N 1
ATOM 3986 C CA . ALA A 1 497 ? -24.583 27.956 16.115 1.00 84.69 497 ALA A CA 1
ATOM 3987 C C . ALA A 1 497 ? -25.214 27.393 14.828 1.00 84.69 497 ALA A C 1
ATOM 3989 O O . ALA A 1 497 ? -26.350 26.906 14.847 1.00 84.69 497 ALA A O 1
ATOM 3990 N N . GLN A 1 498 ? -24.479 27.423 13.713 1.00 84.94 498 GLN A N 1
ATOM 3991 C CA . GLN A 1 498 ? -24.910 26.835 12.447 1.00 84.94 498 GLN A CA 1
ATOM 3992 C C . GLN A 1 498 ? -25.035 25.310 12.555 1.00 84.94 498 GLN A C 1
ATOM 3994 O O . GLN A 1 498 ? -26.049 24.755 12.127 1.00 84.94 498 GLN A O 1
ATOM 3999 N N . ASP A 1 499 ? -24.068 24.652 13.194 1.00 78.94 499 ASP A N 1
ATOM 4000 C CA . ASP A 1 499 ? -24.082 23.214 13.458 1.00 78.94 499 ASP A CA 1
ATOM 4001 C C . ASP A 1 499 ? -25.283 22.834 14.339 1.00 78.94 499 ASP A C 1
ATOM 4003 O O . ASP A 1 499 ? -26.006 21.893 14.018 1.00 78.94 499 ASP A O 1
ATOM 4007 N N . GLN A 1 500 ? -25.585 23.607 15.391 1.00 83.19 500 GLN A N 1
ATOM 4008 C CA . GLN A 1 500 ? -26.782 23.388 16.215 1.00 83.19 500 GLN A CA 1
ATOM 4009 C C . GLN A 1 500 ? -28.086 23.549 15.423 1.00 83.19 500 GLN A C 1
ATOM 4011 O O . GLN A 1 500 ? -29.006 22.741 15.570 1.00 83.19 500 GLN A O 1
ATOM 4016 N N . LYS A 1 501 ? -28.190 24.579 14.574 1.00 86.06 501 LYS A N 1
ATOM 4017 C CA . LYS A 1 501 ? -29.380 24.794 13.737 1.00 86.06 501 LYS A CA 1
ATOM 4018 C C . LYS A 1 501 ? -29.574 23.645 12.747 1.00 86.06 501 LYS A C 1
ATOM 4020 O O . LYS A 1 501 ? -30.695 23.175 12.563 1.00 86.06 501 LYS A O 1
ATOM 4025 N N . PHE A 1 502 ? -28.485 23.173 12.151 1.00 83.75 502 PHE A N 1
ATOM 4026 C CA . PHE A 1 502 ? -28.491 22.038 11.239 1.00 83.75 502 PHE A CA 1
ATOM 4027 C C . PHE A 1 502 ? -28.881 20.735 11.949 1.00 83.75 502 PHE A C 1
ATOM 4029 O O . PHE A 1 502 ? -29.744 20.011 11.456 1.00 83.75 502 PHE A O 1
ATOM 4036 N N . LEU A 1 503 ? -28.332 20.469 13.139 1.00 80.50 503 LEU A N 1
ATOM 4037 C CA . LEU A 1 503 ? -28.707 19.308 13.951 1.00 80.50 503 LEU A CA 1
ATOM 4038 C C . LEU A 1 503 ? -30.203 19.312 14.294 1.00 80.50 503 LEU A C 1
ATOM 4040 O O . LEU A 1 503 ? -30.846 18.274 14.173 1.00 80.50 503 LEU A O 1
ATOM 4044 N N . LYS A 1 504 ? -30.788 20.472 14.628 1.00 83.50 504 LYS A N 1
ATOM 4045 C CA . LYS A 1 504 ? -32.240 20.597 14.861 1.00 83.50 504 LYS A CA 1
ATOM 4046 C C . LYS A 1 504 ? -33.071 20.274 13.617 1.00 83.50 504 LYS A C 1
ATOM 4048 O O . LYS A 1 504 ? -34.069 19.570 13.719 1.00 83.50 504 LYS A O 1
ATOM 4053 N N . GLN A 1 505 ? -32.662 20.758 12.443 1.00 86.38 505 GLN A N 1
ATOM 4054 C CA . GLN A 1 505 ? -33.351 20.450 11.182 1.00 86.38 505 GLN A CA 1
ATOM 4055 C C . GLN A 1 505 ? -33.275 18.963 10.830 1.00 86.38 505 GLN A C 1
ATOM 4057 O O . GLN A 1 505 ? -34.220 18.400 10.288 1.00 86.38 505 GLN A O 1
ATOM 4062 N N . GLN A 1 506 ? -32.151 18.324 11.137 1.00 83.44 506 GLN A N 1
ATOM 4063 C CA . GLN A 1 506 ? -31.943 16.913 10.842 1.00 83.44 506 GLN A CA 1
ATOM 4064 C C . GLN A 1 506 ? -32.628 15.993 11.852 1.00 83.44 506 GLN A C 1
ATOM 4066 O O . GLN A 1 506 ? -33.126 14.944 11.459 1.00 83.44 506 GLN A O 1
ATOM 4071 N N . ALA A 1 507 ? -32.728 16.397 13.122 1.00 83.94 507 ALA A N 1
ATOM 4072 C CA . ALA A 1 507 ? -33.511 15.680 14.126 1.00 83.94 507 ALA A CA 1
ATOM 4073 C C . ALA A 1 507 ? -34.973 15.503 13.678 1.00 83.94 507 ALA A C 1
ATOM 4075 O O . ALA A 1 507 ? -35.549 14.445 13.893 1.00 83.94 507 ALA A O 1
ATOM 4076 N N . ALA A 1 508 ? -35.539 16.476 12.951 1.00 87.62 508 ALA A N 1
ATOM 4077 C CA . ALA A 1 508 ? -36.889 16.373 12.393 1.00 87.62 508 ALA A CA 1
ATOM 4078 C C . ALA A 1 508 ? -37.053 15.275 11.319 1.00 87.62 508 ALA A C 1
ATOM 4080 O O . ALA A 1 508 ? -38.178 14.860 11.052 1.00 87.62 508 ALA A O 1
ATOM 4081 N N . LYS A 1 509 ? -35.963 14.784 10.707 1.00 89.44 509 LYS A N 1
ATOM 4082 C CA . LYS A 1 509 ? -36.017 13.660 9.753 1.00 89.44 509 LYS A CA 1
ATOM 4083 C C . LYS A 1 509 ? -36.140 12.301 10.435 1.00 89.44 509 LYS A C 1
ATOM 4085 O O . LYS A 1 509 ? -36.544 11.340 9.789 1.00 89.44 509 LYS A O 1
ATOM 4090 N N . PHE A 1 510 ? -35.780 12.216 11.714 1.00 92.06 510 PHE A N 1
ATOM 4091 C CA . PHE A 1 510 ? -35.778 10.973 12.473 1.00 92.06 510 PHE A CA 1
ATOM 4092 C C . PHE A 1 510 ? -36.814 11.081 13.597 1.00 92.06 510 PHE A C 1
ATOM 4094 O O . PHE A 1 510 ? -36.506 11.626 14.656 1.00 92.06 510 PHE A O 1
ATOM 4101 N N . PRO A 1 511 ? -38.048 10.585 13.387 1.00 86.25 511 PRO A N 1
ATOM 4102 C CA . PRO A 1 511 ? -39.150 10.801 14.326 1.00 86.25 511 PRO A CA 1
ATOM 4103 C C . PRO A 1 511 ? -38.898 10.194 15.714 1.00 86.25 511 PRO A C 1
ATOM 4105 O O . PRO A 1 511 ? -39.418 10.691 16.709 1.00 86.25 511 PRO A O 1
ATOM 4108 N N . HIS A 1 512 ? -38.084 9.140 15.795 1.00 90.75 512 HIS A N 1
ATOM 4109 C CA . HIS A 1 512 ? -37.732 8.455 17.036 1.00 90.75 512 HIS A CA 1
ATOM 4110 C C . HIS A 1 512 ? -36.297 7.917 16.978 1.00 90.75 512 HIS A C 1
ATOM 4112 O O . HIS A 1 512 ? -35.690 7.780 15.909 1.00 90.75 512 HIS A O 1
ATOM 4118 N N . ARG A 1 513 ? -35.746 7.578 18.149 1.00 90.31 513 ARG A N 1
ATOM 4119 C CA . ARG A 1 513 ? -34.344 7.159 18.307 1.00 90.31 513 ARG A CA 1
ATOM 4120 C C . ARG A 1 513 ? -33.997 5.897 17.515 1.00 90.31 513 ARG A C 1
ATOM 4122 O O . ARG A 1 513 ? -32.900 5.809 16.965 1.00 90.31 513 ARG A O 1
ATOM 4129 N N . LYS A 1 514 ? -34.939 4.960 17.391 1.00 90.06 514 LYS A N 1
ATOM 4130 C CA . LYS A 1 514 ? -34.773 3.757 16.558 1.00 90.06 514 LYS A CA 1
ATOM 4131 C C . LYS A 1 514 ? -34.629 4.069 15.063 1.00 90.06 514 LYS A C 1
ATOM 4133 O O . LYS A 1 514 ? -33.770 3.477 14.426 1.00 90.06 514 LYS A O 1
ATOM 4138 N N . ALA A 1 515 ? -35.363 5.046 14.521 1.00 91.44 515 ALA A N 1
ATOM 4139 C CA . ALA A 1 515 ? -35.226 5.426 13.110 1.00 91.44 515 ALA A CA 1
ATOM 4140 C C . ALA A 1 515 ? -33.812 5.942 12.794 1.00 91.44 515 ALA A C 1
ATOM 4142 O O . ALA A 1 515 ? -33.232 5.580 11.773 1.00 91.44 515 ALA A O 1
ATOM 4143 N N . LEU A 1 516 ? -33.227 6.742 13.695 1.00 92.31 516 LEU A N 1
ATOM 4144 C CA . LEU A 1 516 ? -31.840 7.196 13.558 1.00 92.31 516 LEU A CA 1
ATOM 4145 C C . LEU A 1 516 ? -30.851 6.023 13.600 1.00 92.31 516 LEU A C 1
ATOM 4147 O O . LEU A 1 516 ? -29.913 5.968 12.812 1.00 92.31 516 LEU A O 1
ATOM 4151 N N . LEU A 1 517 ? -31.054 5.079 14.515 1.00 90.94 517 LEU A N 1
ATOM 4152 C CA . LEU A 1 517 ? -30.216 3.887 14.639 1.00 90.94 517 LEU A CA 1
ATOM 4153 C C . LEU A 1 517 ? -30.251 2.997 13.406 1.00 90.94 517 LEU A C 1
ATOM 4155 O O . LEU A 1 517 ? -29.196 2.580 12.926 1.00 90.94 517 LEU A O 1
ATOM 4159 N N . ASP A 1 518 ? -31.448 2.728 12.896 1.00 91.31 518 ASP A N 1
ATOM 4160 C CA . ASP A 1 518 ? -31.641 1.907 11.707 1.00 91.31 518 ASP A CA 1
ATOM 4161 C C . ASP A 1 518 ? -30.997 2.581 10.489 1.00 91.31 518 ASP A C 1
ATOM 4163 O O . ASP A 1 518 ? -30.330 1.910 9.699 1.00 91.31 518 ASP A O 1
ATOM 4167 N N . ALA A 1 519 ? -31.066 3.915 10.398 1.00 93.75 519 ALA A N 1
ATOM 4168 C CA . ALA A 1 519 ? -30.354 4.688 9.384 1.00 93.75 519 ALA A CA 1
ATOM 4169 C C . ALA A 1 519 ? -28.824 4.591 9.539 1.00 93.75 519 ALA A C 1
ATOM 4171 O O . ALA A 1 519 ? -28.120 4.336 8.563 1.00 93.75 519 ALA A O 1
ATOM 4172 N N . ILE A 1 520 ? -28.273 4.707 10.755 1.00 93.69 520 ILE A N 1
ATOM 4173 C CA . ILE A 1 520 ? -26.824 4.535 10.985 1.00 93.69 520 ILE A CA 1
ATOM 4174 C C . ILE A 1 520 ? -26.384 3.119 10.586 1.00 93.69 520 ILE A C 1
ATOM 4176 O O . ILE A 1 520 ? -25.362 2.944 9.918 1.00 93.69 520 ILE A O 1
ATOM 4180 N N . GLN A 1 521 ? -27.157 2.100 10.955 1.00 93.31 521 GLN A N 1
ATOM 4181 C CA . GLN A 1 521 ? -26.854 0.708 10.640 1.00 93.31 521 GLN A CA 1
ATOM 4182 C C . GLN A 1 521 ? -26.954 0.415 9.132 1.00 93.31 521 GLN A C 1
ATOM 4184 O O . GLN A 1 521 ? -26.081 -0.272 8.587 1.00 93.31 521 GLN A O 1
ATOM 4189 N N . GLY A 1 522 ? -28.005 0.908 8.473 1.00 92.81 522 GLY A N 1
ATOM 4190 C CA . GLY A 1 522 ? -28.330 0.633 7.073 1.00 92.81 522 GLY A CA 1
ATOM 4191 C C . GLY A 1 522 ? -27.551 1.477 6.067 1.00 92.81 522 GLY A C 1
ATOM 4192 O O . GLY A 1 522 ? -27.118 0.951 5.045 1.00 92.81 522 GLY A O 1
ATOM 4193 N N . GLU A 1 523 ? -27.315 2.754 6.364 1.00 93.69 523 GLU A N 1
ATOM 4194 C CA . GLU A 1 523 ? -26.712 3.703 5.419 1.00 93.69 523 GLU A CA 1
ATOM 4195 C C . GLU A 1 523 ? -25.222 3.947 5.681 1.00 93.69 523 GLU A C 1
ATOM 4197 O O . GLU A 1 523 ? -24.480 4.283 4.758 1.00 93.69 523 GLU A O 1
ATOM 4202 N N . ILE A 1 524 ? -24.743 3.732 6.914 1.00 93.25 524 ILE A N 1
ATOM 4203 C CA . ILE A 1 524 ? -23.334 3.964 7.265 1.00 93.25 524 ILE A CA 1
ATOM 4204 C C . ILE A 1 524 ? -22.617 2.659 7.563 1.00 93.25 524 ILE A C 1
ATOM 4206 O O . ILE A 1 524 ? -21.704 2.289 6.823 1.00 93.25 524 ILE A O 1
ATOM 4210 N N . ALA A 1 525 ? -22.987 1.968 8.643 1.00 90.62 525 ALA A N 1
ATOM 4211 C CA . ALA A 1 525 ? -22.217 0.836 9.144 1.00 90.62 525 ALA A CA 1
ATOM 4212 C C . ALA A 1 525 ? -22.184 -0.309 8.123 1.00 90.62 525 ALA A C 1
ATOM 4214 O O . ALA A 1 525 ? -21.107 -0.785 7.772 1.00 90.62 525 ALA A O 1
ATOM 4215 N N . GLY A 1 526 ? -23.342 -0.719 7.593 1.00 89.50 526 GLY A N 1
ATOM 4216 C CA . GLY A 1 526 ? -23.445 -1.777 6.583 1.00 89.50 526 GLY A CA 1
ATOM 4217 C C . GLY A 1 526 ? -22.630 -1.483 5.314 1.00 89.50 526 GLY A C 1
ATOM 4218 O O . GLY A 1 526 ? -21.736 -2.269 4.986 1.00 89.50 526 GLY A O 1
ATOM 4219 N N . PRO A 1 527 ? -22.870 -0.351 4.626 1.00 92.62 527 PRO A N 1
ATOM 4220 C CA . PRO A 1 527 ? -22.127 0.025 3.427 1.00 92.62 527 PRO A CA 1
ATOM 4221 C C . PRO A 1 527 ? -20.635 0.232 3.681 1.00 92.62 527 PRO A C 1
ATOM 4223 O O . PRO A 1 527 ? -19.821 -0.169 2.852 1.00 92.62 527 PRO A O 1
ATOM 4226 N N . THR A 1 528 ? -20.253 0.802 4.829 1.00 85.56 528 THR A N 1
ATOM 4227 C CA . THR A 1 528 ? -18.840 1.000 5.183 1.00 85.56 528 THR A CA 1
ATOM 4228 C C . THR A 1 528 ? -18.141 -0.330 5.431 1.00 85.56 528 THR A C 1
ATOM 4230 O O . THR A 1 528 ? -17.060 -0.537 4.890 1.00 85.56 528 THR A O 1
ATOM 4233 N N . ILE A 1 529 ? -18.755 -1.256 6.175 1.00 87.88 529 ILE A N 1
ATOM 4234 C CA . ILE A 1 529 ? -18.216 -2.611 6.360 1.00 87.88 529 ILE A CA 1
ATOM 4235 C C . ILE A 1 529 ? -18.077 -3.291 5.001 1.00 87.88 529 ILE A C 1
ATOM 4237 O O . ILE A 1 529 ? -16.981 -3.737 4.683 1.00 87.88 529 ILE A O 1
ATOM 4241 N N . LYS A 1 530 ? -19.133 -3.291 4.172 1.00 87.12 530 LYS A N 1
ATOM 4242 C CA . LYS A 1 530 ? -19.102 -3.891 2.830 1.00 87.12 530 LYS A CA 1
ATOM 4243 C C . LYS A 1 530 ? -17.952 -3.310 2.012 1.00 87.12 530 LYS A C 1
ATOM 4245 O O . LYS A 1 530 ? -17.059 -4.058 1.646 1.00 87.12 530 LYS A O 1
ATOM 4250 N N . LYS A 1 531 ? -17.903 -1.986 1.845 1.00 85.69 531 LYS A N 1
ATOM 4251 C CA . LYS A 1 531 ? -16.862 -1.276 1.085 1.00 85.69 531 LYS A CA 1
ATOM 4252 C C . LYS A 1 531 ? -15.450 -1.550 1.599 1.00 85.69 531 LYS A C 1
ATOM 4254 O O . LYS A 1 531 ? -14.528 -1.691 0.805 1.00 85.69 531 LYS A O 1
ATOM 4259 N N . LEU A 1 532 ? -15.254 -1.565 2.917 1.00 81.00 532 LEU A N 1
ATOM 4260 C CA . LEU A 1 532 ? -13.932 -1.782 3.501 1.00 81.00 532 LEU A CA 1
ATOM 4261 C C . LEU A 1 532 ? -13.510 -3.253 3.421 1.00 81.00 532 LEU A C 1
ATOM 4263 O O . LEU A 1 532 ? -12.319 -3.489 3.229 1.00 81.00 532 LEU A O 1
ATOM 4267 N N . SER A 1 533 ? -14.461 -4.190 3.505 1.00 74.50 533 SER A N 1
ATOM 4268 C CA . SER A 1 533 ? -14.248 -5.638 3.361 1.00 74.50 533 SER A CA 1
ATOM 4269 C C . SER A 1 533 ? -14.058 -6.090 1.911 1.00 74.50 533 SER A C 1
ATOM 4271 O O . SER A 1 533 ? -13.307 -7.023 1.658 1.00 74.50 533 SER A O 1
ATOM 4273 N N . THR A 1 534 ? -14.683 -5.411 0.944 1.00 71.88 534 THR A N 1
ATOM 4274 C CA . THR A 1 534 ? -14.491 -5.686 -0.481 1.00 71.88 534 THR A CA 1
ATOM 4275 C C . THR A 1 534 ? -13.206 -5.011 -0.946 1.00 71.88 534 THR A C 1
ATOM 4277 O O . THR A 1 534 ? -13.130 -3.784 -1.054 1.00 71.88 534 THR A O 1
ATOM 4280 N N . ILE A 1 535 ? -12.170 -5.805 -1.188 1.00 56.84 535 ILE A N 1
ATOM 4281 C CA . ILE A 1 535 ? -10.982 -5.357 -1.912 1.00 56.84 535 ILE A CA 1
ATOM 4282 C C . ILE A 1 535 ? -11.388 -5.302 -3.388 1.00 56.84 535 ILE A C 1
ATOM 4284 O O . ILE A 1 535 ? -11.683 -6.337 -3.974 1.00 56.84 535 ILE A O 1
ATOM 4288 N N . ASP A 1 536 ? -11.486 -4.095 -3.950 1.00 44.72 536 ASP A N 1
ATOM 4289 C CA . ASP A 1 536 ? -11.698 -3.898 -5.387 1.00 44.72 536 ASP A CA 1
ATOM 4290 C C . ASP A 1 536 ? -10.368 -4.218 -6.094 1.00 44.72 536 ASP A C 1
ATOM 4292 O O . ASP A 1 536 ? -9.402 -3.469 -5.901 1.00 44.72 536 ASP A O 1
ATOM 4296 N N . PRO A 1 537 ? -10.265 -5.348 -6.820 1.00 44.22 537 PRO A N 1
ATOM 4297 C CA . PRO A 1 537 ? -8.990 -5.859 -7.324 1.00 44.22 537 PRO A CA 1
ATOM 4298 C C . PRO A 1 537 ? -8.330 -4.926 -8.346 1.00 44.22 537 PRO A C 1
ATOM 4300 O O . PRO A 1 537 ? -7.115 -4.986 -8.520 1.00 44.22 537 PRO A O 1
ATOM 4303 N N . ASP A 1 538 ? -9.101 -4.029 -8.966 1.00 44.25 538 ASP A N 1
ATOM 4304 C CA . ASP A 1 538 ? -8.630 -3.193 -10.071 1.00 44.25 538 ASP A CA 1
ATOM 4305 C C . ASP A 1 538 ? -8.269 -1.754 -9.654 1.00 44.25 538 ASP A C 1
ATOM 4307 O O . ASP A 1 538 ? -7.759 -0.985 -10.472 1.00 44.25 538 ASP A O 1
ATOM 4311 N N . ASN A 1 539 ? -8.509 -1.359 -8.394 1.00 43.66 539 ASN A N 1
ATOM 4312 C CA . ASN A 1 539 ? -8.531 0.061 -8.008 1.00 43.66 539 ASN A CA 1
ATOM 4313 C C . ASN A 1 539 ? -7.560 0.468 -6.882 1.00 43.66 539 ASN A C 1
ATOM 4315 O O . ASN A 1 539 ? -7.519 1.643 -6.500 1.00 43.66 539 ASN A O 1
ATOM 4319 N N . ASP A 1 540 ? -6.749 -0.449 -6.342 1.00 43.56 540 ASP A N 1
ATOM 4320 C CA . ASP A 1 540 ? -5.857 -0.133 -5.215 1.00 43.56 540 ASP A CA 1
ATOM 4321 C C . ASP A 1 540 ? -4.467 0.363 -5.663 1.00 43.56 540 ASP A C 1
ATOM 4323 O O . ASP A 1 540 ? -3.450 -0.316 -5.573 1.00 43.56 540 ASP A O 1
ATOM 4327 N N . LEU A 1 541 ? -4.425 1.609 -6.152 1.00 42.47 541 LEU A N 1
ATOM 4328 C CA . LEU A 1 541 ? -3.192 2.406 -6.272 1.00 42.47 541 LEU A CA 1
ATOM 4329 C C . LEU A 1 541 ? -2.998 3.378 -5.089 1.00 42.47 541 LEU A C 1
ATOM 4331 O O . LEU A 1 541 ? -2.062 4.181 -5.106 1.00 42.47 541 LEU A O 1
ATOM 4335 N N . SER A 1 542 ? -3.870 3.360 -4.067 1.00 40.12 542 SER A N 1
ATOM 4336 C CA . SER A 1 542 ? -3.948 4.445 -3.069 1.00 40.12 542 SER A CA 1
ATOM 4337 C C . SER A 1 542 ? -3.705 4.051 -1.608 1.00 40.12 542 SER A C 1
ATOM 4339 O O . SER A 1 542 ? -3.900 4.881 -0.713 1.00 40.12 542 SER A O 1
ATOM 4341 N N . THR A 1 543 ? -3.146 2.879 -1.338 1.00 40.38 543 THR A N 1
ATOM 4342 C CA . THR A 1 543 ? -2.331 2.686 -0.134 1.00 40.38 543 THR A CA 1
ATOM 4343 C C . THR A 1 543 ? -0.998 2.087 -0.543 1.00 40.38 543 THR A C 1
ATOM 4345 O O . THR A 1 543 ? -0.959 1.141 -1.312 1.00 40.38 543 THR A O 1
ATOM 4348 N N . ARG A 1 544 ? 0.107 2.705 -0.104 1.00 44.47 544 ARG A N 1
ATOM 4349 C CA . ARG A 1 544 ? 1.482 2.258 -0.370 1.00 44.47 544 ARG A CA 1
ATOM 4350 C C . ARG A 1 544 ? 1.621 0.765 -0.025 1.00 44.47 544 ARG A C 1
ATOM 4352 O O . ARG A 1 544 ? 1.785 0.443 1.144 1.00 44.47 544 ARG A O 1
ATOM 4359 N N . GLY A 1 545 ? 1.562 -0.096 -1.033 1.00 36.28 545 GLY A N 1
ATOM 4360 C CA . GLY A 1 545 ? 1.660 -1.546 -0.922 1.00 36.28 545 GLY A CA 1
ATOM 4361 C C . GLY A 1 545 ? 1.854 -2.141 -2.314 1.00 36.28 545 GLY A C 1
ATOM 4362 O O . GLY A 1 545 ? 1.260 -1.683 -3.283 1.00 36.28 545 GLY A O 1
ATOM 4363 N N . ASP A 1 546 ? 2.791 -3.069 -2.403 1.00 39.31 546 ASP A N 1
ATOM 4364 C CA . ASP A 1 546 ? 3.337 -3.704 -3.599 1.00 39.31 546 ASP A CA 1
ATOM 4365 C C . ASP A 1 546 ? 2.294 -4.612 -4.306 1.00 39.31 546 ASP A C 1
ATOM 4367 O O . ASP A 1 546 ? 1.601 -5.352 -3.605 1.00 39.31 546 ASP A O 1
ATOM 4371 N N . PRO A 1 547 ? 2.178 -4.641 -5.654 1.00 39.19 547 PRO A N 1
ATOM 4372 C CA . PRO A 1 547 ? 1.333 -5.592 -6.406 1.00 39.19 547 PRO A CA 1
ATOM 4373 C C . PRO A 1 547 ? 1.617 -7.096 -6.171 1.00 39.19 547 PRO A C 1
ATOM 4375 O O . PRO A 1 547 ? 0.970 -7.942 -6.791 1.00 39.19 547 PRO A O 1
ATOM 4378 N N . HIS A 1 548 ? 2.556 -7.449 -5.288 1.00 38.94 548 HIS A N 1
ATOM 4379 C CA . HIS A 1 548 ? 2.956 -8.825 -4.979 1.00 38.94 548 HIS A CA 1
ATOM 4380 C C . HIS A 1 548 ? 2.278 -9.456 -3.747 1.00 38.94 548 HIS A C 1
ATOM 4382 O O . HIS A 1 548 ? 2.483 -10.644 -3.508 1.00 38.94 548 HIS A O 1
ATOM 4388 N N . GLN A 1 549 ? 1.422 -8.745 -3.000 1.00 42.28 549 GLN A N 1
ATOM 4389 C CA . GLN A 1 549 ? 0.553 -9.388 -1.998 1.00 42.28 549 GLN A CA 1
ATOM 4390 C C . GLN A 1 549 ? -0.667 -10.037 -2.670 1.00 42.28 549 GLN A C 1
ATOM 4392 O O . GLN A 1 549 ? -1.781 -9.518 -2.647 1.00 42.28 549 GLN A O 1
ATOM 4397 N N . GLN A 1 550 ? -0.455 -11.203 -3.278 1.00 39.97 550 GLN A N 1
ATOM 4398 C CA . GLN A 1 550 ? -1.544 -12.134 -3.555 1.00 39.97 550 GLN A CA 1
ATOM 4399 C C . GLN A 1 550 ? -1.729 -13.006 -2.318 1.00 39.97 550 GLN A C 1
ATOM 4401 O O . GLN A 1 550 ? -1.010 -13.977 -2.112 1.00 39.97 550 GLN A O 1
ATOM 4406 N N . ILE A 1 551 ? -2.698 -12.625 -1.483 1.00 40.06 551 ILE A N 1
ATOM 4407 C CA . ILE A 1 551 ? -3.298 -13.538 -0.510 1.00 40.06 551 ILE A CA 1
ATOM 4408 C C . ILE A 1 551 ? -3.708 -14.780 -1.306 1.00 40.06 551 ILE A C 1
ATOM 4410 O O . ILE A 1 551 ? -4.523 -14.668 -2.229 1.00 40.06 551 ILE A O 1
ATOM 4414 N N . VAL A 1 552 ? -3.123 -15.939 -0.991 1.00 42.31 552 VAL A N 1
ATOM 4415 C CA . VAL A 1 552 ? -3.670 -17.229 -1.419 1.00 42.31 552 VAL A CA 1
ATOM 4416 C C . VAL A 1 552 ? -5.103 -17.239 -0.901 1.00 42.31 552 VAL A C 1
ATOM 4418 O O . VAL A 1 552 ? -5.344 -17.245 0.305 1.00 42.31 552 VAL A O 1
ATOM 4421 N N . ARG A 1 553 ? -6.046 -17.055 -1.828 1.00 49.44 553 ARG A N 1
ATOM 4422 C CA . ARG A 1 553 ? -7.472 -16.897 -1.540 1.00 49.44 553 ARG A CA 1
ATOM 4423 C C . ARG A 1 553 ? -7.965 -18.091 -0.718 1.00 49.44 553 ARG A C 1
ATOM 4425 O O . ARG A 1 553 ? -7.478 -19.201 -0.910 1.00 49.44 553 ARG A O 1
ATOM 4432 N N . SER A 1 554 ? -8.975 -17.865 0.123 1.00 50.25 554 SER A N 1
ATOM 4433 C CA . SER A 1 554 ? -9.673 -18.871 0.949 1.00 50.25 554 SER A CA 1
ATOM 4434 C C . SER A 1 554 ? -10.241 -20.072 0.185 1.00 50.25 554 SER A C 1
ATOM 4436 O O . SER A 1 554 ? -10.720 -21.015 0.806 1.00 50.25 554 SER A O 1
ATOM 4438 N N . ASP A 1 555 ? -10.212 -20.022 -1.142 1.00 64.56 555 ASP A N 1
ATOM 4439 C CA . ASP A 1 555 ? -10.881 -20.965 -2.031 1.00 64.56 555 ASP A CA 1
ATOM 4440 C C . ASP A 1 555 ? -9.955 -22.138 -2.416 1.00 64.56 555 ASP A C 1
ATOM 4442 O O . ASP A 1 555 ? -10.417 -23.140 -2.953 1.00 64.56 555 ASP A O 1
ATOM 4446 N N . TRP A 1 556 ? -8.649 -22.041 -2.123 1.00 77.81 556 TRP A N 1
ATOM 4447 C CA . TRP A 1 556 ? -7.707 -23.153 -2.268 1.00 77.81 556 TRP A CA 1
ATOM 4448 C C . TRP A 1 556 ? -7.692 -23.990 -0.993 1.00 77.81 556 TRP A C 1
ATOM 4450 O O . TRP A 1 556 ? -6.973 -23.698 -0.037 1.00 77.81 556 TRP A O 1
ATOM 4460 N N . THR A 1 557 ? -8.499 -25.047 -0.978 1.00 84.69 557 THR A N 1
ATOM 4461 C CA . THR A 1 557 ? -8.414 -26.069 0.066 1.00 84.69 557 THR A CA 1
ATOM 4462 C C . THR A 1 557 ? -7.093 -26.839 -0.058 1.00 84.69 557 THR A C 1
ATOM 4464 O O . THR A 1 557 ? -6.442 -26.838 -1.111 1.00 84.69 557 THR A O 1
ATOM 4467 N N . ALA A 1 558 ? -6.677 -27.512 1.020 1.00 77.25 558 ALA A N 1
ATOM 4468 C CA . ALA A 1 558 ? -5.524 -28.414 0.974 1.00 77.25 558 ALA A CA 1
ATOM 4469 C C . ALA A 1 558 ? -5.712 -29.486 -0.116 1.00 77.25 558 ALA A C 1
ATOM 4471 O O . ALA A 1 558 ? -4.803 -29.720 -0.903 1.00 77.25 558 ALA A O 1
ATOM 4472 N N . GLU A 1 559 ? -6.930 -30.023 -0.243 1.00 83.88 559 GLU A N 1
ATOM 4473 C CA . GLU A 1 559 ? -7.295 -30.995 -1.280 1.00 83.88 559 GLU A CA 1
ATOM 4474 C C . GLU A 1 559 ? -7.138 -30.438 -2.699 1.00 83.88 559 GLU A C 1
ATOM 4476 O O . GLU A 1 559 ? -6.602 -31.117 -3.572 1.00 83.88 559 GLU A O 1
ATOM 4481 N N . LEU A 1 560 ? -7.571 -29.196 -2.944 1.00 88.06 560 LEU A N 1
ATOM 4482 C CA . LEU A 1 560 ? -7.444 -28.567 -4.260 1.00 88.06 560 LEU A CA 1
ATOM 4483 C C . LEU A 1 560 ? -5.978 -28.263 -4.596 1.00 88.06 560 LEU A C 1
ATOM 4485 O O . LEU A 1 560 ? -5.559 -28.368 -5.749 1.00 88.06 560 LEU A O 1
ATOM 4489 N N . SER A 1 561 ? -5.190 -27.920 -3.578 1.00 88.38 561 SER A N 1
ATOM 4490 C CA . SER A 1 561 ? -3.751 -27.682 -3.707 1.00 88.38 561 SER A CA 1
ATOM 4491 C C . SER A 1 561 ? -2.998 -28.979 -4.014 1.00 88.38 561 SER A C 1
ATOM 4493 O O . SER A 1 561 ? -2.150 -28.988 -4.902 1.00 88.38 561 SER A O 1
ATOM 4495 N N . GLU A 1 562 ? -3.331 -30.083 -3.343 1.00 85.94 562 GLU A N 1
ATOM 4496 C CA . GLU A 1 562 ? -2.792 -31.418 -3.638 1.00 85.94 562 GLU A CA 1
ATOM 4497 C C . GLU A 1 562 ? -3.197 -31.892 -5.036 1.00 85.94 562 GLU A C 1
ATOM 4499 O O . GLU A 1 562 ? -2.341 -32.332 -5.804 1.00 85.94 562 GLU A O 1
ATOM 4504 N N . ALA A 1 563 ? -4.465 -31.714 -5.419 1.00 92.19 563 ALA A N 1
ATOM 4505 C CA . ALA A 1 563 ? -4.938 -32.042 -6.761 1.00 92.19 563 ALA A CA 1
ATOM 4506 C C . ALA A 1 563 ? -4.192 -31.231 -7.833 1.00 92.19 563 ALA A C 1
ATOM 4508 O O . ALA A 1 563 ? -3.786 -31.780 -8.857 1.00 92.19 563 ALA A O 1
ATOM 4509 N N . LEU A 1 564 ? -3.942 -29.938 -7.597 1.00 93.81 564 LEU A N 1
ATOM 4510 C CA . LEU A 1 564 ? -3.115 -29.123 -8.488 1.00 93.81 564 LEU A CA 1
ATOM 4511 C C . LEU A 1 564 ? -1.689 -29.676 -8.593 1.00 93.81 564 LEU A C 1
ATOM 4513 O O . LEU A 1 564 ? -1.155 -29.749 -9.700 1.00 93.81 564 LEU A O 1
ATOM 4517 N N . GLN A 1 565 ? -1.076 -30.078 -7.476 1.00 91.81 565 GLN A N 1
ATOM 4518 C CA . GLN A 1 565 ? 0.265 -30.661 -7.498 1.00 91.81 565 GLN A CA 1
ATOM 4519 C C . GLN A 1 565 ? 0.309 -31.959 -8.305 1.00 91.81 565 GLN A C 1
ATOM 4521 O O . GLN A 1 565 ? 1.190 -32.122 -9.150 1.00 91.81 565 GLN A O 1
ATOM 4526 N N . GLU A 1 566 ? -0.661 -32.848 -8.097 1.00 92.44 566 GLU A N 1
ATOM 4527 C CA . GLU A 1 566 ? -0.770 -34.109 -8.826 1.00 92.44 566 GLU A CA 1
ATOM 4528 C C . GLU A 1 566 ? -0.914 -33.867 -10.334 1.00 92.44 566 GLU A C 1
ATOM 4530 O O . GLU A 1 566 ? -0.187 -34.464 -11.128 1.00 92.44 566 GLU A O 1
ATOM 4535 N N . ARG A 1 567 ? -1.777 -32.928 -10.743 1.00 95.75 567 ARG A N 1
ATOM 4536 C CA . ARG A 1 567 ? -1.986 -32.584 -12.160 1.00 95.75 567 ARG A CA 1
ATOM 4537 C C . ARG A 1 567 ? -0.750 -31.985 -12.807 1.00 95.75 567 ARG A C 1
ATOM 4539 O O . ARG A 1 567 ? -0.425 -32.328 -13.942 1.00 95.75 567 ARG A O 1
ATOM 4546 N N . VAL A 1 568 ? -0.031 -31.123 -12.092 1.00 94.06 568 VAL A N 1
ATOM 4547 C CA . VAL A 1 568 ? 1.231 -30.570 -12.591 1.00 94.06 568 VAL A CA 1
ATOM 4548 C C . VAL A 1 568 ? 2.290 -31.667 -12.727 1.00 94.06 568 VAL A C 1
ATOM 4550 O O . VAL A 1 568 ? 3.031 -31.673 -13.709 1.00 94.06 568 VAL A O 1
ATOM 4553 N N . LEU A 1 569 ? 2.355 -32.620 -11.793 1.00 89.88 569 LEU A N 1
ATOM 4554 C CA . LEU A 1 569 ? 3.265 -33.763 -11.890 1.00 89.88 569 LEU A CA 1
ATOM 4555 C C . LEU A 1 569 ? 2.893 -34.694 -13.052 1.00 89.88 569 LEU A C 1
ATOM 4557 O O . LEU A 1 569 ? 3.778 -35.060 -13.820 1.00 89.88 569 LEU A O 1
ATOM 4561 N N . GLN A 1 570 ? 1.611 -35.016 -13.238 1.00 93.56 570 GLN A N 1
ATOM 4562 C CA . GLN A 1 570 ? 1.122 -35.809 -14.374 1.00 93.56 570 GLN A CA 1
ATOM 4563 C C . GLN A 1 570 ? 1.422 -35.125 -15.713 1.00 93.56 570 GLN A C 1
ATOM 4565 O O . GLN A 1 570 ? 1.911 -35.771 -16.634 1.00 93.56 570 GLN A O 1
ATOM 4570 N N . ALA A 1 571 ? 1.213 -33.808 -15.813 1.00 92.50 571 ALA A N 1
ATOM 4571 C CA . ALA A 1 571 ? 1.539 -33.038 -17.013 1.00 92.50 571 ALA A CA 1
ATOM 4572 C C . ALA A 1 571 ? 3.049 -33.001 -17.315 1.00 92.50 571 ALA A C 1
ATOM 4574 O O . ALA A 1 571 ? 3.435 -32.811 -18.467 1.00 92.50 571 ALA A O 1
ATOM 4575 N N . LYS A 1 572 ? 3.903 -33.190 -16.299 1.00 88.94 572 LYS A N 1
ATOM 4576 C CA . LYS A 1 572 ? 5.363 -33.297 -16.451 1.00 88.94 572 LYS A CA 1
ATOM 4577 C C . LYS A 1 572 ? 5.849 -34.717 -16.752 1.00 88.94 572 LYS A C 1
ATOM 4579 O O . LYS A 1 572 ? 6.963 -34.874 -17.251 1.00 88.94 572 LYS A O 1
ATOM 4584 N N . GLN A 1 573 ? 5.064 -35.753 -16.452 1.00 88.00 573 GLN A N 1
ATOM 4585 C CA . GLN A 1 573 ? 5.453 -37.133 -16.738 1.00 88.00 573 GLN A CA 1
ATOM 4586 C C . GLN A 1 573 ? 5.535 -37.356 -18.254 1.00 88.00 573 GLN A C 1
ATOM 4588 O O . GLN A 1 573 ? 4.575 -37.138 -18.987 1.00 88.00 573 GLN A O 1
ATOM 4593 N N . GLY A 1 574 ? 6.703 -37.797 -18.728 1.00 76.94 574 GLY A N 1
ATOM 4594 C CA . GLY A 1 574 ? 6.953 -38.077 -20.145 1.00 76.94 574 GLY A CA 1
ATOM 4595 C C . GLY A 1 574 ? 7.509 -36.905 -20.959 1.00 76.94 574 GLY A C 1
ATOM 4596 O O . GLY A 1 574 ? 7.701 -37.064 -22.164 1.00 76.94 574 GLY A O 1
ATOM 4597 N N . VAL A 1 575 ? 7.810 -35.758 -20.335 1.00 76.00 575 VAL A N 1
ATOM 4598 C CA . VAL A 1 575 ? 8.466 -34.634 -21.018 1.00 76.00 575 VAL A CA 1
ATOM 4599 C C . VAL A 1 575 ? 9.883 -34.425 -20.488 1.00 76.00 575 VAL A C 1
ATOM 4601 O O . VAL A 1 575 ? 10.088 -33.895 -19.403 1.00 76.00 575 VAL A O 1
ATOM 4604 N N . GLU A 1 576 ? 10.881 -34.820 -21.280 1.00 71.12 576 GLU A N 1
ATOM 4605 C CA . GLU A 1 576 ? 12.306 -34.688 -20.924 1.00 71.12 576 GLU A CA 1
ATOM 4606 C C . GLU A 1 576 ? 12.877 -33.278 -21.158 1.00 71.12 576 GLU A C 1
ATOM 4608 O O . GLU A 1 576 ? 14.029 -33.006 -20.818 1.00 71.12 576 GLU A O 1
ATOM 4613 N N . ARG A 1 577 ? 12.105 -32.359 -21.752 1.00 72.94 577 ARG A N 1
ATOM 4614 C CA . ARG A 1 577 ? 12.610 -31.027 -22.102 1.00 72.94 577 ARG A CA 1
ATOM 4615 C C . ARG A 1 577 ? 12.407 -30.014 -20.975 1.00 72.94 577 ARG A C 1
ATOM 4617 O O . ARG A 1 577 ? 11.302 -29.840 -20.469 1.00 72.94 577 ARG A O 1
ATOM 4624 N N . ALA A 1 578 ? 13.482 -29.306 -20.630 1.00 61.97 578 ALA A N 1
ATOM 4625 C CA . ALA A 1 578 ? 13.504 -28.293 -19.572 1.00 61.97 578 ALA A CA 1
ATOM 4626 C C . ALA A 1 578 ? 12.706 -27.012 -19.901 1.00 61.97 578 ALA A C 1
ATOM 4628 O O . ALA A 1 578 ? 12.444 -26.216 -19.004 1.00 61.97 578 ALA A O 1
ATOM 4629 N N . ASP A 1 579 ? 12.331 -26.808 -21.166 1.00 70.62 579 ASP A N 1
ATOM 4630 C CA . ASP A 1 579 ? 11.565 -25.664 -21.675 1.00 70.62 579 ASP A CA 1
ATOM 4631 C C . ASP A 1 579 ? 10.062 -25.955 -21.833 1.00 70.62 579 ASP A C 1
ATOM 4633 O O . ASP A 1 579 ? 9.337 -25.159 -22.425 1.00 70.62 579 ASP A O 1
ATOM 4637 N N . PHE A 1 580 ? 9.574 -27.085 -21.315 1.00 81.12 580 PHE A N 1
ATOM 4638 C CA . PHE A 1 580 ? 8.164 -27.441 -21.423 1.00 81.12 580 PHE A CA 1
ATOM 4639 C C . PHE A 1 580 ? 7.266 -26.489 -20.622 1.00 81.12 580 PHE A C 1
ATOM 4641 O O . PHE A 1 580 ? 7.274 -26.477 -19.387 1.00 81.12 580 PHE A O 1
ATOM 4648 N N . GLU A 1 581 ? 6.460 -25.709 -21.341 1.00 87.69 581 GLU A N 1
ATOM 4649 C CA . GLU A 1 581 ? 5.420 -24.867 -20.760 1.00 87.69 581 GLU A CA 1
ATOM 4650 C C . GLU A 1 581 ? 4.191 -25.710 -20.390 1.00 87.69 581 GLU A C 1
ATOM 4652 O O . GLU A 1 581 ? 3.643 -26.451 -21.207 1.00 87.69 581 GLU A O 1
ATOM 4657 N N . LEU A 1 582 ? 3.742 -25.587 -19.140 1.00 92.81 582 LEU A N 1
ATOM 4658 C CA . LEU A 1 582 ? 2.524 -26.238 -18.661 1.00 92.81 582 LEU A CA 1
ATOM 4659 C C . LEU A 1 582 ? 1.289 -25.542 -19.247 1.00 92.81 582 LEU A C 1
ATOM 4661 O O . LEU A 1 582 ? 1.131 -24.328 -19.113 1.00 92.81 582 LEU A O 1
ATOM 4665 N N . ASP A 1 583 ? 0.368 -26.312 -19.833 1.00 95.50 583 ASP A N 1
ATOM 4666 C CA . ASP A 1 583 ? -0.936 -25.791 -20.254 1.00 95.50 583 ASP A CA 1
ATOM 4667 C C . ASP A 1 583 ? -1.851 -25.603 -19.036 1.00 95.50 583 ASP A C 1
ATOM 4669 O O . ASP A 1 583 ? -2.652 -26.464 -18.656 1.00 95.50 583 ASP A O 1
ATOM 4673 N N . TRP A 1 584 ? -1.728 -24.437 -18.408 1.00 95.12 584 TRP A N 1
ATOM 4674 C CA . TRP A 1 584 ? -2.497 -24.085 -17.221 1.00 95.12 584 TRP A CA 1
ATOM 4675 C C . TRP A 1 584 ? -4.008 -24.040 -17.455 1.00 95.12 584 TRP A C 1
ATOM 4677 O O . TRP A 1 584 ? -4.766 -24.230 -16.506 1.00 95.12 584 TRP A O 1
ATOM 4687 N N . LYS A 1 585 ? -4.473 -23.798 -18.690 1.00 94.62 585 LYS A N 1
ATOM 4688 C CA . LYS A 1 585 ? -5.912 -23.818 -18.999 1.00 94.62 585 LYS A CA 1
ATOM 4689 C C . LYS A 1 585 ? -6.447 -25.241 -18.936 1.00 94.62 585 LYS A C 1
ATOM 4691 O O . LYS A 1 585 ? -7.496 -25.456 -18.336 1.00 94.62 585 LYS A O 1
ATOM 4696 N N . LYS A 1 586 ? -5.702 -26.195 -19.498 1.00 96.06 586 LYS A N 1
ATOM 4697 C CA . LYS A 1 586 ? -6.038 -27.618 -19.420 1.00 96.06 586 LYS A CA 1
ATOM 4698 C C . LYS A 1 586 ? -6.043 -28.114 -17.971 1.00 96.06 586 LYS A C 1
ATOM 4700 O O . LYS A 1 586 ? -7.013 -28.732 -17.550 1.00 96.06 586 LYS A O 1
ATOM 4705 N N . ILE A 1 587 ? -5.016 -27.766 -17.189 1.00 95.62 587 ILE A N 1
ATOM 4706 C CA . ILE A 1 587 ? -4.932 -28.129 -15.762 1.00 95.62 587 ILE A CA 1
ATOM 4707 C C . ILE A 1 587 ? -6.126 -27.568 -14.974 1.00 95.62 587 ILE A C 1
ATOM 4709 O O . ILE A 1 587 ? -6.728 -28.281 -14.176 1.00 95.62 587 ILE A O 1
ATOM 4713 N N . ALA A 1 588 ? -6.508 -26.312 -15.219 1.00 95.56 588 ALA A N 1
ATOM 4714 C CA . ALA A 1 588 ? -7.664 -25.702 -14.567 1.00 95.56 588 ALA A CA 1
ATOM 4715 C C . ALA A 1 588 ? -8.989 -26.388 -14.933 1.00 95.56 588 ALA A C 1
ATOM 4717 O O . ALA A 1 588 ? -9.791 -26.669 -14.048 1.00 95.56 588 ALA A O 1
ATOM 4718 N N . GLN A 1 589 ? -9.191 -26.719 -16.212 1.00 95.31 589 GLN A N 1
ATOM 4719 C CA . GLN A 1 589 ? -10.384 -27.431 -16.674 1.00 95.31 589 GLN A CA 1
ATOM 4720 C C . GLN A 1 589 ? -10.495 -28.834 -16.051 1.00 95.31 589 GLN A C 1
ATOM 4722 O O . GLN A 1 589 ? -11.586 -29.275 -15.683 1.00 95.31 589 GLN A O 1
ATOM 4727 N N . GLU A 1 590 ? -9.371 -29.538 -15.902 1.00 95.25 590 GLU A N 1
ATOM 4728 C CA . GLU A 1 590 ? -9.328 -30.848 -15.243 1.00 95.25 590 GLU A CA 1
ATOM 4729 C C . GLU A 1 590 ? -9.652 -30.750 -13.744 1.00 95.25 590 GLU A C 1
ATOM 4731 O O . GLU A 1 590 ? -10.404 -31.582 -13.232 1.00 95.25 590 GLU A O 1
ATOM 4736 N N . LEU A 1 591 ? -9.158 -29.713 -13.058 1.00 94.12 591 LEU A N 1
ATOM 4737 C CA . LEU A 1 591 ? -9.487 -29.448 -11.653 1.00 94.12 591 LEU A CA 1
ATOM 4738 C C . LEU A 1 591 ? -10.964 -29.079 -11.459 1.00 94.12 591 LEU A C 1
ATOM 4740 O O . LEU A 1 591 ? -11.598 -29.601 -10.545 1.00 94.12 591 LEU A O 1
ATOM 4744 N N . GLU A 1 592 ? -11.540 -28.250 -12.335 1.00 92.06 592 GLU A N 1
ATOM 4745 C CA . GLU A 1 592 ? -12.974 -27.927 -12.293 1.00 92.06 592 GLU A CA 1
ATOM 4746 C C . GLU A 1 592 ? -13.845 -29.168 -12.508 1.00 92.06 592 GLU A C 1
ATOM 4748 O O . GLU A 1 592 ? -14.843 -29.348 -11.814 1.00 92.06 592 GLU A O 1
ATOM 4753 N N . THR A 1 593 ? -13.456 -30.059 -13.425 1.00 92.06 593 THR A N 1
ATOM 4754 C CA . THR A 1 593 ? -14.195 -31.306 -13.684 1.00 92.06 593 THR A CA 1
ATOM 4755 C C . THR A 1 593 ? -14.148 -32.244 -12.470 1.00 92.06 593 THR A C 1
ATOM 4757 O O . THR A 1 593 ? -15.140 -32.896 -12.141 1.00 92.06 593 THR A O 1
ATOM 4760 N N . GLN A 1 594 ? -13.009 -32.292 -11.773 1.00 87.50 594 GLN A N 1
ATOM 4761 C CA . GLN A 1 594 ? -12.815 -33.105 -10.570 1.00 87.50 594 GLN A CA 1
ATOM 4762 C C . GLN A 1 594 ? -13.606 -32.567 -9.366 1.00 87.50 594 GLN A C 1
ATOM 4764 O O . GLN A 1 594 ? -14.198 -33.355 -8.627 1.00 87.50 594 GLN A O 1
ATOM 4769 N N . GLU A 1 595 ? -13.677 -31.246 -9.196 1.00 81.38 595 GLU A N 1
ATOM 4770 C CA . GLU A 1 595 ? -14.501 -30.608 -8.161 1.00 81.38 595 GLU A CA 1
ATOM 4771 C C . GLU A 1 595 ? -15.999 -30.716 -8.464 1.00 81.38 595 GLU A C 1
ATOM 4773 O O . GLU A 1 595 ? -16.780 -31.039 -7.574 1.00 81.38 595 GLU A O 1
ATOM 4778 N N . GLN A 1 596 ? -16.420 -30.560 -9.723 1.00 77.62 596 GLN A N 1
ATOM 4779 C CA . GLN A 1 596 ? -17.817 -30.775 -10.124 1.00 77.62 596 GLN A CA 1
ATOM 4780 C C . GLN A 1 596 ? -18.279 -32.218 -9.881 1.00 77.62 596 GLN A C 1
ATOM 4782 O O . GLN A 1 596 ? -19.440 -32.443 -9.547 1.00 77.62 596 GLN A O 1
ATOM 4787 N N . ALA A 1 597 ? -17.375 -33.196 -9.988 1.00 68.56 597 ALA A N 1
ATOM 4788 C CA . ALA A 1 597 ? -17.670 -34.583 -9.640 1.00 68.56 597 ALA A CA 1
ATOM 4789 C C . ALA A 1 597 ? -17.827 -34.804 -8.120 1.00 68.56 597 ALA A C 1
ATOM 4791 O O . ALA A 1 597 ? -18.558 -35.707 -7.711 1.00 68.56 597 ALA A O 1
ATOM 4792 N N . LYS A 1 598 ? -17.174 -33.985 -7.280 1.00 72.44 598 LYS A N 1
ATOM 4793 C CA . LYS A 1 598 ? -17.292 -34.028 -5.810 1.00 72.44 598 LYS A CA 1
ATOM 4794 C C . LYS A 1 598 ? -18.472 -33.200 -5.280 1.00 72.44 598 LYS A C 1
ATOM 4796 O O . LYS A 1 598 ? -19.096 -33.583 -4.290 1.00 72.44 598 LYS A O 1
ATOM 4801 N N . ALA A 1 599 ? -18.806 -32.089 -5.932 1.00 65.31 599 ALA A N 1
ATOM 4802 C CA . ALA A 1 599 ? -19.831 -31.139 -5.511 1.00 65.31 599 ALA A CA 1
ATOM 4803 C C . ALA A 1 599 ? -21.248 -31.581 -5.927 1.00 65.31 599 ALA A C 1
ATOM 4805 O O . ALA A 1 599 ? -21.923 -30.934 -6.722 1.00 65.31 599 ALA A O 1
ATOM 4806 N N . LEU A 1 600 ? -21.742 -32.682 -5.351 1.00 49.94 600 LEU A N 1
ATOM 4807 C CA . LEU A 1 600 ? -23.150 -33.087 -5.491 1.00 49.94 600 LEU A CA 1
ATOM 4808 C C . LEU A 1 600 ? -24.109 -32.252 -4.613 1.00 49.94 600 LEU A C 1
ATOM 4810 O O . LEU A 1 600 ? -25.323 -32.369 -4.762 1.00 49.94 600 LEU A O 1
ATOM 4814 N N . VAL A 1 601 ? -23.591 -31.390 -3.723 1.00 47.47 601 VAL A N 1
ATOM 4815 C CA . VAL A 1 601 ? -24.374 -30.487 -2.857 1.00 47.47 601 VAL A CA 1
ATOM 4816 C C . VAL A 1 601 ? -23.567 -29.213 -2.526 1.00 47.47 601 VAL A C 1
ATOM 4818 O O . VAL A 1 601 ? -23.078 -29.064 -1.410 1.00 47.47 601 VAL A O 1
ATOM 4821 N N . GLY A 1 602 ? -23.383 -28.277 -3.466 1.00 56.00 602 GLY A N 1
ATOM 4822 C CA . GLY A 1 602 ? -22.814 -26.959 -3.129 1.00 56.00 602 GLY A CA 1
ATOM 4823 C C . GLY A 1 602 ? -22.153 -26.192 -4.274 1.00 56.00 602 GLY A C 1
ATOM 4824 O O . GLY A 1 602 ? -21.700 -26.781 -5.243 1.00 56.00 602 GLY A O 1
ATOM 4825 N N . GLU A 1 603 ? -22.149 -24.866 -4.131 1.00 60.41 603 GLU A N 1
ATOM 4826 C CA . GLU A 1 603 ? -21.681 -23.811 -5.046 1.00 60.41 603 GLU A CA 1
ATOM 4827 C C . GLU A 1 603 ? -20.401 -24.160 -5.839 1.00 60.41 603 GLU A C 1
ATOM 4829 O O . GLU A 1 603 ? -19.354 -24.452 -5.268 1.00 60.41 603 GLU A O 1
ATOM 4834 N N . THR A 1 604 ? -20.480 -24.113 -7.175 1.00 68.69 604 THR A N 1
ATOM 4835 C CA . THR A 1 604 ? -19.351 -24.411 -8.071 1.00 68.69 604 THR A CA 1
ATOM 4836 C C . THR A 1 604 ? -18.324 -23.278 -8.059 1.00 68.69 604 THR A C 1
ATOM 4838 O O . THR A 1 604 ? -18.627 -22.162 -8.491 1.00 68.69 604 THR A O 1
ATOM 4841 N N . VAL A 1 605 ? -17.098 -23.569 -7.624 1.00 78.62 605 VAL A N 1
ATOM 4842 C CA . VAL A 1 605 ? -15.964 -22.635 -7.677 1.00 78.62 605 VAL A CA 1
ATOM 4843 C C . VAL A 1 605 ? -15.347 -22.655 -9.080 1.00 78.62 605 VAL A C 1
ATOM 4845 O O . VAL A 1 605 ? -14.949 -23.707 -9.569 1.00 78.62 605 VAL A O 1
ATOM 4848 N N . HIS A 1 606 ? -15.251 -21.490 -9.727 1.00 87.06 606 HIS A N 1
ATOM 4849 C CA . HIS A 1 606 ? -14.597 -21.344 -11.033 1.00 87.06 606 HIS A CA 1
ATOM 4850 C C . HIS A 1 606 ? -13.080 -21.132 -10.855 1.00 87.06 606 HIS A C 1
ATOM 4852 O O . HIS A 1 606 ? -12.635 -20.125 -10.292 1.00 87.06 606 HIS A O 1
ATOM 4858 N N . ILE A 1 607 ? -12.264 -22.039 -11.391 1.00 92.19 607 ILE A N 1
ATOM 4859 C CA . ILE A 1 607 ? -10.801 -22.053 -11.298 1.00 92.19 607 ILE A CA 1
ATOM 4860 C C . ILE A 1 607 ? -10.229 -21.696 -12.674 1.00 92.19 607 ILE A C 1
ATOM 4862 O O . ILE A 1 607 ? -10.359 -22.433 -13.639 1.00 92.19 607 ILE A O 1
ATOM 4866 N N . SER A 1 608 ? -9.570 -20.540 -12.795 1.00 93.25 608 SER A N 1
ATOM 4867 C CA . SER A 1 608 ? -8.918 -20.150 -14.056 1.00 93.25 608 SER A CA 1
ATOM 4868 C C . SER A 1 608 ? -7.491 -20.704 -14.156 1.00 93.25 608 SER A C 1
ATOM 4870 O O . SER A 1 608 ? -6.808 -20.829 -13.140 1.00 93.25 608 SER A O 1
ATOM 4872 N N . GLY A 1 609 ? -6.974 -20.914 -15.374 1.00 93.25 609 GLY A N 1
ATOM 4873 C CA . GLY A 1 609 ? -5.572 -21.325 -15.575 1.00 93.25 609 GLY A CA 1
ATOM 4874 C C . GLY A 1 609 ? -4.555 -20.377 -14.931 1.00 93.25 609 GLY A C 1
ATOM 4875 O O . GLY A 1 609 ? -3.585 -20.814 -14.319 1.00 93.25 609 GLY A O 1
ATOM 4876 N N . SER A 1 610 ? -4.832 -19.070 -14.950 1.00 86.94 610 SER A N 1
ATOM 4877 C CA . SER A 1 610 ? -3.987 -18.087 -14.262 1.00 86.94 610 SER A CA 1
ATOM 4878 C C . SER A 1 610 ? -3.970 -18.262 -12.736 1.00 86.94 610 SER A C 1
ATOM 4880 O O . SER A 1 610 ? -2.968 -17.945 -12.098 1.00 86.94 610 SER A O 1
ATOM 4882 N N . HIS A 1 611 ? -5.052 -18.781 -12.138 1.00 90.06 611 HIS A N 1
ATOM 4883 C CA . HIS A 1 611 ? -5.097 -19.099 -10.710 1.00 90.06 611 HIS A CA 1
ATOM 4884 C C . HIS A 1 611 ? -4.255 -20.338 -10.387 1.00 90.06 611 HIS A C 1
ATOM 4886 O O . HIS A 1 611 ? -3.497 -20.301 -9.421 1.00 90.06 611 HIS A O 1
ATOM 4892 N N . CYS A 1 612 ? -4.337 -21.392 -11.207 1.00 93.06 612 CYS A N 1
ATOM 4893 C CA . CYS A 1 612 ? -3.517 -22.598 -11.057 1.00 93.06 612 CYS A CA 1
ATOM 4894 C C . CYS A 1 612 ? -2.019 -22.284 -11.138 1.00 93.06 612 CYS A C 1
ATOM 4896 O O . CYS A 1 612 ? -1.259 -22.719 -10.278 1.00 93.06 612 CYS A O 1
ATOM 4898 N N . GLN A 1 613 ? -1.607 -21.471 -12.118 1.00 92.88 613 GLN A N 1
ATOM 4899 C CA . GLN A 1 613 ? -0.208 -21.069 -12.278 1.00 92.88 613 GLN A CA 1
ATOM 4900 C C . GLN A 1 613 ? 0.327 -20.360 -11.027 1.00 92.88 613 GLN A C 1
ATOM 4902 O O . GLN A 1 613 ? 1.345 -20.760 -10.467 1.00 92.88 613 GLN A O 1
ATOM 4907 N N . LYS A 1 614 ? -0.389 -19.332 -10.558 1.00 82.75 614 LYS A N 1
ATOM 4908 C CA . LYS A 1 614 ? 0.007 -18.543 -9.382 1.00 82.75 614 LYS A CA 1
ATOM 4909 C C . LYS A 1 614 ? 0.076 -19.392 -8.111 1.00 82.75 614 LYS A C 1
ATOM 4911 O O . LYS A 1 614 ? 0.984 -19.216 -7.304 1.00 82.75 614 LYS A O 1
ATOM 4916 N N . CYS A 1 615 ? -0.867 -20.320 -7.933 1.00 86.50 615 CYS A N 1
ATOM 4917 C CA . CYS A 1 615 ? -0.866 -21.242 -6.799 1.00 86.50 615 CYS A CA 1
ATOM 4918 C C . CYS A 1 615 ? 0.337 -22.203 -6.856 1.00 86.50 615 CYS A C 1
ATOM 4920 O O . CYS A 1 615 ? 1.033 -22.383 -5.859 1.00 86.50 615 CYS A O 1
ATOM 4922 N N . TRP A 1 616 ? 0.656 -22.750 -8.033 1.00 90.88 616 TRP A N 1
ATOM 4923 C CA . TRP A 1 616 ? 1.807 -23.638 -8.206 1.00 90.88 616 TRP A CA 1
ATOM 4924 C C . TRP A 1 616 ? 3.157 -22.937 -7.989 1.00 90.88 616 TRP A C 1
ATOM 4926 O O . TRP A 1 616 ? 4.055 -23.502 -7.360 1.00 90.88 616 TRP A O 1
ATOM 4936 N N . GLU A 1 617 ? 3.315 -21.702 -8.471 1.00 82.00 617 GLU A N 1
ATOM 4937 C CA . GLU A 1 617 ? 4.512 -20.883 -8.220 1.00 82.00 617 GLU A CA 1
ATOM 4938 C C . GLU A 1 617 ? 4.745 -20.675 -6.715 1.00 82.00 617 GLU A C 1
ATOM 4940 O O . GLU A 1 617 ? 5.884 -20.696 -6.250 1.00 82.00 617 GLU A O 1
ATOM 4945 N N . HIS A 1 618 ? 3.666 -20.554 -5.939 1.00 76.88 618 HIS A N 1
ATOM 4946 C CA . HIS A 1 618 ? 3.741 -20.450 -4.486 1.00 76.88 618 HIS A CA 1
ATOM 4947 C C . HIS A 1 618 ? 4.150 -21.776 -3.822 1.00 76.88 618 HIS A C 1
ATOM 4949 O O . HIS A 1 618 ? 5.066 -21.797 -3.003 1.00 76.88 618 HIS A O 1
ATOM 4955 N N . ILE A 1 619 ? 3.521 -22.889 -4.214 1.00 80.12 619 ILE A N 1
ATOM 4956 C CA . ILE A 1 619 ? 3.803 -24.229 -3.671 1.00 80.12 619 ILE A CA 1
ATOM 4957 C C . ILE A 1 619 ? 5.252 -24.658 -3.956 1.00 80.12 619 ILE A C 1
ATOM 4959 O O . ILE A 1 619 ? 5.950 -25.153 -3.072 1.00 80.12 619 ILE A O 1
ATOM 4963 N N . SER A 1 620 ? 5.719 -24.466 -5.191 1.00 76.62 620 SER A N 1
ATOM 4964 C CA . SER A 1 620 ? 7.037 -24.941 -5.636 1.00 76.62 620 SER A CA 1
ATOM 4965 C C . SER A 1 620 ? 8.213 -24.120 -5.092 1.00 76.62 620 SER A C 1
ATOM 4967 O O . SER A 1 620 ? 9.327 -24.637 -5.010 1.00 76.62 620 SER A O 1
ATOM 4969 N N . GLY A 1 621 ? 7.980 -22.874 -4.668 1.00 54.31 621 GLY A N 1
ATOM 4970 C CA . GLY A 1 621 ? 9.009 -22.008 -4.088 1.00 54.31 621 GLY A CA 1
ATOM 4971 C C . GLY A 1 621 ? 9.420 -22.357 -2.650 1.00 54.31 621 GLY A C 1
ATOM 4972 O O . GLY A 1 621 ? 10.490 -21.938 -2.218 1.00 54.31 621 GLY A O 1
ATOM 4973 N N . GLY A 1 622 ? 8.609 -23.122 -1.909 1.00 42.69 622 GLY A N 1
ATOM 4974 C CA . GLY A 1 622 ? 8.822 -23.380 -0.476 1.00 42.69 622 GLY A CA 1
ATOM 4975 C C . GLY A 1 622 ? 9.721 -24.573 -0.120 1.00 42.69 622 GLY A C 1
ATOM 4976 O O . GLY A 1 622 ? 10.043 -24.746 1.052 1.00 42.69 622 GLY A O 1
ATOM 4977 N N . LEU A 1 623 ? 10.122 -25.413 -1.084 1.00 36.75 623 LEU A N 1
ATOM 4978 C CA . LEU A 1 623 ? 10.657 -26.755 -0.787 1.00 36.75 623 LEU A CA 1
ATOM 4979 C C . LEU A 1 623 ? 12.192 -26.906 -0.843 1.00 36.75 623 LEU A C 1
ATOM 4981 O O . LEU A 1 623 ? 12.693 -28.015 -0.672 1.00 36.75 623 LEU A O 1
ATOM 4985 N N . VAL A 1 624 ? 12.964 -25.839 -1.077 1.00 35.12 624 VAL A N 1
ATOM 4986 C CA . VAL A 1 624 ? 14.425 -25.950 -1.266 1.00 35.12 624 VAL A CA 1
ATOM 4987 C C . VAL A 1 624 ? 15.188 -25.080 -0.269 1.00 35.12 624 VAL A C 1
ATOM 4989 O O . VAL A 1 624 ? 15.427 -23.909 -0.546 1.00 35.12 624 VAL A O 1
ATOM 4992 N N . SER A 1 625 ? 15.602 -25.658 0.867 1.00 32.47 625 SER A N 1
ATOM 4993 C CA . SER A 1 625 ? 16.954 -25.504 1.456 1.00 32.47 625 SER A CA 1
ATOM 4994 C C . SER A 1 625 ? 17.016 -26.025 2.894 1.00 32.47 625 SER A C 1
ATOM 4996 O O . SER A 1 625 ? 16.516 -25.390 3.821 1.00 32.47 625 SER A O 1
ATOM 4998 N N . ARG A 1 626 ? 17.693 -27.161 3.089 1.00 29.03 626 ARG A N 1
ATOM 4999 C CA . ARG A 1 626 ? 18.170 -27.627 4.394 1.00 29.03 626 ARG A CA 1
ATOM 5000 C C . ARG A 1 626 ? 19.564 -28.241 4.221 1.00 29.03 626 ARG A C 1
ATOM 5002 O O . ARG A 1 626 ? 19.804 -28.933 3.237 1.00 29.03 626 ARG A O 1
ATOM 5009 N N . ASP A 1 627 ? 20.411 -27.966 5.208 1.00 28.00 627 ASP A N 1
ATOM 5010 C CA . ASP A 1 627 ? 21.715 -28.567 5.523 1.00 28.00 627 ASP A CA 1
ATOM 5011 C C . ASP A 1 627 ? 22.960 -28.031 4.790 1.00 28.00 627 ASP A C 1
ATOM 5013 O O . ASP A 1 627 ? 23.245 -28.391 3.647 1.00 28.00 627 ASP A O 1
ATOM 5017 N N . LYS A 1 628 ? 23.778 -27.250 5.520 1.00 31.16 628 LYS A N 1
ATOM 5018 C CA . LYS A 1 628 ? 25.155 -27.643 5.891 1.00 31.16 628 LYS A CA 1
ATOM 5019 C C . LYS A 1 628 ? 25.855 -26.601 6.774 1.00 31.16 628 LYS A C 1
ATOM 5021 O O . LYS A 1 628 ? 25.910 -25.421 6.438 1.00 31.16 628 LYS A O 1
ATOM 5026 N N . ASP A 1 629 ? 26.408 -27.099 7.876 1.00 29.02 629 ASP A N 1
ATOM 5027 C CA . ASP A 1 629 ? 27.141 -26.381 8.918 1.00 29.02 629 ASP A CA 1
ATOM 5028 C C . ASP A 1 629 ? 28.648 -26.182 8.614 1.00 29.02 629 ASP A C 1
ATOM 5030 O O . ASP A 1 629 ? 29.245 -26.945 7.851 1.00 29.02 629 ASP A O 1
ATOM 5034 N N . SER A 1 630 ? 29.229 -25.215 9.348 1.00 31.78 630 SER A N 1
ATOM 5035 C CA . SER A 1 630 ? 30.561 -25.224 10.007 1.00 31.78 630 SER A CA 1
ATOM 5036 C C . SER A 1 630 ? 31.793 -24.505 9.401 1.00 31.78 630 SER A C 1
ATOM 5038 O O . SER A 1 630 ? 32.237 -24.795 8.297 1.00 31.78 630 SER A O 1
ATOM 5040 N N . GLU A 1 631 ? 32.386 -23.671 10.284 1.00 29.58 631 GLU A N 1
ATOM 5041 C CA . GLU A 1 631 ? 33.824 -23.372 10.549 1.00 29.58 631 GLU A CA 1
ATOM 5042 C C . GLU A 1 631 ? 34.509 -22.024 10.146 1.00 29.58 631 GLU A C 1
ATOM 5044 O O . GLU A 1 631 ? 34.864 -21.767 9.001 1.00 29.58 631 GLU A O 1
ATOM 5049 N N . GLU A 1 632 ? 34.714 -21.200 11.199 1.00 27.42 632 GLU A N 1
ATOM 5050 C CA . GLU A 1 632 ? 35.908 -20.448 11.691 1.00 27.42 632 GLU A CA 1
ATOM 5051 C C . GLU A 1 632 ? 36.637 -19.280 10.941 1.00 27.42 632 GLU A C 1
ATOM 5053 O O . GLU A 1 632 ? 37.454 -19.492 10.055 1.00 27.42 632 GLU A O 1
ATOM 5058 N N . SER A 1 633 ? 36.477 -18.056 11.517 1.00 31.19 633 SER A N 1
ATOM 5059 C CA . SER A 1 633 ? 37.464 -16.969 11.861 1.00 31.19 633 SER A CA 1
ATOM 5060 C C . SER A 1 633 ? 38.319 -16.204 10.804 1.00 31.19 633 SER A C 1
ATOM 5062 O O . SER A 1 633 ? 38.571 -16.721 9.723 1.00 31.19 633 SER A O 1
ATOM 5064 N N . PRO A 1 634 ? 38.941 -15.021 11.116 1.00 43.00 634 PRO A N 1
ATOM 5065 C CA . PRO A 1 634 ? 38.587 -13.915 12.039 1.00 43.00 634 PRO A CA 1
ATOM 5066 C C . PRO A 1 634 ? 38.812 -12.461 11.476 1.00 43.00 634 PRO A C 1
ATOM 5068 O O . PRO A 1 634 ? 39.423 -12.258 10.433 1.00 43.00 634 PRO A O 1
ATOM 5071 N N . GLN A 1 635 ? 38.416 -11.455 12.283 1.00 33.12 635 GLN A N 1
ATOM 5072 C CA . GLN A 1 635 ? 38.886 -10.044 12.389 1.00 33.12 635 GLN A CA 1
ATOM 5073 C C . GLN A 1 635 ? 38.010 -8.862 11.897 1.00 33.12 635 GLN A C 1
ATOM 5075 O O . GLN A 1 635 ? 37.404 -8.835 10.834 1.00 33.12 635 GLN A O 1
ATOM 5080 N N . THR A 1 636 ? 37.968 -7.867 12.788 1.00 36.50 636 THR A N 1
ATOM 5081 C CA . THR A 1 636 ? 36.957 -6.840 13.083 1.00 36.50 636 THR A CA 1
ATOM 5082 C C . THR A 1 636 ? 37.327 -5.436 12.585 1.00 36.50 636 THR A C 1
ATOM 5084 O O . THR A 1 636 ? 38.487 -5.044 12.661 1.00 36.50 636 THR A O 1
ATOM 5087 N N . SER A 1 637 ? 36.339 -4.603 12.234 1.00 39.94 637 SER A N 1
ATOM 5088 C CA . SER A 1 637 ? 36.472 -3.132 12.235 1.00 39.94 637 SER A CA 1
ATOM 5089 C C . SER A 1 637 ? 35.422 -2.537 13.167 1.00 39.94 637 SER A C 1
ATOM 5091 O O . SER A 1 637 ? 34.251 -2.404 12.817 1.00 39.94 637 SER A O 1
ATOM 5093 N N . GLN A 1 638 ? 35.849 -2.252 14.393 1.00 42.81 638 GLN A N 1
ATOM 5094 C CA . GLN A 1 638 ? 35.061 -1.561 15.404 1.00 42.81 638 GLN A CA 1
ATOM 5095 C C . GLN A 1 638 ? 34.801 -0.113 14.963 1.00 42.81 638 GLN A C 1
ATOM 5097 O O . GLN A 1 638 ? 35.665 0.538 14.375 1.00 42.81 638 GLN A O 1
ATOM 5102 N N . SER A 1 639 ? 33.603 0.396 15.248 1.00 48.84 639 SER A N 1
ATOM 5103 C CA . SER A 1 639 ? 33.278 1.819 15.147 1.00 48.84 639 SER A CA 1
ATOM 5104 C C . SER A 1 639 ? 34.272 2.625 15.982 1.00 48.84 639 SER A C 1
ATOM 5106 O O . SER A 1 639 ? 34.343 2.414 17.192 1.00 48.84 639 SER A O 1
ATOM 5108 N N . SER A 1 640 ? 35.026 3.533 15.354 1.00 70.50 640 SER A N 1
ATOM 5109 C CA . SER A 1 640 ? 35.974 4.394 16.064 1.00 70.50 640 SER A CA 1
ATOM 5110 C C . SER A 1 640 ? 35.234 5.202 17.122 1.00 70.50 640 SER A C 1
ATOM 5112 O O . SER A 1 640 ? 34.434 6.093 16.806 1.00 70.50 640 SER A O 1
ATOM 5114 N N . GLU A 1 641 ? 35.533 4.889 18.376 1.00 92.06 641 GLU A N 1
ATOM 5115 C CA . GLU A 1 641 ? 35.117 5.629 19.558 1.00 92.06 641 GLU A CA 1
ATOM 5116 C C . GLU A 1 641 ? 35.435 7.128 19.379 1.00 92.06 641 GLU A C 1
ATOM 5118 O O . GLU A 1 641 ? 36.351 7.503 18.639 1.00 92.06 641 GLU A O 1
ATOM 5123 N N . TRP A 1 642 ? 34.614 8.009 19.957 1.00 93.06 642 TRP A N 1
ATOM 5124 C CA . TRP A 1 642 ? 34.822 9.458 19.853 1.00 93.06 642 TRP A CA 1
ATOM 5125 C C . TRP A 1 642 ? 35.985 9.864 20.742 1.00 93.06 642 TRP A C 1
ATOM 5127 O O . TRP A 1 642 ? 35.881 9.759 21.961 1.00 93.06 642 TRP A O 1
ATOM 5137 N N . SER A 1 643 ? 37.057 10.369 20.140 1.00 94.75 643 SER A N 1
ATOM 5138 C CA . SER A 1 643 ? 38.184 10.881 20.913 1.00 94.75 643 SER A CA 1
ATOM 5139 C C . SER A 1 643 ? 37.821 12.190 21.623 1.00 94.75 643 SER A C 1
ATOM 5141 O O . SER A 1 643 ? 37.030 12.995 21.119 1.00 94.75 643 SER A O 1
ATOM 5143 N N . ASP A 1 644 ? 38.452 12.459 22.767 1.00 94.00 644 ASP A N 1
ATOM 5144 C CA . ASP A 1 644 ? 38.250 13.705 23.523 1.00 94.00 644 ASP A CA 1
ATOM 5145 C C . ASP A 1 644 ? 38.549 14.962 22.691 1.00 94.00 644 ASP A C 1
ATOM 5147 O O . ASP A 1 644 ? 37.939 16.018 22.882 1.00 94.00 644 ASP A O 1
ATOM 5151 N N . LEU A 1 645 ? 39.482 14.859 21.740 1.00 93.31 645 LEU A N 1
ATOM 5152 C CA . LEU A 1 645 ? 39.804 15.943 20.817 1.00 93.31 645 LEU A CA 1
ATOM 5153 C C . LEU A 1 645 ? 38.637 16.232 19.867 1.00 93.31 645 LEU A C 1
ATOM 5155 O O . LEU A 1 645 ? 38.262 17.391 19.693 1.00 93.31 645 LEU A O 1
ATOM 5159 N N . GLU A 1 646 ? 38.029 15.196 19.288 1.00 96.12 646 GLU A N 1
ATOM 5160 C CA . GLU A 1 646 ? 36.873 15.354 18.400 1.00 96.12 646 GLU A CA 1
ATOM 5161 C C . GLU A 1 646 ? 35.670 15.940 19.139 1.00 96.12 646 GLU A C 1
ATOM 5163 O O . GLU A 1 646 ? 34.946 16.775 18.600 1.00 96.12 646 GLU A O 1
ATOM 5168 N N . VAL A 1 647 ? 35.490 15.564 20.405 1.00 96.19 647 VAL A N 1
ATOM 5169 C CA . VAL A 1 647 ? 34.472 16.142 21.286 1.00 96.19 647 VAL A CA 1
ATOM 5170 C C . VAL A 1 647 ? 34.707 17.639 21.500 1.00 96.19 647 VAL A C 1
ATOM 5172 O O . VAL A 1 647 ? 33.772 18.434 21.367 1.00 96.19 647 VAL A O 1
ATOM 5175 N N . LYS A 1 648 ? 35.950 18.053 21.783 1.00 95.38 648 LYS A N 1
ATOM 5176 C CA . LYS A 1 648 ? 36.311 19.474 21.932 1.00 95.38 648 LYS A CA 1
ATOM 5177 C C . LYS A 1 648 ? 36.078 20.256 20.637 1.00 95.38 648 LYS A C 1
ATOM 5179 O O . LYS A 1 648 ? 35.532 21.359 20.681 1.00 95.38 648 LYS A O 1
ATOM 5184 N N . LEU A 1 649 ? 36.428 19.674 19.490 1.00 95.88 649 LEU A N 1
ATOM 5185 C CA . LEU A 1 649 ? 36.196 20.266 18.170 1.00 95.88 649 LEU A CA 1
ATOM 5186 C C . LEU A 1 649 ? 34.698 20.381 17.849 1.00 95.88 649 LEU A C 1
ATOM 5188 O O . LEU A 1 649 ? 34.267 21.413 17.334 1.00 95.88 649 LEU A O 1
ATOM 5192 N N . LEU A 1 650 ? 33.882 19.389 18.227 1.00 97.19 650 LEU A N 1
ATOM 5193 C CA . LEU A 1 650 ? 32.421 19.451 18.110 1.00 97.19 650 LEU A CA 1
ATOM 5194 C C . LEU A 1 650 ? 31.849 20.596 18.953 1.00 97.19 650 LEU A C 1
ATOM 5196 O O . LEU A 1 650 ? 31.069 21.403 18.450 1.00 97.19 650 LEU A O 1
ATOM 5200 N N . GLN A 1 651 ? 32.269 20.710 20.217 1.00 96.56 651 GLN A N 1
ATOM 5201 C CA . GLN A 1 651 ? 31.854 21.794 21.113 1.00 96.56 651 GLN A CA 1
ATOM 5202 C C . GLN A 1 651 ? 32.254 23.172 20.568 1.00 96.56 651 GLN A C 1
ATOM 5204 O O . GLN A 1 651 ? 31.444 24.101 20.583 1.00 96.56 651 GLN A O 1
ATOM 5209 N N . GLN A 1 652 ? 33.477 23.311 20.050 1.00 95.69 652 GLN A N 1
ATOM 5210 C CA . GLN A 1 652 ? 33.955 24.550 19.437 1.00 95.69 652 GLN A CA 1
ATOM 5211 C C . GLN A 1 652 ? 33.169 24.895 18.165 1.00 95.69 652 GLN A C 1
ATOM 5213 O O . GLN A 1 652 ? 32.775 26.049 17.978 1.00 95.69 652 GLN A O 1
ATOM 5218 N N . GLY A 1 653 ? 32.885 23.894 17.329 1.00 96.56 653 GLY A N 1
ATOM 5219 C CA . GLY A 1 653 ? 32.058 24.034 16.138 1.00 96.56 653 GLY A CA 1
ATOM 5220 C C . GLY A 1 653 ? 30.648 24.509 16.458 1.00 96.56 653 GLY A C 1
ATOM 5221 O O . GLY A 1 653 ? 30.182 25.468 15.845 1.00 96.56 653 GLY A O 1
ATOM 5222 N N . VAL A 1 654 ? 30.002 23.924 17.470 1.00 96.62 654 VAL A N 1
ATOM 5223 C CA . VAL A 1 654 ? 28.660 24.343 17.899 1.00 96.62 654 VAL A CA 1
ATOM 5224 C C . VAL A 1 654 ? 28.665 25.756 18.487 1.00 96.62 654 VAL A C 1
ATOM 5226 O O . VAL A 1 654 ? 27.769 26.544 18.187 1.00 96.62 654 VAL A O 1
ATOM 5229 N N . ARG A 1 655 ? 29.694 26.137 19.259 1.00 93.19 655 ARG A N 1
ATOM 5230 C CA . ARG A 1 655 ? 29.843 27.519 19.757 1.00 93.19 655 ARG A CA 1
ATOM 5231 C C . ARG A 1 655 ? 29.989 28.537 18.621 1.00 93.19 655 ARG A C 1
ATOM 5233 O O . ARG A 1 655 ? 29.471 29.643 18.739 1.00 93.19 655 ARG A O 1
ATOM 5240 N N . ARG A 1 656 ? 30.685 28.179 17.535 1.00 92.06 656 ARG A N 1
ATOM 5241 C CA . ARG A 1 656 ? 30.968 29.085 16.408 1.00 92.06 656 ARG A CA 1
ATOM 5242 C C . ARG A 1 656 ? 29.849 29.143 15.363 1.00 92.06 656 ARG A C 1
ATOM 5244 O O . ARG A 1 656 ? 29.574 30.220 14.845 1.00 92.06 656 ARG A O 1
ATOM 5251 N N . PHE A 1 657 ? 29.227 28.008 15.046 1.00 91.75 657 PHE A N 1
ATOM 5252 C CA . PHE A 1 657 ? 28.280 27.852 13.931 1.00 91.75 657 PHE A CA 1
ATOM 5253 C C . PHE A 1 657 ? 26.862 27.440 14.363 1.00 91.75 657 PHE A C 1
ATOM 5255 O O . PHE A 1 657 ? 25.991 27.219 13.518 1.00 91.75 657 PHE A O 1
ATOM 5262 N N . GLY A 1 658 ? 26.593 27.329 15.666 1.00 95.06 658 GLY A N 1
ATOM 5263 C CA . GLY A 1 658 ? 25.302 26.878 16.181 1.00 95.06 658 GLY A CA 1
ATOM 5264 C C . GLY A 1 658 ? 25.024 25.419 15.815 1.00 95.06 658 GLY A C 1
ATOM 5265 O O . GLY A 1 658 ? 25.866 24.551 15.999 1.00 95.06 658 GLY A O 1
ATOM 5266 N N . THR A 1 659 ? 23.834 25.130 15.290 1.00 93.88 659 THR A N 1
ATOM 5267 C CA . THR A 1 659 ? 23.443 23.776 14.845 1.00 93.88 659 THR A CA 1
ATOM 5268 C C . THR A 1 659 ? 23.629 23.566 13.337 1.00 93.88 659 THR A C 1
ATOM 5270 O O . THR A 1 659 ? 23.011 22.678 12.750 1.00 93.88 659 THR A O 1
ATOM 5273 N N . SER A 1 660 ? 24.490 24.365 12.690 1.00 95.12 660 SER A N 1
ATOM 5274 C CA . SER A 1 660 ? 24.863 24.160 11.284 1.00 95.12 660 SER A CA 1
ATOM 5275 C C . SER A 1 660 ? 25.867 23.009 11.146 1.00 95.12 660 SER A C 1
ATOM 5277 O O . SER A 1 660 ? 27.074 23.201 11.006 1.00 95.12 660 SER A O 1
ATOM 5279 N N . TRP A 1 661 ? 25.368 21.773 11.217 1.00 96.31 661 TRP A N 1
ATOM 5280 C CA . TRP A 1 661 ? 26.202 20.564 11.244 1.00 96.31 661 TRP A CA 1
ATOM 5281 C C . TRP A 1 661 ? 27.077 20.381 10.001 1.00 96.31 661 TRP A C 1
ATOM 5283 O O . TRP A 1 661 ? 28.171 19.831 10.100 1.00 96.31 661 TRP A O 1
ATOM 5293 N N . ALA A 1 662 ? 26.616 20.857 8.841 1.00 91.88 662 ALA A N 1
ATOM 5294 C CA . ALA A 1 662 ? 27.390 20.815 7.605 1.00 91.88 662 ALA A CA 1
ATOM 5295 C C . ALA A 1 662 ? 28.662 21.675 7.706 1.00 91.88 662 ALA A C 1
ATOM 5297 O O . ALA A 1 662 ? 29.740 21.213 7.335 1.00 91.88 662 ALA A O 1
ATOM 5298 N N . ASP A 1 663 ? 28.555 22.878 8.279 1.00 91.19 663 ASP A N 1
ATOM 5299 C CA . ASP A 1 663 ? 29.698 23.778 8.467 1.00 91.19 663 ASP A CA 1
ATOM 5300 C C . ASP A 1 663 ? 30.648 23.259 9.553 1.00 91.19 663 ASP A C 1
ATOM 5302 O O . ASP A 1 663 ? 31.869 23.339 9.411 1.00 91.19 663 ASP A O 1
ATOM 5306 N N . ILE A 1 664 ? 30.094 22.666 10.617 1.00 96.38 664 ILE A N 1
ATOM 5307 C CA . ILE A 1 664 ? 30.875 22.049 11.698 1.00 96.38 664 ILE A CA 1
ATOM 5308 C C . ILE A 1 664 ? 31.687 20.867 11.169 1.00 96.38 664 ILE A C 1
ATOM 5310 O O . ILE A 1 664 ? 32.884 20.781 11.439 1.00 96.38 664 ILE A O 1
ATOM 5314 N N . ARG A 1 665 ? 31.070 19.988 10.373 1.00 96.69 665 ARG A N 1
ATOM 5315 C CA . ARG A 1 665 ? 31.786 18.908 9.691 1.00 96.69 665 ARG A CA 1
ATOM 5316 C C . ARG A 1 665 ? 32.893 19.468 8.806 1.00 96.69 665 ARG A C 1
ATOM 5318 O O . ARG A 1 665 ? 34.032 19.037 8.918 1.00 96.69 665 ARG A O 1
ATOM 5325 N N . ALA A 1 666 ? 32.564 20.430 7.945 1.00 91.56 666 ALA A N 1
ATOM 5326 C CA . ALA A 1 666 ? 33.507 20.952 6.963 1.00 91.56 666 ALA A CA 1
ATOM 5327 C C . ALA A 1 666 ? 34.750 21.594 7.604 1.00 91.56 666 ALA A C 1
ATOM 5329 O O . ALA A 1 666 ? 35.834 21.491 7.040 1.00 91.56 666 ALA A O 1
ATOM 5330 N N . GLN A 1 667 ? 34.603 22.247 8.762 1.00 94.06 667 GLN A N 1
ATOM 5331 C CA . GLN A 1 667 ? 35.686 23.034 9.364 1.00 94.06 667 GLN A CA 1
ATOM 5332 C C . GLN A 1 667 ? 36.362 22.381 10.570 1.00 94.06 667 GLN A C 1
ATOM 5334 O O . GLN A 1 667 ? 37.547 22.614 10.788 1.00 94.06 667 GLN A O 1
ATOM 5339 N N . PHE A 1 668 ? 35.634 21.595 11.364 1.00 95.62 668 PHE A N 1
ATOM 5340 C CA . PHE A 1 668 ? 36.142 21.054 12.628 1.00 95.62 668 PHE A CA 1
ATOM 5341 C C . PHE A 1 668 ? 36.272 19.533 12.624 1.00 95.62 668 PHE A C 1
ATOM 5343 O O . PHE A 1 668 ? 37.174 19.006 13.265 1.00 95.62 668 PHE A O 1
ATOM 5350 N N . LEU A 1 669 ? 35.383 18.818 11.929 1.00 96.75 669 LEU A N 1
ATOM 5351 C CA . LEU A 1 669 ? 35.302 17.356 11.992 1.00 96.75 669 LEU A CA 1
ATOM 5352 C C . LEU A 1 669 ? 35.091 16.732 10.603 1.00 96.75 669 LEU A C 1
ATOM 5354 O O . LEU A 1 669 ? 34.067 16.087 10.378 1.00 96.75 669 LEU A O 1
ATOM 5358 N N . PRO A 1 670 ? 36.041 16.890 9.660 1.00 94.50 670 PRO A N 1
ATOM 5359 C CA . PRO A 1 670 ? 35.859 16.434 8.278 1.00 94.50 670 PRO A CA 1
ATOM 5360 C C . PRO A 1 670 ? 35.724 14.908 8.161 1.00 94.50 670 PRO A C 1
ATOM 5362 O O . PRO A 1 670 ? 35.080 14.418 7.232 1.00 94.50 670 PRO A O 1
ATOM 5365 N N . ASN A 1 671 ? 36.278 14.176 9.132 1.00 92.12 671 ASN A N 1
ATOM 5366 C CA . ASN A 1 671 ? 36.298 12.713 9.175 1.00 92.12 671 ASN A CA 1
ATOM 5367 C C . ASN A 1 671 ? 35.049 12.092 9.820 1.00 92.12 671 ASN A C 1
ATOM 5369 O O . ASN A 1 671 ? 34.917 10.872 9.817 1.00 92.12 671 ASN A O 1
ATOM 5373 N N . ARG A 1 672 ? 34.142 12.905 10.377 1.00 93.69 672 ARG A N 1
ATOM 5374 C CA . ARG A 1 672 ? 32.885 12.442 10.981 1.00 93.69 672 ARG A CA 1
ATOM 5375 C C . ARG A 1 672 ? 31.712 12.799 10.086 1.00 93.69 672 ARG A C 1
ATOM 5377 O O . ARG A 1 672 ? 31.710 13.847 9.434 1.00 93.69 672 ARG A O 1
ATOM 5384 N N . ASP A 1 673 ? 30.705 11.935 10.039 1.00 93.88 673 ASP A N 1
ATOM 5385 C CA . ASP A 1 673 ? 29.520 12.228 9.239 1.00 93.88 673 ASP A CA 1
ATOM 5386 C C . ASP A 1 673 ? 28.551 13.155 9.986 1.00 93.88 673 ASP A C 1
ATOM 5388 O O . ASP A 1 673 ? 28.463 13.156 11.213 1.00 93.88 673 ASP A O 1
ATOM 5392 N N . VAL A 1 674 ? 27.779 13.948 9.237 1.00 94.44 674 VAL A N 1
ATOM 5393 C CA . VAL A 1 674 ? 26.788 14.880 9.805 1.00 94.44 674 VAL A CA 1
ATOM 5394 C C . VAL A 1 674 ? 25.769 14.140 10.677 1.00 94.44 674 VAL A C 1
ATOM 5396 O O . VAL A 1 674 ? 25.324 14.669 11.698 1.00 94.44 674 VAL A O 1
ATOM 5399 N N . SER A 1 675 ? 25.435 12.907 10.288 1.00 90.75 675 SER A N 1
ATOM 5400 C CA . SER A 1 675 ? 24.533 12.024 11.024 1.00 90.75 675 SER A CA 1
ATOM 5401 C C . SER A 1 675 ? 25.073 11.599 12.396 1.00 90.75 675 SER A C 1
ATOM 5403 O O . SER A 1 675 ? 24.273 11.314 13.282 1.00 90.75 675 SER A O 1
ATOM 5405 N N . GLU A 1 676 ? 26.392 11.634 12.613 1.00 94.56 676 GLU A N 1
ATOM 5406 C CA . GLU A 1 676 ? 27.047 11.284 13.882 1.00 94.56 676 GLU A CA 1
ATOM 5407 C C . GLU A 1 676 ? 27.196 12.494 14.818 1.00 94.56 676 GLU A C 1
ATOM 5409 O O . GLU A 1 676 ? 27.142 12.350 16.043 1.00 94.56 676 GLU A O 1
ATOM 5414 N N . LEU A 1 677 ? 27.334 13.702 14.255 1.00 96.38 677 LEU A N 1
ATOM 5415 C CA . LEU A 1 677 ? 27.526 14.943 15.017 1.00 96.38 677 LEU A CA 1
ATOM 5416 C C . LEU A 1 677 ? 26.319 15.272 15.906 1.00 96.38 677 LEU A C 1
ATOM 5418 O O . LEU A 1 677 ? 26.485 15.644 17.069 1.00 96.38 677 LEU A O 1
ATOM 5422 N N . TYR A 1 678 ? 25.101 15.128 15.374 1.00 95.69 678 TYR A N 1
ATOM 5423 C CA . TYR A 1 678 ? 23.881 15.490 16.102 1.00 95.69 678 TYR A CA 1
ATOM 5424 C C . TYR A 1 678 ? 23.593 14.568 17.303 1.00 95.69 678 TYR A C 1
ATOM 5426 O O . TYR A 1 678 ? 23.399 15.096 18.403 1.00 95.69 678 TYR A O 1
ATOM 5434 N N . PRO A 1 679 ? 23.593 13.223 17.166 1.00 94.56 679 PRO A N 1
ATOM 5435 C CA . PRO A 1 679 ? 23.407 12.319 18.300 1.00 94.56 679 PRO A CA 1
ATOM 5436 C C . PRO A 1 679 ? 24.469 12.513 19.380 1.00 94.56 679 PRO A C 1
ATOM 5438 O O . PRO A 1 679 ? 24.125 12.548 20.561 1.00 94.56 679 PRO A O 1
ATOM 5441 N N . LYS A 1 680 ? 25.736 12.713 18.988 1.00 96.19 680 LYS A N 1
ATOM 5442 C CA . LYS A 1 680 ? 26.825 12.928 19.945 1.00 96.19 680 LYS A CA 1
ATOM 5443 C C . LYS A 1 680 ? 26.694 14.263 20.679 1.00 96.19 680 LYS A C 1
ATOM 5445 O O . LYS A 1 680 ? 26.871 14.320 21.890 1.00 96.19 680 LYS A O 1
ATOM 5450 N N . TRP A 1 681 ? 26.322 15.341 19.986 1.00 96.69 681 TRP A N 1
ATOM 5451 C CA . TRP A 1 681 ? 26.030 16.614 20.651 1.00 96.69 681 TRP A CA 1
ATOM 5452 C C . TRP A 1 681 ? 24.849 16.497 21.619 1.00 96.69 681 TRP A C 1
ATOM 5454 O O . TRP A 1 681 ? 24.886 17.040 22.723 1.00 96.69 681 TRP A O 1
ATOM 5464 N N . LYS A 1 682 ? 23.802 15.767 21.222 1.00 94.38 682 LYS A N 1
ATOM 5465 C CA . LYS A 1 682 ? 22.627 15.542 22.062 1.00 94.38 682 LYS A CA 1
ATOM 5466 C C . LYS A 1 682 ? 22.979 14.759 23.330 1.00 94.38 682 LYS A C 1
ATOM 5468 O O . LYS A 1 682 ? 22.525 15.159 24.397 1.00 94.38 682 LYS A O 1
ATOM 5473 N N . SER A 1 683 ? 23.821 13.724 23.236 1.00 92.44 683 SER A N 1
ATOM 5474 C CA . SER A 1 683 ? 24.277 12.986 24.421 1.00 92.44 683 SER A CA 1
ATOM 5475 C C . SER A 1 683 ? 25.044 13.894 25.387 1.00 92.44 683 SER A C 1
ATOM 5477 O O . SER A 1 683 ? 24.756 13.875 26.577 1.00 92.44 683 SER A O 1
ATOM 5479 N N . PHE A 1 684 ? 25.912 14.785 24.886 1.00 87.81 684 PHE A N 1
ATOM 5480 C CA . PHE A 1 684 ? 26.580 15.787 25.731 1.00 87.81 684 PHE A CA 1
ATOM 5481 C C . PHE A 1 684 ? 25.611 16.776 26.377 1.00 87.81 684 PHE A C 1
ATOM 5483 O O . PHE A 1 684 ? 25.738 17.096 27.558 1.00 87.81 684 PHE A O 1
ATOM 5490 N N . ALA A 1 685 ? 24.638 17.273 25.613 1.00 82.94 685 ALA A N 1
ATOM 5491 C CA . ALA A 1 685 ? 23.655 18.218 26.125 1.00 82.94 685 ALA A CA 1
ATOM 5492 C C . ALA A 1 685 ? 22.778 17.584 27.216 1.00 82.94 685 ALA A C 1
ATOM 5494 O O . ALA A 1 685 ? 22.429 18.256 28.184 1.00 82.94 685 ALA A O 1
ATOM 5495 N N . ASP A 1 686 ? 22.452 16.299 27.093 1.00 81.50 686 ASP A N 1
ATOM 5496 C CA . ASP A 1 686 ? 21.650 15.580 28.079 1.00 81.50 686 ASP A CA 1
ATOM 5497 C C . ASP A 1 686 ? 22.481 15.159 29.311 1.00 81.50 686 ASP A C 1
ATOM 5499 O O . ASP A 1 686 ? 21.994 15.299 30.432 1.00 81.50 686 ASP A O 1
ATOM 5503 N N . GLU A 1 687 ? 23.760 14.796 29.152 1.00 81.06 687 GLU A N 1
ATOM 5504 C CA . GLU A 1 687 ? 24.698 14.588 30.272 1.00 81.06 687 GLU A CA 1
ATOM 5505 C C . GLU A 1 687 ? 24.945 15.882 31.069 1.00 81.06 687 GLU A C 1
ATOM 5507 O O . GLU A 1 687 ? 24.931 15.877 32.303 1.00 81.06 687 GLU A O 1
ATOM 5512 N N . SER A 1 688 ? 25.077 17.025 30.383 1.00 67.00 688 SER A N 1
ATOM 5513 C CA . SER A 1 688 ? 25.260 18.332 31.033 1.00 67.00 688 SER A CA 1
ATOM 5514 C C . SER A 1 688 ? 24.026 18.820 31.800 1.00 67.00 688 SER A C 1
ATOM 5516 O O . SER A 1 688 ? 24.161 19.604 32.735 1.00 67.00 688 SER A O 1
ATOM 5518 N N . LYS A 1 689 ? 22.820 18.326 31.482 1.00 63.47 689 LYS A N 1
ATOM 5519 C CA . LYS A 1 689 ? 21.603 18.647 32.251 1.00 63.47 689 LYS A CA 1
ATOM 5520 C C . LYS A 1 689 ? 21.566 17.949 33.612 1.00 63.47 689 LYS A C 1
ATOM 5522 O O . LYS A 1 689 ? 20.856 18.418 34.496 1.00 63.47 689 LYS A O 1
ATOM 5527 N N . GLY A 1 690 ? 22.332 16.868 33.790 1.00 52.97 690 GLY A N 1
ATOM 5528 C CA . GLY A 1 690 ? 22.505 16.186 35.078 1.00 52.97 690 GLY A CA 1
ATOM 5529 C C . GLY A 1 690 ? 23.620 16.773 35.953 1.00 52.97 690 GLY A C 1
ATOM 5530 O O . GLY A 1 690 ? 23.616 16.569 37.164 1.00 52.97 690 GLY A O 1
ATOM 5531 N N . LYS A 1 691 ? 24.554 17.525 35.356 1.00 49.41 691 LYS A N 1
ATOM 5532 C CA . LYS A 1 691 ? 25.664 18.220 36.026 1.00 49.41 691 LYS A CA 1
ATOM 5533 C C . LYS A 1 691 ? 25.852 19.610 35.416 1.00 49.41 691 LYS A C 1
ATOM 5535 O O . LYS A 1 691 ? 26.811 19.857 34.689 1.00 49.41 691 LYS A O 1
ATOM 5540 N N . VAL A 1 692 ? 24.938 20.533 35.701 1.00 39.91 692 VAL A N 1
ATOM 5541 C CA . VAL A 1 692 ? 25.246 21.954 35.511 1.00 39.91 692 VAL A CA 1
ATOM 5542 C C . VAL A 1 692 ? 26.095 22.374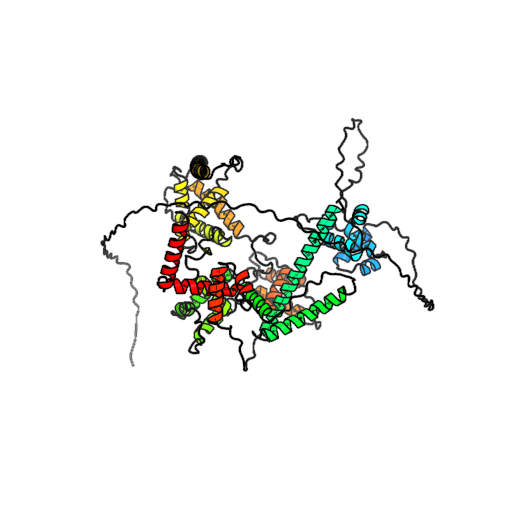 36.704 1.00 39.91 692 VAL A C 1
ATOM 5544 O O . VAL A 1 692 ? 25.570 22.852 37.710 1.00 39.91 692 VAL A O 1
ATOM 5547 N N . ASP A 1 693 ? 27.411 22.199 36.591 1.00 46.31 693 ASP A N 1
ATOM 5548 C CA . ASP A 1 693 ? 28.305 23.130 37.267 1.00 46.31 693 ASP A CA 1
ATOM 5549 C C . ASP A 1 693 ? 27.956 24.512 36.711 1.00 46.31 693 ASP A C 1
ATOM 5551 O O . ASP A 1 693 ? 28.041 24.772 35.505 1.00 46.31 693 ASP A O 1
ATOM 5555 N N . ARG A 1 694 ? 27.460 25.381 37.598 1.00 45.50 694 ARG A N 1
ATOM 5556 C CA . ARG A 1 694 ? 27.360 26.821 37.351 1.00 45.50 694 ARG A CA 1
ATOM 5557 C C . ARG A 1 694 ? 28.665 27.269 36.689 1.00 45.50 694 ARG A C 1
ATOM 5559 O O . ARG A 1 694 ? 29.720 26.797 37.106 1.00 45.50 694 ARG A O 1
ATOM 5566 N N . LEU A 1 695 ? 28.577 28.153 35.682 1.00 46.16 695 LEU A N 1
ATOM 5567 C CA . LEU A 1 695 ? 29.730 28.841 35.081 1.00 46.16 695 LEU A CA 1
ATOM 5568 C C . LEU A 1 695 ? 30.825 29.018 36.135 1.00 46.16 695 LEU A C 1
ATOM 5570 O O . LEU A 1 695 ? 30.561 29.654 37.158 1.00 46.16 695 LEU A O 1
ATOM 5574 N N . GLN A 1 696 ? 32.005 28.430 35.922 1.00 54.75 696 GLN A N 1
ATOM 5575 C CA . GLN A 1 696 ? 33.095 28.640 36.864 1.00 54.75 696 GLN A CA 1
ATOM 5576 C C . GLN A 1 696 ? 33.365 30.148 36.954 1.00 54.75 696 GLN A C 1
ATOM 5578 O O . GLN A 1 696 ? 33.372 30.844 35.935 1.00 54.75 696 GLN A O 1
ATOM 5583 N N . GLU A 1 697 ? 33.552 30.642 38.182 1.00 46.09 697 GLU A N 1
ATOM 5584 C CA . GLU A 1 697 ? 33.735 32.061 38.523 1.00 46.09 697 GLU A CA 1
ATOM 5585 C C . GLU A 1 697 ? 34.577 32.893 37.534 1.00 46.09 697 GLU A C 1
ATOM 5587 O O . GLU A 1 697 ? 34.153 34.018 37.246 1.00 46.09 697 GLU A O 1
ATOM 5592 N N . PRO A 1 698 ? 35.697 32.411 36.948 1.00 56.22 698 PRO A N 1
ATOM 5593 C CA . PRO A 1 698 ? 36.468 33.218 35.998 1.00 56.22 698 PRO A CA 1
ATOM 5594 C C . PRO A 1 698 ? 35.678 33.669 34.756 1.00 56.22 698 PRO A C 1
ATOM 5596 O O . PRO A 1 698 ? 35.853 34.804 34.306 1.00 56.22 698 PRO A O 1
ATOM 5599 N N . ASP A 1 699 ? 34.760 32.848 34.238 1.00 55.16 699 ASP A N 1
ATOM 5600 C CA . ASP A 1 699 ? 33.978 33.188 33.040 1.00 55.16 699 ASP A CA 1
ATOM 5601 C C . ASP A 1 699 ? 32.848 34.181 33.355 1.00 55.16 699 ASP A C 1
ATOM 5603 O O . ASP A 1 699 ? 32.492 35.024 32.527 1.00 55.16 699 ASP A O 1
ATOM 5607 N N . PHE A 1 700 ? 32.312 34.133 34.579 1.00 58.75 700 PHE A N 1
ATOM 5608 C CA . PHE A 1 700 ? 31.296 35.074 35.050 1.00 58.75 700 PHE A CA 1
ATOM 5609 C C . PHE A 1 700 ? 31.891 36.467 35.309 1.00 58.75 700 PHE A C 1
ATOM 5611 O O . PHE A 1 700 ? 31.302 37.478 34.920 1.00 58.75 700 PHE A O 1
ATOM 5618 N N . VAL A 1 701 ? 33.098 36.528 35.885 1.00 65.44 701 VAL A N 1
ATOM 5619 C CA . VAL A 1 701 ? 33.832 37.787 36.103 1.00 65.44 701 VAL A CA 1
ATOM 5620 C C . VAL A 1 701 ? 34.225 38.434 34.770 1.00 65.44 701 VAL A C 1
ATOM 5622 O O . VAL A 1 701 ? 34.076 39.648 34.615 1.00 65.44 701 VAL A O 1
ATOM 5625 N N . GLY A 1 702 ? 34.640 37.642 33.774 1.00 70.56 702 GLY A N 1
ATOM 5626 C CA . GLY A 1 702 ? 34.925 38.142 32.424 1.00 70.56 702 GLY A CA 1
ATOM 5627 C C . GLY A 1 702 ? 33.705 38.778 31.746 1.00 70.56 702 GLY A C 1
ATOM 5628 O O . GLY A 1 702 ? 33.810 39.854 31.151 1.00 70.56 702 GLY A O 1
ATOM 5629 N N . LEU A 1 703 ? 32.528 38.161 31.895 1.00 60.91 703 LEU A N 1
ATOM 5630 C CA . LEU A 1 703 ? 31.262 38.656 31.342 1.00 60.91 703 LEU A CA 1
ATOM 5631 C C . LEU A 1 703 ? 30.773 39.936 32.033 1.00 60.91 703 LEU A C 1
ATOM 5633 O O . LEU A 1 703 ? 30.345 40.870 31.353 1.00 60.91 703 LEU A O 1
ATOM 5637 N N . LEU A 1 704 ? 30.891 40.019 33.362 1.00 65.50 704 LEU A N 1
ATOM 5638 C CA . LEU A 1 704 ? 30.554 41.232 34.112 1.00 65.50 704 LEU A CA 1
ATOM 5639 C C . LEU A 1 704 ? 31.504 42.393 33.790 1.00 65.50 704 LEU A C 1
ATOM 5641 O O . LEU A 1 704 ? 31.050 43.521 33.614 1.00 65.50 704 LEU A O 1
ATOM 5645 N N . SER A 1 705 ? 32.803 42.126 33.628 1.00 67.94 705 SER A N 1
ATOM 5646 C CA . SER A 1 705 ? 33.786 43.157 33.268 1.00 67.94 705 SER A CA 1
ATOM 5647 C C . SER A 1 705 ? 33.582 43.688 31.838 1.00 67.94 705 SER A C 1
ATOM 5649 O O . SER A 1 705 ? 33.760 44.880 31.576 1.00 67.94 705 SER A O 1
ATOM 5651 N N . ALA A 1 706 ? 33.145 42.830 30.909 1.00 69.56 706 ALA A N 1
ATOM 5652 C CA . ALA A 1 706 ? 32.778 43.234 29.551 1.00 69.56 706 ALA A CA 1
ATOM 5653 C C . ALA A 1 706 ? 31.496 44.086 29.522 1.00 69.56 706 ALA A C 1
ATOM 5655 O O . ALA A 1 706 ? 31.440 45.090 28.812 1.00 69.56 706 ALA A O 1
ATOM 5656 N N . LEU A 1 707 ? 30.490 43.731 30.327 1.00 71.31 707 LEU A N 1
ATOM 5657 C CA . LEU A 1 707 ? 29.259 44.513 30.480 1.00 71.31 707 LEU A CA 1
ATOM 5658 C C . LEU A 1 707 ? 29.520 45.898 31.088 1.00 71.31 707 LEU A C 1
ATOM 5660 O O . LEU A 1 707 ? 28.964 46.887 30.609 1.00 71.31 707 LEU A O 1
ATOM 5664 N N . ASP A 1 708 ? 30.411 45.988 32.076 1.00 74.25 708 ASP A N 1
ATOM 5665 C CA . ASP A 1 708 ? 30.748 47.256 32.732 1.00 74.25 708 ASP A CA 1
ATOM 5666 C C . ASP A 1 708 ? 31.542 48.205 31.807 1.00 74.25 708 ASP A C 1
ATOM 5668 O O . ASP A 1 708 ? 31.357 49.425 31.836 1.00 74.25 708 ASP A O 1
ATOM 5672 N N . LYS A 1 709 ? 32.365 47.658 30.897 1.00 72.75 709 LYS A N 1
ATOM 5673 C CA . LYS A 1 709 ? 33.032 48.438 29.835 1.00 72.75 709 LYS A CA 1
ATOM 5674 C C . LYS A 1 709 ? 32.043 49.013 28.819 1.00 72.75 709 LYS A C 1
ATOM 5676 O O . LYS A 1 709 ? 32.137 50.190 28.483 1.00 72.75 709 LYS A O 1
ATOM 5681 N N . VAL A 1 710 ? 31.064 48.219 28.384 1.00 71.00 710 VAL A N 1
ATOM 5682 C CA . VAL A 1 710 ? 30.042 48.660 27.414 1.00 71.00 710 VAL A CA 1
ATOM 5683 C C . VAL A 1 710 ? 29.090 49.701 28.021 1.00 71.00 710 VAL A C 1
ATOM 5685 O O . VAL A 1 710 ? 28.588 50.571 27.308 1.00 71.00 710 VAL A O 1
ATOM 5688 N N . GLY A 1 711 ? 28.858 49.656 29.337 1.00 69.88 711 GLY A N 1
ATOM 5689 C CA . GLY A 1 711 ? 28.078 50.670 30.051 1.00 69.88 711 GLY A CA 1
ATOM 5690 C C . GLY A 1 711 ? 28.780 52.030 30.140 1.00 69.88 711 GLY A C 1
ATOM 5691 O O . GLY A 1 711 ? 28.141 53.065 29.956 1.00 69.88 711 GLY A O 1
ATOM 5692 N N . LYS A 1 712 ? 30.100 52.041 30.364 1.00 64.94 712 LYS A N 1
ATOM 5693 C CA . LYS A 1 712 ? 30.886 53.277 30.536 1.00 64.94 712 LYS A CA 1
ATOM 5694 C C . LYS A 1 712 ? 31.117 54.049 29.235 1.00 64.94 712 LYS A C 1
ATOM 5696 O O . LYS A 1 712 ? 31.182 55.274 29.273 1.00 64.94 712 LYS A O 1
ATOM 5701 N N . GLU A 1 713 ? 31.171 53.375 28.088 1.00 61.44 713 GLU A N 1
ATOM 5702 C CA . GLU A 1 713 ? 31.321 54.041 26.782 1.00 61.44 713 GLU A CA 1
ATOM 5703 C C . GLU A 1 713 ? 30.067 54.803 26.328 1.00 61.44 713 GLU A C 1
ATOM 5705 O O . GLU A 1 713 ? 30.169 55.697 25.496 1.00 61.44 713 GLU A O 1
ATOM 5710 N N . LYS A 1 714 ? 28.891 54.517 26.903 1.00 57.16 714 LYS A N 1
ATOM 5711 C CA . LYS A 1 714 ? 27.649 55.256 26.610 1.00 57.16 714 LYS A CA 1
ATOM 5712 C C . LYS A 1 714 ? 27.412 56.470 27.515 1.00 57.16 714 LYS A C 1
ATOM 5714 O O . LYS A 1 714 ? 26.394 57.136 27.360 1.00 57.16 714 LYS A O 1
ATOM 5719 N N . SER A 1 715 ? 28.318 56.737 28.457 1.00 49.66 715 SER A N 1
ATOM 5720 C CA . SER A 1 715 ? 28.214 57.834 29.431 1.00 49.66 715 SER A CA 1
ATOM 5721 C C . SER A 1 715 ? 29.268 58.936 29.223 1.00 49.66 715 SER A C 1
ATOM 5723 O O . SER A 1 715 ? 29.492 59.734 30.136 1.00 49.66 715 SER A O 1
ATOM 5725 N N . LYS A 1 716 ? 29.925 58.983 28.060 1.00 43.22 716 LYS A N 1
ATOM 5726 C CA . LYS A 1 716 ? 30.804 60.088 27.658 1.00 43.22 716 LYS A CA 1
ATOM 5727 C C . LYS A 1 716 ? 30.229 60.853 26.483 1.00 43.22 716 LYS A C 1
ATOM 5729 O O . LYS A 1 716 ? 29.667 60.189 25.585 1.00 43.22 716 LYS A O 1
#

pLDDT: mean 72.73, std 22.31, range [27.42, 97.44]

Radius of gyration: 39.45 Å; chains: 1; bounding box: 81×131×113 Å

Organism: NCBI:txid64525

Secondary structure (DSSP, 8-state):
-----------------------------------------PPPP------------PPPP------------------------------TT----HHHHHHHHHHHHTT--HHHHHHHHTS-HHHHHHHIIIII-SGGG-SB-TTS-B-HHHHHHHHIIIIIS---HHHHHHTTTT--------------------------------HHHHHHHHHHHHHHHHHHHHHHHHHHHHHHHHHHHHHHTT-HHHHHHHHHHHHHHHHHHHHHHHTTS--------PPP--HHHHHHHHHHHHHHS----HHHHHHHHHHHHHHHHH-TTHHHHHHSPPPSS---SSTHHHHHHHHHHHHHHSSS-HHHHHHHHHHHHH--TTSTTTT-SSPPHHHHHHHHHHHHHHHHHHHHTT--TTTTT---S-HHHHHHHHT-HHHHHHHSTTS-HHHHHHHHHHHHHHHH----GGG-------S-HHHHHHHHHHHHHHHHHHHHHHHHHHHTT-SSHHHHHHHIIIIIIHHHHHHHHS--TTT--SSS--TT-----TT--HHHHHHHHHHHHHHHTT---TT----HHHHHHHHHHHHHHH-SSS-PPP--HHHHHHHHHHHHHTS-----------------PPPHHHHHHHHHHHHHHTT-HHHHHHHT-TTS-HHHHHHHHHHHHHHHHH------HHHHHHHHHHHHHHHHGGG-